Protein AF-A0A8H6W5W9-F1 (afdb_monomer_lite)

Organism: NCBI:txid2126181

pLDDT: mean 78.28, std 16.69, range [29.44, 94.0]

Structure (mmCIF, N/CA/C/O backbone):
data_AF-A0A8H6W5W9-F1
#
_entry.id   AF-A0A8H6W5W9-F1
#
loop_
_atom_site.group_PDB
_atom_site.id
_atom_site.type_symbol
_atom_site.label_atom_id
_atom_site.label_alt_id
_atom_site.label_comp_id
_atom_site.label_asym_id
_atom_site.label_entity_id
_atom_site.label_seq_id
_atom_site.pdbx_PDB_ins_code
_atom_site.Cartn_x
_atom_site.Cartn_y
_atom_site.Cartn_z
_atom_site.occupancy
_atom_site.B_iso_or_equiv
_atom_site.auth_seq_id
_atom_site.auth_comp_id
_atom_site.auth_asym_id
_atom_site.auth_atom_id
_atom_site.pdbx_PDB_model_num
ATOM 1 N N . MET A 1 1 ? 46.561 -21.131 20.833 1.00 37.66 1 MET A N 1
ATOM 2 C CA . MET A 1 1 ? 45.729 -20.237 19.997 1.00 37.66 1 MET A CA 1
ATOM 3 C C . MET A 1 1 ? 45.752 -20.751 18.562 1.00 37.66 1 MET A C 1
ATOM 5 O O . MET A 1 1 ? 46.813 -20.763 17.955 1.00 37.66 1 MET A O 1
ATOM 9 N N . ARG A 1 2 ? 44.633 -21.282 18.050 1.00 34.34 2 ARG A N 1
ATOM 10 C CA . ARG A 1 2 ? 44.537 -21.782 16.666 1.00 34.34 2 ARG A CA 1
ATOM 11 C C . ARG A 1 2 ? 44.247 -20.601 15.738 1.00 34.34 2 ARG A C 1
ATOM 13 O O . ARG A 1 2 ? 43.204 -19.970 15.872 1.00 34.34 2 ARG A O 1
ATOM 20 N N . GLY A 1 3 ? 45.179 -20.297 14.837 1.00 34.34 3 GLY A N 1
ATOM 21 C CA . GLY A 1 3 ? 45.034 -19.237 13.842 1.00 34.34 3 GLY A CA 1
ATOM 22 C C . GLY A 1 3 ? 43.915 -19.550 12.848 1.00 34.34 3 GLY A C 1
ATOM 23 O O . GLY A 1 3 ? 43.918 -20.596 12.198 1.00 34.34 3 GLY A O 1
ATOM 24 N N . ILE A 1 4 ? 42.955 -18.636 12.738 1.00 39.88 4 ILE A N 1
ATOM 25 C CA . ILE A 1 4 ? 41.913 -18.656 11.713 1.00 39.88 4 ILE A CA 1
ATOM 26 C C . ILE A 1 4 ? 42.588 -18.297 10.385 1.00 39.88 4 ILE A C 1
ATOM 28 O O . ILE A 1 4 ? 42.991 -17.153 10.186 1.00 39.88 4 ILE A O 1
ATOM 32 N N . ARG A 1 5 ? 42.737 -19.264 9.469 1.00 36.94 5 ARG A N 1
ATOM 33 C CA . ARG A 1 5 ? 43.115 -18.955 8.082 1.00 36.94 5 ARG A CA 1
ATOM 34 C C . ARG A 1 5 ? 41.902 -18.342 7.375 1.00 36.94 5 ARG A C 1
ATOM 36 O O . ARG A 1 5 ? 40.832 -18.957 7.410 1.00 36.94 5 ARG A O 1
ATOM 43 N N . PRO A 1 6 ? 42.031 -17.187 6.706 1.00 37.84 6 PRO A N 1
ATOM 44 C CA . PRO A 1 6 ? 40.958 -16.681 5.868 1.00 37.84 6 PRO A CA 1
ATOM 45 C C . PRO A 1 6 ? 40.753 -17.659 4.705 1.00 37.84 6 PRO A C 1
ATOM 47 O O . PRO A 1 6 ? 41.702 -18.024 4.009 1.00 37.84 6 PRO A O 1
ATOM 50 N N . ARG A 1 7 ? 39.512 -18.118 4.503 1.00 36.66 7 ARG A N 1
ATOM 51 C CA . ARG A 1 7 ? 39.132 -18.836 3.280 1.00 36.66 7 ARG A CA 1
ATOM 52 C C . ARG A 1 7 ? 39.448 -17.917 2.101 1.00 36.66 7 ARG A C 1
ATOM 54 O O . ARG A 1 7 ? 38.786 -16.894 1.945 1.00 36.66 7 ARG A O 1
ATOM 61 N N . GLN A 1 8 ? 40.414 -18.292 1.265 1.00 38.44 8 GLN A N 1
ATOM 62 C CA . GLN A 1 8 ? 40.524 -17.744 -0.083 1.00 38.44 8 GLN A CA 1
ATOM 63 C C . GLN A 1 8 ? 39.213 -18.066 -0.808 1.00 38.44 8 GLN A C 1
ATOM 65 O O . GLN A 1 8 ? 38.981 -19.196 -1.235 1.00 38.44 8 GLN A O 1
ATOM 70 N N . GLN A 1 9 ? 38.319 -17.082 -0.903 1.00 40.00 9 GLN A N 1
ATOM 71 C CA . GLN A 1 9 ? 37.282 -17.103 -1.921 1.00 40.00 9 GLN A CA 1
ATOM 72 C C . GLN A 1 9 ? 38.010 -16.968 -3.253 1.00 40.00 9 GLN A C 1
ATOM 74 O O . GLN A 1 9 ? 38.465 -15.889 -3.622 1.00 40.00 9 GLN A O 1
ATOM 79 N N . THR A 1 10 ? 38.170 -18.087 -3.950 1.00 34.28 10 THR A N 1
ATOM 80 C CA . THR A 1 10 ? 38.572 -18.092 -5.349 1.00 34.28 10 THR A CA 1
ATOM 81 C C . THR A 1 10 ? 37.506 -17.332 -6.137 1.00 34.28 10 THR A C 1
ATOM 83 O O . THR A 1 10 ? 36.430 -17.853 -6.439 1.00 34.28 10 THR A O 1
ATOM 86 N N . LEU A 1 11 ? 37.777 -16.057 -6.427 1.00 36.56 11 LEU A N 1
ATOM 87 C CA . LEU A 1 11 ? 37.032 -15.288 -7.416 1.00 36.56 11 LEU A CA 1
ATOM 88 C C . LEU A 1 11 ? 37.189 -16.023 -8.748 1.00 36.56 11 LEU A C 1
ATOM 90 O O . LEU A 1 11 ? 38.261 -16.037 -9.349 1.00 36.56 11 LEU A O 1
ATOM 94 N N . ARG A 1 12 ? 36.127 -16.718 -9.166 1.00 32.53 12 ARG A N 1
ATOM 95 C CA . ARG A 1 12 ? 36.092 -17.405 -10.459 1.00 32.53 12 ARG A CA 1
ATOM 96 C C . ARG A 1 12 ? 36.259 -16.372 -11.583 1.00 32.53 12 ARG A C 1
ATOM 98 O O . ARG A 1 12 ? 35.708 -15.275 -11.461 1.00 32.53 12 ARG A O 1
ATOM 105 N N . PRO A 1 13 ? 36.942 -16.717 -12.687 1.00 37.00 13 PRO A N 1
ATOM 106 C CA . PRO A 1 13 ? 37.068 -15.832 -13.838 1.00 37.00 13 PRO A CA 1
ATOM 107 C C . PRO A 1 13 ? 35.679 -15.430 -14.358 1.00 37.00 13 PRO A C 1
ATOM 109 O O . PRO A 1 13 ? 34.782 -16.264 -14.518 1.00 37.00 13 PRO A O 1
ATOM 112 N N . VAL A 1 14 ? 35.493 -14.127 -14.573 1.00 41.97 14 VAL A N 1
ATOM 113 C CA . VAL A 1 14 ? 34.232 -13.502 -14.993 1.00 41.97 14 VAL A CA 1
ATOM 114 C C . VAL A 1 14 ? 33.976 -13.864 -16.460 1.00 41.97 14 VAL A C 1
ATOM 116 O O . VAL A 1 14 ? 34.467 -13.216 -17.375 1.00 41.97 14 VAL A O 1
ATOM 119 N N . GLN A 1 15 ? 33.220 -14.937 -16.689 1.00 46.34 15 GLN A N 1
ATOM 120 C CA . GLN A 1 15 ? 32.663 -15.278 -18.003 1.00 46.34 15 GLN A CA 1
ATOM 121 C C . GLN A 1 15 ? 31.832 -14.091 -18.547 1.00 46.34 15 GLN A C 1
ATOM 123 O O . GLN A 1 15 ? 31.112 -13.472 -17.770 1.00 46.34 15 GLN A O 1
ATOM 128 N N . PRO A 1 16 ? 31.786 -13.793 -19.859 1.00 51.75 16 PRO A N 1
ATOM 129 C CA . PRO A 1 16 ? 30.947 -12.710 -20.407 1.00 51.75 16 PRO A CA 1
ATOM 130 C C . PRO A 1 16 ? 29.467 -12.770 -19.967 1.00 51.75 16 PRO A C 1
ATOM 132 O O . PRO A 1 16 ? 28.789 -11.750 -19.853 1.00 51.75 16 PRO A O 1
ATOM 135 N N . SER A 1 17 ? 28.966 -13.967 -19.635 1.00 55.81 17 SER A N 1
ATOM 136 C CA . SER A 1 17 ? 27.625 -14.184 -19.080 1.00 55.81 17 SER A CA 1
ATOM 137 C C . SER A 1 17 ? 27.405 -13.655 -17.652 1.00 55.81 17 SER A C 1
ATOM 139 O O . SER A 1 17 ? 26.259 -13.410 -17.275 1.00 55.81 17 SER A O 1
ATOM 141 N N . THR A 1 18 ? 28.448 -13.499 -16.826 1.00 66.12 18 THR A N 1
ATOM 142 C CA . THR A 1 18 ? 28.307 -12.981 -15.449 1.00 66.12 18 THR A CA 1
ATOM 143 C C . THR A 1 18 ? 28.166 -11.465 -15.427 1.00 66.12 18 THR A C 1
ATOM 145 O O . THR A 1 18 ? 27.459 -10.935 -14.574 1.00 66.12 18 THR A O 1
ATOM 148 N N . PHE A 1 19 ? 28.743 -10.775 -16.408 1.00 72.19 19 PHE A N 1
ATOM 149 C CA . PHE A 1 19 ? 28.683 -9.323 -16.532 1.00 72.19 19 PHE A CA 1
ATOM 150 C C . PHE A 1 19 ? 27.255 -8.797 -16.768 1.00 72.19 19 PHE A C 1
ATOM 152 O O . PHE A 1 19 ? 26.782 -7.918 -16.044 1.00 72.19 19 PHE A O 1
ATOM 159 N N . TRP A 1 20 ? 26.523 -9.396 -17.714 1.00 75.06 20 TRP A N 1
ATOM 160 C CA . TRP A 1 20 ? 25.121 -9.044 -17.992 1.00 75.06 20 TRP A CA 1
ATOM 161 C C . TRP A 1 20 ? 24.189 -9.406 -16.842 1.00 75.06 20 TRP A C 1
ATOM 163 O O . TRP A 1 20 ? 23.313 -8.627 -16.471 1.00 75.06 20 TRP A O 1
ATOM 173 N N . ARG A 1 21 ? 24.417 -10.575 -16.232 1.00 79.00 21 ARG A N 1
ATOM 174 C CA . ARG A 1 21 ? 23.688 -11.016 -15.036 1.00 79.00 21 ARG A CA 1
ATOM 175 C C . ARG A 1 21 ? 23.860 -10.054 -13.869 1.00 79.00 21 ARG A C 1
ATOM 177 O O . ARG A 1 21 ? 22.897 -9.831 -13.136 1.00 79.00 21 ARG A O 1
ATOM 184 N N . HIS A 1 22 ? 25.060 -9.502 -13.706 1.00 86.31 22 HIS A N 1
ATOM 185 C CA . HIS A 1 22 ? 25.359 -8.552 -12.646 1.00 86.31 22 HIS A CA 1
ATOM 186 C C . HIS A 1 22 ? 24.558 -7.260 -12.838 1.00 86.31 22 HIS A C 1
ATOM 188 O O . HIS A 1 22 ? 23.754 -6.914 -11.975 1.00 86.31 22 HIS A O 1
ATOM 194 N N . PHE A 1 23 ? 24.656 -6.619 -14.010 1.00 88.69 23 PHE A N 1
ATOM 195 C CA . PHE A 1 23 ? 23.875 -5.411 -14.288 1.00 88.69 23 PHE A CA 1
ATOM 196 C C . PHE A 1 23 ? 22.364 -5.646 -14.192 1.00 88.69 23 PHE A C 1
ATOM 198 O O . PHE A 1 23 ? 21.676 -4.895 -13.512 1.00 88.69 23 PHE A O 1
ATOM 205 N N . ALA A 1 24 ? 21.840 -6.715 -14.797 1.00 84.75 24 ALA A N 1
ATOM 206 C CA . ALA A 1 24 ? 20.406 -7.024 -14.787 1.00 84.75 24 ALA A CA 1
ATOM 207 C C . ALA A 1 24 ? 19.850 -7.431 -13.406 1.00 84.75 24 ALA A C 1
ATOM 209 O O . ALA A 1 24 ? 18.640 -7.621 -13.249 1.00 84.75 24 ALA A O 1
ATOM 210 N N . SER A 1 25 ? 20.725 -7.618 -12.416 1.00 84.44 25 SER A N 1
ATOM 211 C CA . SER A 1 25 ? 20.345 -7.763 -11.010 1.00 84.44 25 SER A CA 1
ATOM 212 C C . SER A 1 25 ? 20.450 -6.417 -10.290 1.00 84.44 25 SER A C 1
ATOM 214 O O . SER A 1 25 ? 19.508 -5.992 -9.632 1.00 84.44 25 SER A O 1
ATOM 216 N N . CYS A 1 26 ? 21.562 -5.699 -10.463 1.00 86.75 26 CYS A N 1
ATOM 217 C CA . CYS A 1 26 ? 21.797 -4.414 -9.807 1.00 86.75 26 CYS A CA 1
ATOM 218 C C . CYS A 1 26 ? 20.866 -3.296 -10.295 1.00 86.75 26 CYS A C 1
ATOM 220 O O . CYS A 1 26 ? 20.437 -2.482 -9.486 1.00 86.75 26 CYS A O 1
ATOM 222 N N . ALA A 1 27 ? 20.537 -3.237 -11.585 1.00 88.56 27 ALA A N 1
ATOM 223 C CA . ALA A 1 27 ? 19.747 -2.156 -12.168 1.00 88.56 27 ALA A CA 1
ATOM 224 C C . ALA A 1 27 ? 18.356 -2.018 -11.515 1.00 88.56 27 ALA A C 1
ATOM 226 O O . ALA A 1 27 ? 18.086 -0.953 -10.954 1.00 88.56 27 ALA A O 1
ATOM 227 N N . PRO A 1 28 ? 17.498 -3.059 -11.472 1.00 87.69 28 PRO A N 1
ATOM 228 C CA . PRO A 1 28 ? 16.209 -2.954 -10.793 1.00 87.69 28 PRO A CA 1
ATOM 229 C C . PRO A 1 28 ? 16.346 -2.943 -9.259 1.00 87.69 28 PRO A C 1
ATOM 231 O O . PRO A 1 28 ? 15.601 -2.223 -8.596 1.00 87.69 28 PRO A O 1
ATOM 234 N N . SER A 1 29 ? 17.298 -3.669 -8.658 1.00 87.38 29 SER A N 1
ATOM 235 C CA . SER A 1 29 ? 17.419 -3.718 -7.188 1.00 87.38 29 SER A CA 1
ATOM 236 C C . SER A 1 29 ? 17.980 -2.426 -6.581 1.00 87.38 29 SER A C 1
ATOM 238 O O . SER A 1 29 ? 17.502 -1.984 -5.542 1.00 87.38 29 SER A O 1
ATOM 240 N N . GLN A 1 30 ? 18.976 -1.812 -7.223 1.00 89.19 30 GLN A N 1
ATOM 241 C CA . GLN A 1 30 ? 19.728 -0.653 -6.715 1.00 89.19 30 GLN A CA 1
ATOM 242 C C . GLN A 1 30 ? 19.425 0.645 -7.474 1.00 89.19 30 GLN A C 1
ATOM 244 O O . GLN A 1 30 ? 19.971 1.693 -7.145 1.00 89.19 30 GLN A O 1
ATOM 249 N N . ASN A 1 31 ? 18.536 0.603 -8.472 1.00 90.62 31 ASN A N 1
ATOM 250 C CA . ASN A 1 31 ? 18.188 1.746 -9.321 1.00 90.62 31 ASN A CA 1
ATOM 251 C C . ASN A 1 31 ? 19.414 2.325 -10.049 1.00 90.62 31 ASN A C 1
ATOM 253 O O . ASN A 1 31 ? 19.552 3.537 -10.176 1.00 90.62 31 ASN A O 1
ATOM 257 N N . ILE A 1 32 ? 20.313 1.467 -10.533 1.00 90.62 32 ILE A N 1
ATOM 258 C CA . ILE A 1 32 ? 21.502 1.891 -11.283 1.00 90.62 32 ILE A CA 1
ATOM 259 C C . ILE A 1 32 ? 21.144 2.008 -12.768 1.00 90.62 32 ILE A C 1
ATOM 261 O O . ILE A 1 32 ? 20.562 1.089 -13.344 1.00 90.62 32 ILE A O 1
ATOM 265 N N . ASN A 1 33 ? 21.500 3.129 -13.401 1.00 89.88 33 ASN A N 1
ATOM 266 C CA . ASN A 1 33 ? 21.340 3.301 -14.846 1.00 89.88 33 ASN A CA 1
ATOM 267 C C . ASN A 1 33 ? 22.593 2.830 -15.616 1.00 89.88 33 ASN A C 1
ATOM 269 O O . ASN A 1 33 ? 23.670 2.631 -15.055 1.00 89.88 33 ASN A O 1
ATOM 273 N N . VAL A 1 34 ? 22.446 2.661 -16.933 1.00 90.38 34 VAL A N 1
ATOM 274 C CA . VAL A 1 34 ? 23.529 2.218 -17.829 1.00 90.38 34 VAL A CA 1
ATOM 275 C C . VAL A 1 34 ? 24.743 3.146 -17.778 1.00 90.38 34 VAL A C 1
ATOM 277 O O . VAL A 1 34 ? 25.876 2.675 -17.804 1.00 90.38 34 VAL A O 1
ATOM 280 N N . GLN A 1 35 ? 24.520 4.459 -17.719 1.00 89.31 35 GLN A N 1
ATOM 281 C CA . GLN A 1 35 ? 25.597 5.442 -17.734 1.00 89.31 35 GLN A CA 1
ATOM 282 C C . GLN A 1 35 ? 26.469 5.332 -16.484 1.00 89.31 35 GLN A C 1
ATOM 284 O O . GLN A 1 35 ? 27.689 5.283 -16.612 1.00 89.31 35 GLN A O 1
ATOM 289 N N . ASP A 1 36 ? 25.858 5.273 -15.306 1.00 90.25 36 ASP A N 1
ATOM 290 C CA . ASP A 1 36 ? 26.572 5.180 -14.036 1.00 90.25 36 ASP A CA 1
ATOM 291 C C . ASP A 1 36 ? 27.314 3.852 -13.937 1.00 90.25 36 ASP A C 1
ATOM 293 O O . ASP A 1 36 ? 28.488 3.837 -13.584 1.00 90.25 36 ASP A O 1
ATOM 297 N N . TYR A 1 37 ? 26.681 2.749 -14.349 1.00 90.56 37 TYR A N 1
ATOM 298 C CA . TYR A 1 37 ? 27.331 1.441 -14.351 1.00 90.56 37 TYR A CA 1
ATOM 299 C C . TYR A 1 37 ? 28.557 1.396 -15.271 1.00 90.56 37 TYR A C 1
ATOM 301 O O . TYR A 1 37 ? 29.625 0.968 -14.845 1.00 90.56 37 TYR A O 1
ATOM 309 N N . VAL A 1 38 ? 28.434 1.875 -16.515 1.00 89.06 38 VAL A N 1
ATOM 310 C CA . VAL A 1 38 ? 29.562 1.907 -17.462 1.00 89.06 38 VAL A CA 1
ATOM 311 C C . VAL A 1 38 ? 30.671 2.836 -16.963 1.00 89.06 38 VAL A C 1
ATOM 313 O O . VAL A 1 38 ? 31.830 2.439 -16.984 1.00 89.06 38 VAL A O 1
ATOM 316 N N . ARG A 1 39 ? 30.331 4.009 -16.414 1.00 88.12 39 ARG A N 1
ATOM 317 C CA . ARG A 1 39 ? 31.316 4.922 -15.806 1.00 88.12 39 ARG A CA 1
ATOM 318 C C . ARG A 1 39 ? 32.039 4.301 -14.615 1.00 88.12 39 ARG A C 1
ATOM 320 O O . ARG A 1 39 ? 33.220 4.565 -14.415 1.00 88.12 39 ARG A O 1
ATOM 327 N N . THR A 1 40 ? 31.357 3.495 -13.803 1.00 89.44 40 THR A N 1
ATOM 328 C CA . THR A 1 40 ? 32.007 2.758 -12.714 1.00 89.44 40 THR A CA 1
ATOM 329 C C . THR A 1 40 ? 33.022 1.758 -13.260 1.00 89.44 40 THR A C 1
ATOM 331 O O . THR A 1 40 ? 34.117 1.666 -12.718 1.00 89.44 40 THR A O 1
ATOM 334 N N . LEU A 1 41 ? 32.701 1.047 -14.343 1.00 87.12 41 LEU A N 1
ATOM 335 C CA . LEU A 1 41 ? 33.639 0.116 -14.979 1.00 87.12 41 LEU A CA 1
ATOM 336 C C . LEU A 1 41 ? 34.842 0.832 -15.597 1.00 87.12 41 LEU A C 1
ATOM 338 O O . LEU A 1 41 ? 35.965 0.360 -15.444 1.00 87.12 41 LEU A O 1
ATOM 342 N N . GLU A 1 42 ? 34.613 1.975 -16.250 1.00 85.88 42 GLU A N 1
ATOM 343 C CA . GLU A 1 42 ? 35.679 2.839 -16.767 1.00 85.88 42 GLU A CA 1
ATOM 344 C C . GLU A 1 42 ? 36.629 3.228 -15.630 1.00 85.88 42 GLU A C 1
ATOM 346 O O . GLU A 1 42 ? 37.813 2.943 -15.719 1.00 85.88 42 GLU A O 1
ATOM 351 N N . LYS A 1 43 ? 36.104 3.735 -14.504 1.00 86.50 43 LYS A N 1
ATOM 352 C CA . LYS A 1 43 ? 36.912 4.126 -13.333 1.00 86.50 43 LYS A CA 1
ATOM 353 C C . LYS A 1 43 ? 37.637 2.975 -12.640 1.00 86.50 43 LYS A C 1
ATOM 355 O O . LYS A 1 43 ? 38.672 3.203 -12.025 1.00 86.50 43 LYS A O 1
ATOM 360 N N . LEU A 1 44 ? 37.075 1.766 -12.667 1.00 86.88 44 LEU A N 1
ATOM 361 C CA . LEU A 1 44 ? 37.747 0.572 -12.144 1.00 86.88 44 LEU A CA 1
ATOM 362 C C . LEU A 1 44 ? 38.909 0.132 -13.039 1.00 86.88 44 LEU A C 1
ATOM 364 O O . LEU A 1 44 ? 39.819 -0.530 -12.550 1.00 86.88 44 LEU A O 1
ATOM 368 N N . THR A 1 45 ? 38.855 0.475 -14.327 1.00 84.56 45 THR A N 1
ATOM 369 C CA . THR A 1 45 ? 39.893 0.145 -15.309 1.00 84.56 45 THR A CA 1
ATOM 370 C C . THR A 1 45 ? 40.970 1.226 -15.333 1.00 84.56 45 THR A C 1
ATOM 372 O O . THR A 1 45 ? 42.144 0.921 -15.165 1.00 84.56 45 THR A O 1
ATOM 375 N N . ASP A 1 46 ? 40.558 2.486 -15.469 1.00 82.88 46 ASP A N 1
ATOM 376 C CA . ASP A 1 46 ? 41.402 3.670 -15.381 1.00 82.88 46 ASP A CA 1
ATOM 377 C C . ASP A 1 46 ? 40.663 4.774 -14.609 1.00 82.88 46 ASP A C 1
ATOM 379 O O . ASP A 1 46 ? 39.709 5.393 -15.088 1.00 82.88 46 ASP A O 1
ATOM 383 N N . SER A 1 47 ? 41.109 5.029 -13.381 1.00 85.00 47 SER A N 1
ATOM 384 C CA . SER A 1 47 ? 40.576 6.106 -12.545 1.00 85.00 47 SER A CA 1
ATOM 385 C C . SER A 1 47 ? 41.199 7.471 -12.850 1.00 85.00 47 SER A C 1
ATOM 387 O O . SER A 1 47 ? 40.679 8.483 -12.376 1.00 85.00 47 SER A O 1
ATOM 389 N N . THR A 1 48 ? 42.279 7.512 -13.638 1.00 85.44 48 THR A N 1
ATOM 390 C CA . THR A 1 48 ? 42.998 8.740 -14.000 1.00 85.44 48 THR A CA 1
ATOM 391 C C . THR A 1 48 ? 42.337 9.472 -15.167 1.00 85.44 48 THR A C 1
ATOM 393 O O . THR A 1 48 ? 42.431 10.695 -15.252 1.00 85.44 48 THR A O 1
ATOM 396 N N . GLY A 1 49 ? 41.613 8.745 -16.028 1.00 82.25 49 GLY A N 1
ATOM 397 C CA . GLY A 1 49 ? 40.939 9.296 -17.206 1.00 82.25 49 GLY A CA 1
ATOM 398 C C . GLY A 1 49 ? 41.908 9.742 -18.302 1.00 82.25 49 GLY A C 1
ATOM 399 O O . GLY A 1 49 ? 41.525 10.533 -19.166 1.00 82.25 49 GLY A O 1
ATOM 400 N N . LEU A 1 50 ? 43.156 9.270 -18.242 1.00 84.75 50 LEU A N 1
ATOM 401 C CA . LEU A 1 50 ? 44.198 9.578 -19.217 1.00 84.75 50 LEU A CA 1
ATOM 402 C C . LEU A 1 50 ? 44.014 8.747 -20.490 1.00 84.75 50 LEU A C 1
ATOM 404 O O . LEU A 1 50 ? 44.353 9.209 -21.581 1.00 84.75 50 LEU A O 1
ATOM 408 N N . GLU A 1 51 ? 43.428 7.554 -20.375 1.00 82.81 51 GLU A N 1
ATOM 409 C CA . GLU A 1 51 ? 43.114 6.717 -21.526 1.00 82.81 51 GLU A CA 1
ATOM 410 C C . GLU A 1 51 ? 41.730 7.032 -22.106 1.00 82.81 51 GLU A C 1
ATOM 412 O O . GLU A 1 51 ? 40.694 7.007 -21.435 1.00 82.81 51 GLU A O 1
ATOM 417 N N . LYS A 1 52 ? 41.685 7.290 -23.417 1.00 79.75 52 LYS A N 1
ATOM 418 C CA . LYS A 1 52 ? 40.423 7.500 -24.129 1.00 79.75 52 LYS A CA 1
ATOM 419 C C . LYS A 1 52 ? 39.744 6.160 -24.418 1.00 79.75 52 LYS A C 1
ATOM 421 O O . LYS A 1 52 ? 40.031 5.509 -25.422 1.00 79.75 52 LYS A O 1
ATOM 426 N N . VAL A 1 53 ? 38.771 5.794 -23.590 1.00 79.19 53 VAL A N 1
ATOM 427 C CA . VAL A 1 53 ? 37.926 4.612 -23.813 1.00 79.19 53 VAL A CA 1
ATOM 428 C C . VAL A 1 53 ? 36.794 4.932 -24.809 1.00 79.19 53 VAL A C 1
ATOM 430 O O . VAL A 1 53 ? 36.102 5.943 -24.653 1.00 79.19 53 VAL A O 1
ATOM 433 N N . PRO A 1 54 ? 36.555 4.101 -25.846 1.00 84.12 54 PRO A N 1
ATOM 434 C CA . PRO A 1 54 ? 35.405 4.267 -26.737 1.00 84.12 54 PRO A CA 1
ATOM 435 C C . PRO A 1 54 ? 34.066 4.145 -25.995 1.00 84.12 54 PRO A C 1
ATOM 437 O O . PRO A 1 54 ? 33.885 3.225 -25.200 1.00 84.12 54 PRO A O 1
ATOM 440 N N . ASP A 1 55 ? 33.087 5.001 -26.310 1.00 84.06 55 ASP A N 1
ATOM 441 C CA . ASP A 1 55 ? 31.763 4.958 -25.671 1.00 84.06 55 ASP A CA 1
ATOM 442 C C . ASP A 1 55 ? 31.038 3.632 -25.970 1.00 84.06 55 ASP A C 1
ATOM 444 O O . ASP A 1 55 ? 30.651 3.343 -27.107 1.00 84.06 55 ASP A O 1
ATOM 448 N N . ARG A 1 56 ? 30.824 2.818 -24.929 1.00 86.19 56 ARG A N 1
ATOM 449 C CA . ARG A 1 56 ? 30.086 1.546 -25.013 1.00 86.19 56 ARG A CA 1
ATOM 450 C C . ARG A 1 56 ? 28.661 1.624 -24.469 1.00 86.19 56 ARG A C 1
ATOM 452 O O . ARG A 1 56 ? 27.951 0.620 -24.527 1.00 86.19 56 ARG A O 1
ATOM 459 N N . ARG A 1 57 ? 28.192 2.782 -23.991 1.00 87.38 57 ARG A N 1
ATOM 460 C CA . ARG A 1 57 ? 26.890 2.920 -23.308 1.00 87.38 57 ARG A CA 1
ATOM 461 C C . ARG A 1 57 ? 25.712 2.524 -24.186 1.00 87.38 57 ARG A C 1
ATOM 463 O O . ARG A 1 57 ? 24.804 1.852 -23.709 1.00 87.38 57 ARG A O 1
ATOM 470 N N . VAL A 1 58 ? 25.721 2.895 -25.467 1.00 87.12 58 VAL A N 1
ATOM 471 C CA . VAL A 1 58 ? 24.620 2.567 -26.394 1.00 87.12 58 VAL A CA 1
ATOM 472 C C . VAL A 1 58 ? 24.533 1.060 -26.635 1.00 87.12 58 VAL A C 1
ATOM 474 O O . VAL A 1 58 ? 23.453 0.480 -26.525 1.00 87.12 58 VAL A O 1
ATOM 477 N N . ALA A 1 59 ? 25.666 0.417 -26.929 1.00 88.50 59 ALA A N 1
ATOM 478 C CA . ALA A 1 59 ? 25.725 -1.028 -27.134 1.00 88.50 59 ALA A CA 1
ATOM 479 C C . ALA A 1 59 ? 25.339 -1.778 -25.851 1.00 88.50 59 ALA A C 1
ATOM 481 O O . ALA A 1 59 ? 24.498 -2.675 -25.886 1.00 88.50 59 ALA A O 1
ATOM 482 N N . PHE A 1 60 ? 25.886 -1.348 -24.711 1.00 89.19 60 PHE A N 1
ATOM 483 C CA . PHE A 1 60 ? 25.563 -1.896 -23.400 1.00 89.19 60 PHE A CA 1
ATOM 484 C C . PHE A 1 60 ? 24.074 -1.765 -23.073 1.00 89.19 60 PHE A C 1
ATOM 486 O O . PHE A 1 60 ? 23.447 -2.742 -22.679 1.00 89.19 60 PHE A O 1
ATOM 493 N N . GLY A 1 61 ? 23.481 -0.589 -23.286 1.00 89.06 61 GLY A N 1
ATOM 494 C CA . GLY A 1 61 ? 22.064 -0.354 -23.021 1.00 89.06 61 GLY A CA 1
ATOM 495 C C . GLY A 1 61 ? 21.145 -1.231 -23.871 1.00 89.06 61 GLY A C 1
ATOM 496 O O . GLY A 1 61 ? 20.167 -1.762 -23.352 1.00 89.06 61 GLY A O 1
ATOM 497 N N . ARG A 1 62 ? 21.476 -1.451 -25.152 1.00 89.62 62 ARG A N 1
ATOM 498 C CA . ARG A 1 62 ? 20.724 -2.371 -26.025 1.00 89.62 62 ARG A CA 1
ATOM 499 C C . ARG A 1 62 ? 20.789 -3.810 -25.519 1.00 89.62 62 ARG A C 1
ATOM 501 O O . ARG A 1 62 ? 19.746 -4.440 -25.367 1.00 89.62 62 ARG A O 1
ATOM 508 N N . MET A 1 63 ? 21.990 -4.298 -25.210 1.00 89.88 63 MET A N 1
ATOM 509 C CA . MET A 1 63 ? 22.184 -5.655 -24.689 1.00 89.88 63 MET A CA 1
ATOM 510 C C . MET A 1 63 ? 21.487 -5.847 -23.339 1.00 89.88 63 MET A C 1
ATOM 512 O O . MET A 1 63 ? 20.828 -6.860 -23.127 1.00 89.88 63 MET A O 1
ATOM 516 N N . ALA A 1 64 ? 21.561 -4.855 -22.450 1.00 89.12 64 ALA A N 1
ATOM 517 C CA . ALA A 1 64 ? 20.876 -4.889 -21.166 1.00 89.12 64 ALA A CA 1
ATOM 518 C C . ALA A 1 64 ? 19.348 -4.964 -21.323 1.00 89.12 64 ALA A C 1
ATOM 520 O O . ALA A 1 64 ? 18.715 -5.796 -20.676 1.00 89.12 64 ALA A O 1
ATOM 521 N N . ARG A 1 65 ? 18.760 -4.159 -22.222 1.00 90.62 65 ARG A N 1
ATOM 522 C CA . ARG A 1 65 ? 17.317 -4.209 -22.524 1.00 90.62 65 ARG A CA 1
ATOM 523 C C . ARG A 1 65 ? 16.894 -5.568 -23.077 1.00 90.62 65 ARG A C 1
ATOM 525 O O . ARG A 1 65 ? 15.938 -6.156 -22.580 1.00 90.62 65 ARG A O 1
ATOM 532 N N . GLN A 1 66 ? 17.633 -6.096 -24.053 1.00 91.62 66 GLN A N 1
ATOM 533 C CA . GLN A 1 66 ? 17.381 -7.428 -24.616 1.00 91.62 66 GLN A CA 1
ATOM 534 C C . GLN A 1 66 ? 17.488 -8.523 -23.548 1.00 91.62 66 GLN A C 1
ATOM 536 O O . GLN A 1 66 ? 16.661 -9.431 -23.503 1.00 91.62 66 GLN A O 1
ATOM 541 N N . TYR A 1 67 ? 18.472 -8.423 -22.654 1.00 90.62 67 TYR A N 1
ATOM 542 C CA . TYR A 1 67 ? 18.648 -9.376 -21.566 1.00 90.62 67 TYR A CA 1
ATOM 543 C C . TYR A 1 67 ? 17.479 -9.340 -20.569 1.00 90.62 67 TYR A C 1
ATOM 545 O O . TYR A 1 67 ? 16.943 -10.398 -20.234 1.00 90.62 67 TYR A O 1
ATOM 553 N N . SER A 1 68 ? 17.049 -8.154 -20.113 1.00 89.88 68 SER A N 1
ATOM 554 C CA . SER A 1 68 ? 15.884 -8.023 -19.221 1.00 89.88 68 SER A CA 1
ATOM 555 C C . SER A 1 68 ? 14.605 -8.542 -19.886 1.00 89.88 68 SER A C 1
ATOM 557 O O . SER A 1 68 ? 13.862 -9.300 -19.264 1.00 89.88 68 SER A O 1
ATOM 559 N N . TYR A 1 69 ? 14.401 -8.255 -21.174 1.00 92.25 69 TYR A N 1
ATOM 560 C CA . TYR A 1 69 ? 13.289 -8.803 -21.954 1.00 92.25 69 TYR A CA 1
ATOM 561 C C . TYR A 1 69 ? 13.286 -10.342 -21.980 1.00 92.25 69 TYR A C 1
ATOM 563 O O . TYR A 1 69 ? 12.296 -10.976 -21.612 1.00 92.25 69 TYR A O 1
ATOM 571 N N . LEU A 1 70 ? 14.415 -10.967 -22.335 1.00 92.00 70 LEU A N 1
ATOM 572 C CA . LEU A 1 70 ? 14.540 -12.430 -22.358 1.00 92.00 70 LEU A CA 1
ATOM 573 C C . LEU A 1 70 ? 14.367 -13.052 -20.965 1.00 92.00 70 LEU A C 1
ATOM 575 O O . LEU A 1 70 ? 13.802 -14.139 -20.833 1.00 92.00 70 LEU A O 1
ATOM 579 N N . LYS A 1 71 ? 14.822 -12.368 -19.910 1.00 90.25 71 LYS A N 1
ATOM 580 C CA . LYS A 1 71 ? 14.633 -12.789 -18.515 1.00 90.25 71 LYS A CA 1
ATOM 581 C C . LYS A 1 71 ? 13.150 -12.801 -18.131 1.00 90.25 71 LYS A C 1
ATOM 583 O O . LYS A 1 71 ? 12.715 -13.779 -17.520 1.00 90.25 71 LYS A O 1
ATOM 588 N N . MET A 1 72 ? 12.379 -11.780 -18.515 1.00 91.50 72 MET A N 1
ATOM 589 C CA . MET A 1 72 ? 10.924 -11.751 -18.307 1.00 91.50 72 MET A CA 1
ATOM 590 C C . MET A 1 72 ? 10.227 -12.860 -19.104 1.00 91.50 72 MET A C 1
ATOM 592 O O . MET A 1 72 ? 9.432 -13.605 -18.537 1.00 91.50 72 MET A O 1
ATOM 596 N N . MET A 1 73 ? 10.597 -13.064 -20.373 1.00 93.12 73 MET A N 1
ATOM 597 C CA . MET A 1 73 ? 10.051 -14.148 -21.207 1.00 93.12 73 MET A CA 1
ATOM 598 C C . MET A 1 73 ? 10.312 -15.536 -20.620 1.00 93.12 73 MET A C 1
ATOM 600 O O . MET A 1 73 ? 9.412 -16.376 -20.559 1.00 93.12 73 MET A O 1
ATOM 604 N N . LYS A 1 74 ? 11.538 -15.768 -20.138 1.00 91.62 74 LYS A N 1
ATOM 605 C CA . LYS A 1 74 ? 11.910 -17.009 -19.456 1.00 91.62 74 LYS A CA 1
ATOM 606 C C . LYS A 1 74 ? 11.089 -17.212 -18.184 1.00 91.62 74 LYS A C 1
ATOM 608 O O . LYS A 1 74 ? 10.625 -18.319 -17.935 1.00 91.62 74 LYS A O 1
ATOM 613 N N . ARG A 1 75 ? 10.906 -16.160 -17.380 1.00 89.75 75 ARG A N 1
ATOM 614 C CA . ARG A 1 75 ? 10.110 -16.212 -16.144 1.00 89.75 75 ARG A CA 1
ATOM 615 C C . ARG A 1 75 ? 8.634 -16.490 -16.423 1.00 89.75 75 ARG A C 1
ATOM 617 O O . ARG A 1 75 ? 8.037 -17.282 -15.706 1.00 89.75 75 ARG A O 1
ATOM 624 N N . GLY A 1 76 ? 8.084 -15.899 -17.481 1.00 90.12 76 GLY A N 1
ATOM 625 C CA . GLY A 1 76 ? 6.728 -16.165 -17.959 1.00 90.12 76 GLY A CA 1
ATOM 626 C C . GLY A 1 76 ? 6.558 -17.522 -18.651 1.00 90.12 76 GLY A C 1
ATOM 627 O O . GLY A 1 76 ? 5.486 -17.789 -19.183 1.00 90.12 76 GLY A O 1
ATOM 628 N N . GLY A 1 77 ? 7.599 -18.364 -18.704 1.00 92.12 77 GLY A N 1
ATOM 629 C CA . GLY A 1 77 ? 7.531 -19.700 -19.300 1.00 92.12 77 GLY A CA 1
ATOM 630 C C . GLY A 1 77 ? 7.318 -19.706 -20.815 1.00 92.12 77 GLY A C 1
ATOM 631 O O . GLY A 1 77 ? 7.025 -20.754 -21.380 1.00 92.12 77 GLY A O 1
ATOM 632 N N . ARG A 1 78 ? 7.498 -18.568 -21.502 1.00 92.62 78 ARG A N 1
ATOM 633 C CA . ARG A 1 78 ? 7.143 -18.420 -22.925 1.00 92.62 78 ARG A CA 1
ATOM 634 C C . ARG A 1 78 ? 7.966 -19.303 -23.860 1.00 92.62 78 ARG A C 1
ATOM 636 O O . ARG A 1 78 ? 7.537 -19.562 -24.973 1.00 92.62 78 ARG A O 1
ATOM 643 N N . GLY A 1 79 ? 9.119 -19.800 -23.413 1.00 89.69 79 GLY A N 1
ATOM 644 C CA . GLY A 1 79 ? 9.914 -20.775 -24.165 1.00 89.69 79 GLY A CA 1
ATOM 645 C C . GLY A 1 79 ? 9.279 -22.168 -24.280 1.00 89.69 79 GLY A C 1
ATOM 646 O O . GLY A 1 79 ? 9.752 -22.962 -25.083 1.00 89.69 79 GLY A O 1
ATOM 647 N N . HIS A 1 80 ? 8.237 -22.470 -23.497 1.00 90.88 80 HIS A N 1
ATOM 648 C CA . HIS A 1 80 ? 7.530 -23.759 -23.521 1.00 90.88 80 HIS A CA 1
ATOM 649 C C . HIS A 1 80 ? 6.240 -23.734 -24.354 1.00 90.88 80 HIS A C 1
ATOM 651 O O . HIS A 1 80 ? 5.600 -24.766 -24.523 1.00 90.88 80 HIS A O 1
ATOM 657 N N . GLU A 1 81 ? 5.858 -22.567 -24.868 1.00 89.19 81 GLU A N 1
ATOM 658 C CA . GLU A 1 81 ? 4.615 -22.352 -25.606 1.00 89.19 81 GLU A CA 1
ATOM 659 C C . GLU A 1 81 ? 4.873 -22.360 -27.116 1.00 89.19 81 GLU A C 1
ATOM 661 O O . GLU A 1 81 ? 5.904 -21.869 -27.587 1.00 89.19 81 GLU A O 1
ATOM 666 N N . ALA A 1 82 ? 3.922 -22.871 -27.903 1.00 85.44 82 ALA A N 1
ATOM 667 C CA . ALA A 1 82 ? 4.020 -22.838 -29.361 1.00 85.44 82 ALA A CA 1
ATOM 668 C C . ALA A 1 82 ? 4.053 -21.383 -29.863 1.00 85.44 82 ALA A C 1
ATOM 670 O O . ALA A 1 82 ? 3.224 -20.553 -29.478 1.00 85.44 82 ALA A O 1
ATOM 671 N N . ASN A 1 83 ? 5.042 -21.057 -30.703 1.00 82.88 83 ASN A N 1
ATOM 672 C CA . ASN A 1 83 ? 5.351 -19.685 -31.143 1.00 82.88 83 ASN A CA 1
ATOM 673 C C . ASN A 1 83 ? 5.654 -18.695 -29.989 1.00 82.88 83 ASN A C 1
ATOM 675 O O . ASN A 1 83 ? 5.703 -17.482 -30.198 1.00 82.88 83 ASN A O 1
ATOM 679 N N . GLY A 1 84 ? 5.911 -19.232 -28.789 1.00 86.62 84 GLY A N 1
ATOM 680 C CA . GLY A 1 84 ? 6.405 -18.617 -27.560 1.00 86.62 84 GLY A CA 1
ATOM 681 C C . GLY A 1 84 ? 6.249 -17.110 -27.404 1.00 86.62 84 GLY A C 1
ATOM 682 O O . GLY A 1 84 ? 5.234 -16.621 -26.902 1.00 86.62 84 GLY A O 1
ATOM 683 N N . ILE A 1 85 ? 7.317 -16.391 -27.771 1.00 87.38 85 ILE A N 1
ATOM 684 C CA . ILE A 1 85 ? 7.436 -14.933 -27.644 1.00 87.38 85 ILE A CA 1
ATOM 685 C C . ILE A 1 85 ? 6.366 -14.214 -28.475 1.00 87.38 85 ILE A C 1
ATOM 687 O O . ILE A 1 85 ? 5.721 -13.302 -27.961 1.00 87.38 85 ILE A O 1
ATOM 691 N N . VAL A 1 86 ? 6.149 -14.641 -29.722 1.00 87.81 86 VAL A N 1
ATOM 692 C CA . VAL A 1 86 ? 5.243 -13.989 -30.684 1.00 87.81 86 VAL A CA 1
ATOM 693 C C . VAL A 1 86 ? 3.789 -14.087 -30.227 1.00 87.81 86 VAL A C 1
ATOM 695 O O . VAL A 1 86 ? 3.027 -13.138 -30.374 1.00 87.81 86 VAL A O 1
ATOM 698 N N . THR A 1 87 ? 3.412 -15.212 -29.622 1.00 89.75 87 THR A N 1
ATOM 699 C CA . THR A 1 87 ? 2.048 -15.476 -29.139 1.00 89.75 87 THR A CA 1
ATOM 700 C C . THR A 1 87 ? 1.812 -15.021 -27.700 1.00 89.75 87 THR A C 1
ATOM 702 O O . THR A 1 87 ? 0.818 -15.419 -27.097 1.00 89.75 87 THR A O 1
ATOM 705 N N . THR A 1 88 ? 2.710 -14.218 -27.115 1.00 92.12 88 THR A N 1
ATOM 706 C CA . THR A 1 88 ? 2.577 -13.753 -25.725 1.00 92.12 88 THR A CA 1
ATOM 707 C C . THR A 1 88 ? 1.362 -12.830 -25.579 1.00 92.12 88 THR A C 1
ATOM 709 O O . THR A 1 88 ? 1.356 -11.748 -26.169 1.00 92.12 88 THR A O 1
ATOM 712 N N . PRO A 1 89 ? 0.339 -13.210 -24.788 1.00 91.38 89 PRO A N 1
ATOM 713 C CA . PRO A 1 89 ? -0.838 -12.369 -24.592 1.00 91.38 89 PRO A CA 1
ATOM 714 C C . PRO A 1 89 ? -0.526 -11.101 -23.779 1.00 91.38 89 PRO A C 1
ATOM 716 O O . PRO A 1 89 ? 0.437 -11.088 -23.003 1.00 91.38 89 PRO A O 1
ATOM 719 N N . PRO A 1 90 ? -1.367 -10.054 -23.875 1.00 91.81 90 PRO A N 1
ATOM 720 C CA . PRO A 1 90 ? -1.254 -8.878 -23.019 1.00 91.81 90 PRO A CA 1
ATOM 721 C C . PRO A 1 90 ? -1.253 -9.241 -21.527 1.00 91.81 90 PRO A C 1
ATOM 723 O O . PRO A 1 90 ? -2.053 -10.062 -21.077 1.00 91.81 90 PRO A O 1
ATOM 726 N N . GLY A 1 91 ? -0.337 -8.643 -20.765 1.00 92.00 91 GLY A N 1
ATOM 727 C CA . GLY A 1 91 ? -0.171 -8.882 -19.326 1.00 92.00 91 GLY A CA 1
ATOM 728 C C . GLY A 1 91 ? 0.325 -10.277 -18.922 1.00 92.00 91 GLY A C 1
ATOM 729 O O . GLY A 1 91 ? 0.424 -10.567 -17.729 1.00 92.00 91 GLY A O 1
ATOM 730 N N . ALA A 1 92 ? 0.652 -11.162 -19.871 1.00 91.81 92 ALA A N 1
ATOM 731 C CA . ALA A 1 92 ? 1.050 -12.536 -19.565 1.00 91.81 92 ALA A CA 1
ATOM 732 C C . ALA A 1 92 ? 2.405 -12.654 -18.844 1.00 91.81 92 ALA A C 1
ATOM 734 O O . ALA A 1 92 ? 2.683 -13.692 -18.245 1.00 91.81 92 ALA A O 1
ATOM 735 N N . LEU A 1 93 ? 3.245 -11.615 -18.888 1.00 94.00 93 LEU A N 1
ATOM 736 C CA . LEU A 1 93 ? 4.535 -11.584 -18.193 1.00 94.00 93 LEU A CA 1
ATOM 737 C C . LEU A 1 93 ? 4.436 -11.057 -16.757 1.00 94.00 93 LEU A C 1
ATOM 739 O O . LEU A 1 93 ? 5.416 -11.150 -16.022 1.00 94.00 93 LEU A O 1
ATOM 743 N N . ALA A 1 94 ? 3.283 -10.525 -16.340 1.00 93.69 94 ALA A N 1
ATOM 744 C CA . ALA A 1 94 ? 3.104 -10.020 -14.986 1.00 93.69 94 ALA A CA 1
ATOM 745 C C . ALA A 1 94 ? 3.082 -11.169 -13.962 1.00 93.69 94 ALA A C 1
ATOM 747 O O . ALA A 1 94 ? 2.270 -12.099 -14.035 1.00 93.69 94 ALA A O 1
ATOM 748 N N . VAL A 1 95 ? 3.948 -11.086 -12.953 1.00 91.25 95 VAL A N 1
ATOM 749 C CA . VAL A 1 95 ? 3.952 -12.007 -11.815 1.00 91.25 95 VAL A CA 1
ATOM 750 C C . VAL A 1 95 ? 2.684 -11.792 -10.995 1.00 91.25 95 VAL A C 1
ATOM 752 O O . VAL A 1 95 ? 2.487 -10.763 -10.348 1.00 91.25 95 VAL A O 1
ATOM 755 N N . ARG A 1 96 ? 1.818 -12.807 -10.988 1.00 88.69 96 ARG A N 1
ATOM 756 C CA . ARG A 1 96 ? 0.598 -12.806 -10.177 1.00 88.69 96 ARG A CA 1
ATOM 757 C C . ARG A 1 96 ? 0.924 -12.927 -8.691 1.00 88.69 96 ARG A C 1
ATOM 759 O O . ARG A 1 96 ? 1.798 -13.694 -8.290 1.00 88.69 96 ARG A O 1
ATOM 766 N N . CYS A 1 97 ? 0.178 -12.206 -7.864 1.00 88.38 97 CYS A N 1
ATOM 767 C CA . CYS A 1 97 ? 0.275 -12.282 -6.410 1.00 88.38 97 CYS A CA 1
ATOM 768 C C . CYS A 1 97 ? -0.352 -13.589 -5.899 1.00 88.38 97 CYS A C 1
ATOM 770 O O . CYS A 1 97 ? -1.535 -13.825 -6.130 1.00 88.38 97 CYS A O 1
ATOM 772 N N . TRP A 1 98 ? 0.405 -14.415 -5.169 1.00 87.19 98 TRP A N 1
ATOM 773 C CA . TRP A 1 98 ? -0.089 -15.712 -4.669 1.00 87.19 98 TRP A CA 1
ATOM 774 C C . TRP A 1 98 ? -1.176 -15.593 -3.596 1.00 87.19 98 TRP A C 1
ATOM 776 O O . TRP A 1 98 ? -1.981 -16.505 -3.430 1.00 87.19 98 TRP A O 1
ATOM 786 N N . ALA A 1 99 ? -1.202 -14.467 -2.881 1.00 85.38 99 ALA A N 1
ATOM 787 C CA . ALA A 1 99 ? -2.177 -14.186 -1.831 1.00 85.38 99 ALA A CA 1
ATOM 788 C C . ALA A 1 99 ? -3.433 -13.456 -2.332 1.00 85.38 99 ALA A C 1
ATOM 790 O O . ALA A 1 99 ? -4.403 -13.350 -1.589 1.00 85.38 99 ALA A O 1
ATOM 791 N N . CYS A 1 100 ? -3.424 -12.910 -3.555 1.00 88.19 100 CYS A N 1
ATOM 792 C CA . CYS A 1 100 ? -4.623 -12.268 -4.092 1.00 88.19 100 CYS A CA 1
ATOM 793 C C . CYS A 1 100 ? -5.675 -13.344 -4.403 1.00 88.19 100 CYS A C 1
ATOM 795 O O . CYS A 1 100 ? -5.315 -14.349 -5.016 1.00 88.19 100 CYS A O 1
ATOM 797 N N . PRO A 1 101 ? -6.941 -13.157 -3.996 1.00 88.00 101 PRO A N 1
ATOM 798 C CA . PRO A 1 101 ? -7.988 -14.146 -4.224 1.00 88.00 101 PRO A CA 1
ATOM 799 C C . PRO A 1 101 ? -8.258 -14.320 -5.726 1.00 88.00 101 PRO A C 1
ATOM 801 O O . PRO A 1 101 ? -8.566 -13.358 -6.427 1.00 88.00 101 PRO A O 1
ATOM 804 N N . ASP A 1 102 ? -8.134 -15.556 -6.206 1.00 87.62 102 ASP A N 1
ATOM 805 C CA . ASP A 1 102 ? -8.379 -15.990 -7.580 1.00 87.62 102 ASP A CA 1
ATOM 806 C C . ASP A 1 102 ? -9.185 -17.297 -7.542 1.00 87.62 102 ASP A C 1
ATOM 808 O O . ASP A 1 102 ? -8.680 -18.364 -7.167 1.00 87.62 102 ASP A O 1
ATOM 812 N N . ALA A 1 103 ? -10.453 -17.206 -7.951 1.00 86.31 103 ALA A N 1
ATOM 813 C CA . ALA A 1 103 ? -11.401 -18.319 -7.948 1.00 86.31 103 ALA A CA 1
ATOM 814 C C . ALA A 1 103 ? -10.934 -19.527 -8.772 1.00 86.31 103 ALA A C 1
ATOM 816 O O . ALA A 1 103 ? -11.365 -20.644 -8.510 1.00 86.31 103 ALA A O 1
ATOM 817 N N . SER A 1 104 ? -10.040 -19.320 -9.743 1.00 86.06 104 SER A N 1
ATOM 818 C CA . SER A 1 104 ? -9.509 -20.389 -10.589 1.00 86.06 104 SER A CA 1
ATOM 819 C C . SER A 1 104 ? -8.291 -21.109 -9.999 1.00 86.06 104 SER A C 1
ATOM 821 O O . SER A 1 104 ? -7.829 -22.084 -10.589 1.00 86.06 104 SER A O 1
ATOM 823 N N . ARG A 1 105 ? -7.721 -20.628 -8.880 1.00 85.62 105 ARG A N 1
ATOM 824 C CA . ARG A 1 105 ? -6.403 -21.089 -8.400 1.00 85.62 105 ARG A CA 1
ATOM 825 C C . ARG A 1 105 ? -6.299 -21.336 -6.903 1.00 85.62 105 ARG A C 1
ATOM 827 O O . ARG A 1 105 ? -5.772 -22.372 -6.515 1.00 85.62 105 ARG A O 1
ATOM 834 N N . ASN A 1 106 ? -6.688 -20.371 -6.070 1.00 89.00 106 ASN A N 1
ATOM 835 C CA . ASN A 1 106 ? -6.334 -20.373 -4.642 1.00 89.00 106 ASN A CA 1
ATOM 836 C C . ASN A 1 106 ? -7.524 -20.157 -3.698 1.00 89.00 106 ASN A C 1
ATOM 838 O O . ASN A 1 106 ? -7.319 -20.051 -2.488 1.00 89.00 106 ASN A O 1
ATOM 842 N N . LEU A 1 107 ? -8.751 -20.112 -4.221 1.00 90.31 107 LEU A N 1
ATOM 843 C CA . LEU A 1 107 ? -9.957 -20.096 -3.399 1.00 90.31 107 LEU A CA 1
ATOM 844 C C . LEU A 1 107 ? -10.509 -21.519 -3.206 1.00 90.31 107 LEU A C 1
ATOM 846 O O . LEU A 1 107 ? -10.581 -22.279 -4.172 1.00 90.31 107 LEU A O 1
ATOM 850 N N . PRO A 1 108 ? -10.907 -21.899 -1.977 1.00 90.94 108 PRO A N 1
ATOM 851 C CA . PRO A 1 108 ? -11.499 -23.208 -1.709 1.00 90.94 108 PRO A CA 1
ATOM 852 C C . PRO A 1 108 ? -12.919 -23.312 -2.280 1.00 90.94 108 PRO A C 1
ATOM 854 O O . PRO A 1 108 ? -13.607 -22.310 -2.448 1.00 90.94 108 PRO A O 1
ATOM 857 N N . SER A 1 109 ? -13.410 -24.529 -2.520 1.00 91.06 109 SER A N 1
ATOM 858 C CA . SER A 1 109 ? -14.806 -24.750 -2.923 1.00 91.06 109 SER A CA 1
ATOM 859 C C . SER A 1 109 ? -15.791 -24.150 -1.909 1.00 91.06 109 SER A C 1
ATOM 861 O O . SER A 1 109 ? -15.631 -24.351 -0.705 1.00 91.06 109 SER A O 1
ATOM 863 N N . GLY A 1 110 ? -16.826 -23.451 -2.387 1.00 87.50 110 GLY A N 1
ATOM 864 C CA . GLY A 1 110 ? -17.827 -22.801 -1.532 1.00 87.50 110 GLY A CA 1
ATOM 865 C C . GLY A 1 110 ? -17.390 -21.456 -0.939 1.00 87.50 110 GLY A C 1
ATOM 866 O O . GLY A 1 110 ? -18.080 -20.935 -0.062 1.00 87.50 110 GLY A O 1
ATOM 867 N N . TRP A 1 111 ? -16.271 -20.883 -1.405 1.00 87.38 111 TRP A N 1
ATOM 868 C CA . TRP A 1 111 ? -15.813 -19.537 -1.027 1.00 87.38 111 TRP A CA 1
ATOM 869 C C . TRP A 1 111 ? -16.871 -18.450 -1.276 1.00 87.38 111 TRP A C 1
ATOM 871 O O . TRP A 1 111 ? -16.901 -17.447 -0.570 1.00 87.38 111 TRP A O 1
ATOM 881 N N . ASP A 1 112 ? -17.741 -18.661 -2.260 1.00 85.38 112 ASP A N 1
ATOM 882 C CA . ASP A 1 112 ? -18.827 -17.784 -2.698 1.00 85.38 112 ASP A CA 1
ATOM 883 C C . ASP A 1 112 ? -20.062 -17.850 -1.788 1.00 85.38 112 ASP A C 1
ATOM 885 O O . ASP A 1 112 ? -20.881 -16.933 -1.782 1.00 85.38 112 ASP A O 1
ATOM 889 N N . LYS A 1 113 ? -20.187 -18.915 -0.988 1.00 87.50 113 LYS A N 1
ATOM 890 C CA . LYS A 1 113 ? -21.335 -19.173 -0.103 1.00 87.50 113 LYS A CA 1
ATOM 891 C C . LYS A 1 113 ? -21.060 -18.831 1.358 1.00 87.50 113 LYS A C 1
ATOM 893 O O . LYS A 1 113 ? -21.891 -19.118 2.222 1.00 87.50 113 LYS A O 1
ATOM 898 N N . VAL A 1 114 ? -19.892 -18.267 1.675 1.00 86.19 114 VAL A N 1
ATOM 899 C CA . VAL A 1 114 ? -19.584 -17.910 3.062 1.00 86.19 114 VAL A CA 1
ATOM 900 C C . VAL A 1 114 ? -20.463 -16.753 3.543 1.00 86.19 114 VAL A C 1
ATOM 902 O O . VAL A 1 114 ? -20.768 -15.852 2.761 1.00 86.19 114 VAL A O 1
ATOM 905 N N . PRO A 1 115 ? -20.845 -16.730 4.835 1.00 84.88 115 PRO A N 1
ATOM 906 C CA . PRO A 1 115 ? -21.555 -15.593 5.406 1.00 84.88 115 PRO A CA 1
ATOM 907 C C . PRO A 1 115 ? -20.792 -14.287 5.172 1.00 84.88 115 PRO A C 1
ATOM 909 O O . PRO A 1 115 ? -19.560 -14.270 5.221 1.00 84.88 115 PRO A O 1
ATOM 912 N N . GLU A 1 116 ? -21.508 -13.176 5.003 1.00 77.81 116 GLU A N 1
ATOM 913 C CA . GLU A 1 116 ? -20.907 -11.865 4.708 1.00 77.81 116 GLU A CA 1
ATOM 914 C C . GLU A 1 116 ? -19.903 -11.416 5.790 1.00 77.81 116 GLU A C 1
ATOM 916 O O . GLU A 1 116 ? -18.880 -10.796 5.496 1.00 77.81 116 GLU A O 1
ATOM 921 N N . SER A 1 117 ? -20.112 -11.852 7.038 1.00 75.56 117 SER A N 1
ATOM 922 C CA . SER A 1 117 ? -19.181 -11.654 8.158 1.00 75.56 117 SER A CA 1
ATOM 923 C C . SER A 1 117 ? -17.809 -12.309 7.959 1.00 75.56 117 SER A C 1
ATOM 925 O O . SER A 1 117 ? -16.840 -11.886 8.584 1.00 75.56 117 SER A O 1
ATOM 927 N N . LYS A 1 118 ? -17.702 -13.315 7.083 1.00 81.94 118 LYS A N 1
ATOM 928 C CA . LYS A 1 118 ? -16.463 -14.014 6.708 1.00 81.94 118 LYS A CA 1
ATOM 929 C C . LYS A 1 118 ? -15.970 -13.659 5.305 1.00 81.94 118 LYS A C 1
ATOM 931 O O . LYS A 1 118 ? -14.905 -14.132 4.910 1.00 81.94 118 LYS A O 1
ATOM 936 N N . ALA A 1 119 ? -16.675 -12.793 4.574 1.00 81.38 119 ALA A N 1
ATOM 937 C CA . ALA A 1 119 ? -16.295 -12.395 3.218 1.00 81.38 119 ALA A CA 1
ATOM 938 C C . ALA A 1 119 ? -14.891 -11.764 3.149 1.00 81.38 119 ALA A C 1
ATOM 940 O O . ALA A 1 119 ? -14.226 -11.853 2.120 1.00 81.38 119 ALA A O 1
ATOM 941 N N . TYR A 1 120 ? -14.396 -11.195 4.258 1.00 84.44 120 TYR A N 1
ATOM 942 C CA . TYR A 1 120 ? -13.040 -10.638 4.351 1.00 84.44 120 TYR A CA 1
ATOM 943 C C . TYR A 1 120 ? -11.920 -11.640 4.063 1.00 84.44 120 TYR A C 1
ATOM 945 O O . TYR A 1 120 ? -10.815 -11.224 3.729 1.00 84.44 120 TYR A O 1
ATOM 953 N N . LEU A 1 121 ? -12.188 -12.944 4.167 1.00 84.62 121 LEU A N 1
ATOM 954 C CA . LEU A 1 121 ? -11.213 -13.989 3.857 1.00 84.62 121 LEU A CA 1
ATOM 955 C C . LEU A 1 121 ? -10.908 -14.087 2.357 1.00 84.62 121 LEU A C 1
ATOM 957 O O . LEU A 1 121 ? -9.809 -14.495 1.991 1.00 84.62 121 LEU A O 1
ATOM 961 N N . TYR A 1 122 ? -11.862 -13.713 1.500 1.00 86.56 122 TYR A N 1
ATOM 962 C CA . TYR A 1 122 ? -11.779 -13.904 0.046 1.00 86.56 122 TYR A CA 1
ATOM 963 C C . TYR A 1 122 ? -11.971 -12.606 -0.744 1.00 86.56 122 TYR A C 1
ATOM 965 O O . TYR A 1 122 ? -12.056 -12.624 -1.970 1.00 86.56 122 TYR A O 1
ATOM 973 N N . LYS A 1 123 ? -12.041 -11.461 -0.058 1.00 84.81 123 LYS A N 1
ATOM 974 C CA . LYS A 1 123 ? -12.267 -10.167 -0.696 1.00 84.81 123 LYS A CA 1
ATOM 975 C C . LYS A 1 123 ? -10.999 -9.663 -1.379 1.00 84.81 123 LYS A C 1
ATOM 977 O O . LYS A 1 123 ? -9.959 -9.497 -0.741 1.00 84.81 123 LYS A O 1
ATOM 982 N N . LEU A 1 124 ? -11.098 -9.365 -2.674 1.00 86.31 124 LEU A N 1
ATOM 983 C CA . LEU A 1 124 ? -10.030 -8.689 -3.401 1.00 86.31 124 LEU A CA 1
ATOM 984 C C . LEU A 1 124 ? -9.978 -7.220 -2.977 1.00 86.31 124 LEU A C 1
ATOM 986 O O . LEU A 1 124 ? -10.940 -6.477 -3.162 1.00 86.31 124 LEU A O 1
ATOM 990 N N . MET A 1 125 ? -8.842 -6.801 -2.428 1.00 84.81 125 MET A N 1
ATOM 991 C CA . MET A 1 125 ? -8.568 -5.397 -2.140 1.00 84.81 125 MET A CA 1
ATOM 992 C C . MET A 1 125 ? -7.685 -4.824 -3.237 1.00 84.81 125 MET A C 1
ATOM 994 O O . MET A 1 125 ? -6.576 -5.310 -3.467 1.00 84.81 125 MET A O 1
ATOM 998 N N . LEU A 1 126 ? -8.180 -3.780 -3.892 1.00 84.75 126 LEU A N 1
ATOM 999 C CA . LEU A 1 126 ? -7.429 -3.004 -4.865 1.00 84.75 126 LEU A CA 1
ATOM 1000 C C . LEU A 1 126 ? -7.186 -1.623 -4.270 1.00 84.75 126 LEU A C 1
ATOM 1002 O O . LEU A 1 126 ? -8.130 -0.913 -3.934 1.00 84.75 126 LEU A O 1
ATOM 1006 N N . ALA A 1 127 ? -5.916 -1.276 -4.105 1.00 81.56 127 ALA A N 1
ATOM 1007 C CA . ALA A 1 127 ? -5.511 0.019 -3.592 1.00 81.56 127 ALA A CA 1
ATOM 1008 C C . ALA A 1 127 ? -5.021 0.870 -4.764 1.00 81.56 127 ALA A C 1
ATOM 1010 O O . ALA A 1 127 ? -4.088 0.485 -5.471 1.00 81.56 127 ALA A O 1
ATOM 1011 N N . PHE A 1 128 ? -5.660 2.018 -4.963 1.00 74.75 128 PHE A N 1
ATOM 1012 C CA . PHE A 1 128 ? -5.336 2.958 -6.026 1.00 74.75 128 PHE A CA 1
ATOM 1013 C C . PHE A 1 128 ? -4.926 4.283 -5.409 1.00 74.75 128 PHE A C 1
ATOM 1015 O O . PHE A 1 128 ? -5.578 4.767 -4.489 1.00 74.75 128 PHE A O 1
ATOM 1022 N N . ASP A 1 129 ? -3.864 4.860 -5.949 1.00 67.94 129 ASP A N 1
ATOM 1023 C CA . ASP A 1 129 ? -3.446 6.213 -5.632 1.00 67.94 129 ASP A CA 1
ATOM 1024 C C . ASP A 1 129 ? -3.149 6.926 -6.950 1.00 67.94 129 ASP A C 1
ATOM 1026 O O . ASP A 1 129 ? -2.362 6.445 -7.772 1.00 67.94 129 ASP A O 1
ATOM 1030 N N . ALA A 1 130 ? -3.839 8.039 -7.175 1.00 63.69 130 ALA A N 1
ATOM 1031 C CA . ALA A 1 130 ? -3.749 8.811 -8.408 1.00 63.69 130 ALA A CA 1
ATOM 1032 C C . ALA A 1 130 ? -2.646 9.883 -8.370 1.00 63.69 130 ALA A C 1
ATOM 1034 O O . ALA A 1 130 ? -2.478 10.622 -9.342 1.00 63.69 130 ALA A O 1
ATOM 1035 N N . ASN A 1 131 ? -1.892 9.993 -7.274 1.00 68.38 131 ASN A N 1
ATOM 1036 C CA . ASN A 1 131 ? -0.963 11.093 -7.054 1.00 68.38 131 ASN A CA 1
ATOM 1037 C C . ASN A 1 131 ? 0.520 10.727 -7.232 1.00 68.38 131 ASN A C 1
ATOM 1039 O O . ASN A 1 131 ? 1.394 11.598 -7.244 1.00 68.38 131 ASN A O 1
ATOM 1043 N N . PHE A 1 132 ? 0.840 9.453 -7.451 1.00 73.81 132 PHE A N 1
ATOM 1044 C CA . PHE A 1 132 ? 2.219 9.041 -7.695 1.00 73.81 132 PHE A CA 1
ATOM 1045 C C . PHE A 1 132 ? 2.728 9.458 -9.075 1.00 73.81 132 PHE A C 1
ATOM 1047 O O . PHE A 1 132 ? 2.171 9.108 -10.117 1.00 73.81 132 PHE A O 1
ATOM 1054 N N . ARG A 1 133 ? 3.844 10.198 -9.093 1.00 78.12 133 ARG A N 1
ATOM 1055 C CA . ARG A 1 133 ? 4.443 10.746 -10.318 1.00 78.12 133 ARG A CA 1
ATOM 1056 C C . ARG A 1 133 ? 5.939 10.476 -10.372 1.00 78.12 133 ARG A C 1
ATOM 1058 O O . ARG A 1 133 ? 6.700 10.929 -9.519 1.00 78.12 133 ARG A O 1
ATOM 1065 N N . LEU A 1 134 ? 6.383 9.797 -11.428 1.00 83.38 134 LEU A N 1
ATOM 1066 C CA . LEU A 1 134 ? 7.804 9.666 -11.754 1.00 83.38 134 LEU A CA 1
ATOM 1067 C C . LEU A 1 134 ? 8.197 10.738 -12.773 1.00 83.38 134 LEU A C 1
ATOM 1069 O O . LEU A 1 134 ? 7.537 10.908 -13.797 1.00 83.38 134 LEU A O 1
ATOM 1073 N N . LYS A 1 135 ? 9.311 11.433 -12.539 1.00 82.44 135 LYS A N 1
ATOM 1074 C CA . LYS A 1 135 ? 9.781 12.501 -13.435 1.00 82.44 135 LYS A CA 1
ATOM 1075 C C . LYS A 1 135 ? 10.470 11.897 -14.658 1.00 82.44 135 LYS A C 1
ATOM 1077 O O . LYS A 1 135 ? 11.258 10.964 -14.515 1.00 82.44 135 LYS A O 1
ATOM 1082 N N . ASN A 1 136 ? 10.211 12.437 -15.846 1.00 85.12 136 ASN A N 1
ATOM 1083 C CA . ASN A 1 136 ? 10.908 12.099 -17.091 1.00 85.12 136 ASN A CA 1
ATOM 1084 C C . ASN A 1 136 ? 11.224 13.388 -17.846 1.00 85.12 136 ASN A C 1
ATOM 1086 O O . ASN A 1 136 ? 10.363 14.263 -17.923 1.00 85.12 136 ASN A O 1
ATOM 1090 N N . LYS A 1 137 ? 12.443 13.531 -18.371 1.00 82.31 137 LYS A N 1
ATOM 1091 C CA . LYS A 1 137 ? 12.798 14.704 -19.169 1.00 82.31 137 LYS A CA 1
ATOM 1092 C C . LYS A 1 137 ? 12.356 14.518 -20.614 1.00 82.31 137 LYS A C 1
ATOM 1094 O O . LYS A 1 137 ? 12.788 13.586 -21.286 1.00 82.31 137 LYS A O 1
ATOM 1099 N N . LEU A 1 138 ? 11.536 15.452 -21.082 1.00 74.25 138 LEU A N 1
ATOM 1100 C CA . LEU A 1 138 ? 11.242 15.625 -22.499 1.00 74.25 138 LEU A CA 1
ATOM 1101 C C . LEU A 1 138 ? 12.510 16.056 -23.241 1.00 74.25 138 LEU A C 1
ATOM 1103 O O . LEU A 1 138 ? 13.294 16.851 -22.718 1.00 74.25 138 LEU A O 1
ATOM 1107 N N . ARG A 1 139 ? 12.708 15.544 -24.457 1.00 67.81 139 ARG A N 1
ATOM 1108 C CA . ARG A 1 139 ? 13.823 15.937 -25.324 1.00 67.81 139 ARG A CA 1
ATOM 1109 C C . ARG A 1 139 ? 13.280 16.433 -26.654 1.00 67.81 139 ARG A C 1
ATOM 1111 O O . ARG A 1 139 ? 12.466 15.757 -27.278 1.00 67.81 139 ARG A O 1
ATOM 1118 N N . ALA A 1 140 ? 13.749 17.596 -27.092 1.00 62.03 140 ALA A N 1
ATOM 1119 C CA . ALA A 1 140 ? 13.490 18.065 -28.446 1.00 62.03 140 ALA A CA 1
ATOM 1120 C C . ALA A 1 140 ? 14.124 17.076 -29.443 1.00 62.03 140 ALA A C 1
ATOM 1122 O O . ALA A 1 140 ? 15.305 16.751 -29.316 1.00 62.03 140 ALA A O 1
ATOM 1123 N N . GLY A 1 141 ? 13.333 16.555 -30.386 1.00 64.94 141 GLY A N 1
ATOM 1124 C CA . GLY A 1 141 ? 13.802 15.576 -31.376 1.00 64.94 141 GLY A CA 1
ATOM 1125 C C . GLY A 1 141 ? 13.995 14.151 -30.839 1.00 64.94 141 GLY A C 1
ATOM 1126 O O . GLY A 1 141 ? 14.913 13.450 -31.270 1.00 64.94 141 GLY A O 1
ATOM 1127 N N . GLU A 1 142 ? 13.174 13.717 -29.874 1.00 67.75 142 GLU A N 1
ATOM 1128 C CA . GLU A 1 142 ? 13.191 12.336 -29.378 1.00 67.75 142 GLU A CA 1
ATOM 1129 C C . GLU A 1 142 ? 13.021 11.329 -30.529 1.00 67.75 142 GLU A C 1
ATOM 1131 O O . GLU A 1 142 ? 12.082 11.402 -31.320 1.00 67.75 142 GLU A O 1
ATOM 1136 N N . ARG A 1 143 ? 13.975 10.397 -30.644 1.00 71.50 143 ARG A N 1
ATOM 1137 C CA . ARG A 1 143 ? 13.948 9.340 -31.661 1.00 71.50 143 ARG A CA 1
ATOM 1138 C C . ARG A 1 143 ? 12.911 8.284 -31.287 1.00 71.50 143 ARG A C 1
ATOM 1140 O O . ARG A 1 143 ? 12.691 8.034 -30.106 1.00 71.50 143 ARG A O 1
ATOM 1147 N N . MET A 1 144 ? 12.364 7.612 -32.300 1.00 79.12 144 MET A N 1
ATOM 1148 C CA . MET A 1 144 ? 11.538 6.415 -32.125 1.00 79.12 144 MET A CA 1
ATOM 1149 C C . MET A 1 144 ? 12.291 5.377 -31.278 1.00 79.12 144 MET A C 1
ATOM 1151 O O . MET A 1 144 ? 13.292 4.811 -31.718 1.00 79.12 144 MET A O 1
ATOM 1155 N N . ASP A 1 145 ? 11.813 5.154 -30.057 1.00 84.12 145 ASP A N 1
ATOM 1156 C CA . ASP A 1 145 ? 12.344 4.185 -29.098 1.00 84.12 145 ASP A CA 1
ATOM 1157 C C . ASP A 1 145 ? 11.192 3.279 -28.643 1.00 84.12 145 ASP A C 1
ATOM 1159 O O . ASP A 1 145 ? 10.515 3.607 -27.667 1.00 84.12 145 ASP A O 1
ATOM 1163 N N . PRO A 1 146 ? 10.894 2.189 -29.375 1.00 88.19 146 PRO A N 1
ATOM 1164 C CA . PRO A 1 146 ? 9.819 1.278 -29.005 1.00 88.19 146 PRO A CA 1
ATOM 1165 C C . PRO A 1 146 ? 10.190 0.482 -27.749 1.00 88.19 146 PRO A C 1
ATOM 1167 O O . PRO A 1 146 ? 11.343 0.078 -27.568 1.00 88.19 146 PRO A O 1
ATOM 1170 N N . ALA A 1 147 ? 9.209 0.243 -26.880 1.00 91.94 147 ALA A N 1
ATOM 1171 C CA . ALA A 1 147 ? 9.351 -0.683 -25.761 1.00 91.94 147 ALA A CA 1
ATOM 1172 C C . ALA A 1 147 ? 9.356 -2.132 -26.273 1.00 91.94 147 ALA A C 1
ATOM 1174 O O . ALA A 1 147 ? 8.614 -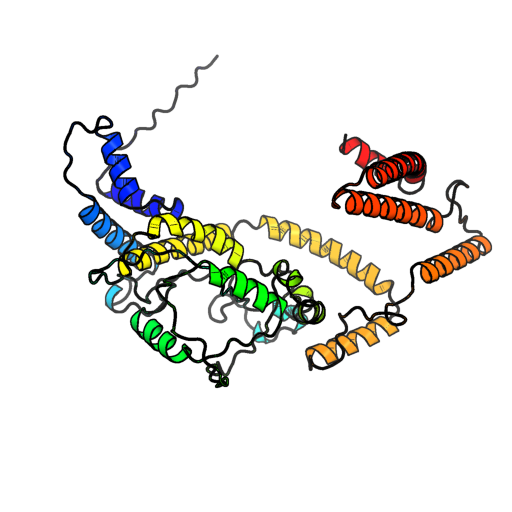2.471 -27.195 1.00 91.94 147 ALA A O 1
ATOM 1175 N N . LEU A 1 148 ? 10.173 -2.993 -25.667 1.00 93.38 148 LEU A N 1
ATOM 1176 C CA . LEU A 1 148 ? 10.183 -4.427 -25.972 1.00 93.38 148 LEU A CA 1
ATOM 1177 C C . LEU A 1 148 ? 9.023 -5.152 -25.280 1.00 93.38 148 LEU A C 1
ATOM 1179 O O . LEU A 1 148 ? 8.549 -6.174 -25.771 1.00 93.38 148 LEU A O 1
ATOM 1183 N N . THR A 1 149 ? 8.567 -4.627 -24.142 1.00 92.19 149 THR A N 1
ATOM 1184 C CA . THR A 1 149 ? 7.515 -5.224 -23.308 1.00 92.19 149 THR A CA 1
ATOM 1185 C C . THR A 1 149 ? 6.167 -4.499 -23.395 1.00 92.19 149 THR A C 1
ATOM 1187 O O . THR A 1 149 ? 5.346 -4.667 -22.497 1.00 92.19 149 THR A O 1
ATOM 1190 N N . ASP A 1 150 ? 5.914 -3.710 -24.449 1.00 92.38 150 ASP A N 1
ATOM 1191 C CA . ASP A 1 150 ? 4.707 -2.869 -24.587 1.00 92.38 150 ASP A CA 1
ATOM 1192 C C . ASP A 1 150 ? 3.398 -3.659 -24.380 1.00 92.38 150 ASP A C 1
ATOM 1194 O O . ASP A 1 150 ? 2.972 -4.434 -25.238 1.00 92.38 150 ASP A O 1
ATOM 1198 N N . GLY A 1 151 ? 2.752 -3.472 -23.224 1.00 91.44 151 GLY A N 1
ATOM 1199 C CA . GLY A 1 151 ? 1.525 -4.178 -22.844 1.00 91.44 151 GLY A CA 1
ATOM 1200 C C . GLY A 1 151 ? 1.658 -5.659 -22.490 1.00 91.44 151 GLY A C 1
ATOM 1201 O O . GLY A 1 151 ? 0.637 -6.328 -22.331 1.00 91.44 151 GLY A O 1
ATOM 1202 N N . LEU A 1 152 ? 2.873 -6.201 -22.390 1.00 93.81 152 LEU A N 1
ATOM 1203 C CA . LEU A 1 152 ? 3.093 -7.616 -22.069 1.00 93.81 152 LEU A CA 1
ATOM 1204 C C . LEU A 1 152 ? 3.170 -7.881 -20.558 1.00 93.81 152 LEU A C 1
ATOM 1206 O O . LEU A 1 152 ? 2.981 -9.023 -20.139 1.00 93.81 152 LEU A O 1
ATOM 1210 N N . GLY A 1 153 ? 3.452 -6.852 -19.755 1.00 93.62 153 GLY A N 1
ATOM 1211 C CA . GLY A 1 153 ? 3.643 -6.936 -18.307 1.00 93.62 153 GLY A CA 1
ATOM 1212 C C . GLY A 1 153 ? 2.613 -6.131 -17.514 1.00 93.62 153 GLY A C 1
ATOM 1213 O O . GLY A 1 153 ? 1.411 -6.371 -17.615 1.00 93.62 153 GLY A O 1
ATOM 1214 N N . TYR A 1 154 ? 3.091 -5.219 -16.671 1.00 92.06 154 TYR A N 1
ATOM 1215 C CA . TYR A 1 154 ? 2.269 -4.440 -15.741 1.00 92.06 154 TYR A CA 1
ATOM 1216 C C . TYR A 1 154 ? 1.719 -3.149 -16.355 1.00 92.06 154 TYR A C 1
ATOM 1218 O O . TYR A 1 154 ? 0.689 -2.649 -15.901 1.00 92.06 154 TYR A O 1
ATOM 1226 N N . LEU A 1 155 ? 2.406 -2.582 -17.346 1.00 91.06 155 LEU A N 1
ATOM 1227 C CA . LEU A 1 155 ? 2.004 -1.354 -18.018 1.00 91.06 155 LEU A CA 1
ATOM 1228 C C . LEU A 1 155 ? 1.103 -1.680 -19.221 1.00 91.06 155 LEU A C 1
ATOM 1230 O O . LEU A 1 155 ? 1.330 -2.674 -19.913 1.00 91.06 155 LEU A O 1
ATOM 1234 N N . PRO A 1 156 ? 0.064 -0.867 -19.491 1.00 89.38 156 PRO A N 1
ATOM 1235 C CA . PRO A 1 156 ? -0.809 -1.075 -20.641 1.00 89.38 156 PRO A CA 1
ATOM 1236 C C . PRO A 1 156 ? -0.079 -0.770 -21.954 1.00 89.38 156 PRO A C 1
ATOM 1238 O O . PRO A 1 156 ? 0.899 -0.025 -21.975 1.00 89.38 156 PRO A O 1
ATOM 1241 N N . ARG A 1 157 ? -0.609 -1.277 -23.075 1.00 89.44 157 ARG A N 1
ATOM 1242 C CA . ARG A 1 157 ? -0.094 -0.936 -24.412 1.00 89.44 157 ARG A CA 1
ATOM 1243 C C . ARG A 1 157 ? -0.139 0.572 -24.638 1.00 89.44 157 ARG A C 1
ATOM 1245 O O . ARG A 1 157 ? -1.202 1.188 -24.535 1.00 89.44 157 ARG A O 1
ATOM 1252 N N . SER A 1 158 ? 0.993 1.137 -25.034 1.00 85.69 158 SER A N 1
ATOM 1253 C CA . SER A 1 158 ? 1.202 2.580 -25.155 1.00 85.69 158 SER A CA 1
ATOM 1254 C C . SER A 1 158 ? 0.233 3.241 -26.141 1.00 85.69 158 SER A C 1
ATOM 1256 O O . SER A 1 158 ? -0.307 4.302 -25.841 1.00 85.69 158 SER A O 1
ATOM 1258 N N . GLY A 1 159 ? -0.026 2.623 -27.301 1.00 86.31 159 GLY A N 1
ATOM 1259 C CA . GLY A 1 159 ? -0.928 3.170 -28.329 1.00 86.31 159 GLY A CA 1
ATOM 1260 C C . GLY A 1 159 ? -2.380 3.325 -27.850 1.00 86.31 159 GLY A C 1
ATOM 1261 O O . GLY A 1 159 ? -2.842 4.456 -27.709 1.00 86.31 159 GLY A O 1
ATOM 1262 N N . PRO A 1 160 ? -3.089 2.221 -27.535 1.00 87.69 160 PRO A N 1
ATOM 1263 C CA . PRO A 1 160 ? -4.464 2.271 -27.032 1.00 87.69 160 PRO A CA 1
ATOM 1264 C C . PRO A 1 160 ? -4.615 3.132 -25.777 1.00 87.69 160 PRO A C 1
ATOM 1266 O O . PRO A 1 160 ? -5.602 3.847 -25.631 1.00 87.69 160 PRO A O 1
ATOM 1269 N N . TYR A 1 161 ? -3.617 3.107 -24.889 1.00 83.06 161 TYR A N 1
ATOM 1270 C CA . TYR A 1 161 ? -3.618 3.942 -23.695 1.00 83.06 161 TYR A CA 1
ATOM 1271 C C . TYR A 1 161 ? -3.581 5.436 -24.030 1.00 83.06 161 TYR A C 1
ATOM 1273 O O . TYR A 1 161 ? -4.349 6.206 -23.461 1.00 83.06 161 TYR A O 1
ATOM 1281 N N . LYS A 1 162 ? -2.733 5.858 -24.978 1.00 81.25 162 LYS A N 1
ATOM 1282 C CA . LYS A 1 162 ? -2.674 7.254 -25.441 1.00 81.25 162 LYS A CA 1
ATOM 1283 C C . LYS A 1 162 ? -3.991 7.699 -26.074 1.00 81.25 162 LYS A C 1
ATOM 1285 O O . LYS A 1 162 ? -4.419 8.814 -25.800 1.00 81.25 162 LYS A O 1
ATOM 1290 N N . GLU A 1 163 ? -4.645 6.848 -26.863 1.00 83.94 163 GLU A N 1
ATOM 1291 C CA . GLU A 1 163 ? -5.959 7.174 -27.438 1.00 83.94 163 GLU A CA 1
ATOM 1292 C C . GLU A 1 163 ? -7.042 7.291 -26.364 1.00 83.94 163 GLU A C 1
ATOM 1294 O O . GLU A 1 163 ? -7.779 8.272 -26.350 1.00 83.94 163 GLU A O 1
ATOM 1299 N N . HIS A 1 164 ? -7.075 6.368 -25.401 1.00 81.00 164 HIS A N 1
ATOM 1300 C CA . HIS A 1 164 ? -7.996 6.450 -24.267 1.00 81.00 164 HIS A CA 1
ATOM 1301 C C . HIS A 1 164 ? -7.789 7.726 -23.439 1.00 81.00 164 HIS A C 1
ATOM 1303 O O . HIS A 1 164 ? -8.738 8.334 -22.970 1.00 81.00 164 HIS A O 1
ATOM 1309 N N . ILE A 1 165 ? -6.553 8.199 -23.282 1.00 72.81 165 ILE A N 1
ATOM 1310 C CA . ILE A 1 165 ? -6.301 9.455 -22.564 1.00 72.81 165 ILE A CA 1
ATOM 1311 C C . ILE A 1 165 ? -6.901 10.658 -23.292 1.00 72.81 165 ILE A C 1
ATOM 1313 O O . ILE A 1 165 ? -7.394 11.573 -22.635 1.00 72.81 165 ILE A O 1
ATOM 1317 N N . LYS A 1 166 ? -6.868 10.675 -24.629 1.00 75.88 166 LYS A N 1
ATOM 1318 C CA . LYS A 1 166 ? -7.446 11.777 -25.410 1.00 75.88 166 LYS A CA 1
ATOM 1319 C C . LYS A 1 166 ? -8.959 11.877 -25.230 1.00 75.88 166 LYS A C 1
ATOM 1321 O O . LYS A 1 166 ? -9.492 12.969 -25.358 1.00 75.88 166 LYS A O 1
ATOM 1326 N N . THR A 1 167 ? -9.644 10.779 -24.908 1.00 77.56 167 THR A N 1
ATOM 1327 C CA . THR A 1 167 ? -11.092 10.816 -24.650 1.00 77.56 167 THR A CA 1
ATOM 1328 C C . THR A 1 167 ? -11.437 11.405 -23.284 1.00 77.56 167 THR A C 1
ATOM 1330 O O . THR A 1 167 ? -12.579 11.784 -23.070 1.00 77.56 167 THR A O 1
ATOM 1333 N N . LEU A 1 168 ? -10.469 11.495 -22.366 1.00 67.44 168 LEU A N 1
ATOM 1334 C CA . LEU A 1 168 ? -10.664 11.952 -20.984 1.00 67.44 168 LEU A CA 1
ATOM 1335 C C . LEU A 1 168 ? -10.301 13.435 -20.776 1.00 67.44 168 LEU A C 1
ATOM 1337 O O . LEU A 1 168 ? -10.273 13.899 -19.641 1.00 67.44 168 LEU A O 1
ATOM 1341 N N . VAL A 1 169 ? -9.976 14.174 -21.846 1.00 56.75 169 VAL A N 1
ATOM 1342 C CA . VAL A 1 169 ? -9.541 15.586 -21.780 1.00 56.75 169 VAL A CA 1
ATOM 1343 C C . VAL A 1 169 ? -10.594 16.480 -21.116 1.00 56.75 169 VAL A C 1
ATOM 1345 O O . VAL A 1 169 ? -10.228 17.362 -20.347 1.00 56.75 169 VAL A O 1
ATOM 1348 N N . ASP A 1 170 ? -11.876 16.206 -21.366 1.00 52.50 170 ASP A N 1
ATOM 1349 C CA . ASP A 1 170 ? -12.998 17.068 -20.973 1.00 52.50 170 ASP A CA 1
ATOM 1350 C C . ASP A 1 170 ? -13.710 16.614 -19.679 1.00 52.50 170 ASP A C 1
ATOM 1352 O O . ASP A 1 170 ? -14.712 17.206 -19.266 1.00 52.50 170 ASP A O 1
ATOM 1356 N N . GLU A 1 171 ? -13.230 15.556 -19.014 1.00 49.91 171 GLU A N 1
ATOM 1357 C CA . GLU A 1 171 ? -13.860 15.052 -17.791 1.00 49.91 171 GLU A CA 1
ATOM 1358 C C . GLU A 1 171 ? -13.492 15.905 -16.571 1.00 49.91 171 GLU A C 1
ATOM 1360 O O . GLU A 1 171 ? -12.331 16.042 -16.186 1.00 49.91 171 GLU A O 1
ATOM 1365 N N . LYS A 1 172 ? -14.509 16.461 -15.904 1.00 48.97 172 LYS A N 1
ATOM 1366 C CA . LYS A 1 172 ? -14.331 17.115 -14.605 1.00 48.97 172 LYS A CA 1
ATOM 1367 C C . LYS A 1 172 ? -14.168 16.080 -13.497 1.00 48.97 172 LYS A C 1
ATOM 1369 O O . LYS A 1 172 ? -15.090 15.301 -13.250 1.00 48.97 172 LYS A O 1
ATOM 1374 N N . ASP A 1 173 ? -13.062 16.171 -12.763 1.00 52.59 173 ASP A N 1
ATOM 1375 C CA . ASP A 1 173 ? -12.851 15.412 -11.531 1.00 52.59 173 ASP A CA 1
ATOM 1376 C C . ASP A 1 173 ? -14.006 15.640 -10.542 1.00 52.59 173 ASP A C 1
ATOM 1378 O O . ASP A 1 173 ? -14.317 16.772 -10.150 1.00 52.59 173 ASP A O 1
ATOM 1382 N N . VAL A 1 174 ? -14.639 14.551 -10.100 1.00 49.25 174 VAL A N 1
ATOM 1383 C CA . VAL A 1 174 ? -15.671 14.596 -9.060 1.00 49.25 174 VAL A CA 1
ATOM 1384 C C . VAL A 1 174 ? -14.984 14.801 -7.712 1.00 49.25 174 VAL A C 1
ATOM 1386 O O . VAL A 1 174 ? -14.522 13.863 -7.064 1.00 49.25 174 VAL A O 1
ATOM 1389 N N . GLN A 1 175 ? -14.899 16.055 -7.278 1.00 50.53 175 GLN A N 1
ATOM 1390 C CA . GLN A 1 175 ? -14.342 16.410 -5.976 1.00 50.53 175 GLN A CA 1
ATOM 1391 C C . GLN A 1 175 ? -15.409 16.244 -4.892 1.00 50.53 175 GLN A C 1
ATOM 1393 O O . GLN A 1 175 ? -16.203 17.142 -4.633 1.00 50.53 175 GLN A O 1
ATOM 1398 N N . ALA A 1 176 ? -15.432 15.078 -4.250 1.00 49.06 176 ALA A N 1
ATOM 1399 C CA . ALA A 1 176 ? -16.366 14.803 -3.157 1.00 49.06 176 ALA A CA 1
ATOM 1400 C C . ALA A 1 176 ? -15.968 15.464 -1.817 1.00 49.06 176 ALA A C 1
ATOM 1402 O O . ALA A 1 176 ? -16.792 15.533 -0.910 1.00 49.06 176 ALA A O 1
ATOM 1403 N N . CYS A 1 177 ? -14.725 15.944 -1.662 1.00 55.41 177 CYS A N 1
ATOM 1404 C CA . CYS A 1 177 ? -14.231 16.541 -0.415 1.00 55.41 177 CYS A CA 1
ATOM 1405 C C . CYS A 1 177 ? -13.312 17.744 -0.692 1.00 55.41 177 CYS A C 1
ATOM 1407 O O . CYS A 1 177 ? -12.331 17.638 -1.433 1.00 55.41 177 CYS A O 1
ATOM 1409 N N . ALA A 1 178 ? -13.625 18.891 -0.078 1.00 50.12 178 ALA A N 1
ATOM 1410 C CA . ALA A 1 178 ? -12.959 20.175 -0.321 1.00 50.12 178 ALA A CA 1
ATOM 1411 C C . ALA A 1 178 ? -11.476 20.189 0.100 1.00 50.12 178 ALA A C 1
ATOM 1413 O O . ALA A 1 178 ? -10.659 20.891 -0.497 1.00 50.12 178 ALA A O 1
ATOM 1414 N N . ALA A 1 179 ? -11.100 19.381 1.095 1.00 47.97 179 ALA A N 1
ATOM 1415 C CA . ALA A 1 179 ? -9.721 19.279 1.566 1.00 47.97 179 ALA A CA 1
ATOM 1416 C C . ALA A 1 179 ? -8.787 18.606 0.539 1.00 47.97 179 ALA A C 1
ATOM 1418 O O . ALA A 1 179 ? -7.648 19.043 0.354 1.00 47.97 179 ALA A O 1
ATOM 1419 N N . PHE A 1 180 ? -9.282 17.604 -0.198 1.00 49.44 180 PHE A N 1
ATOM 1420 C CA . PHE A 1 180 ? -8.512 16.940 -1.255 1.00 49.44 180 PHE A CA 1
ATOM 1421 C C . PHE A 1 180 ? -8.286 17.871 -2.456 1.00 49.44 180 PHE A C 1
ATOM 1423 O O . PHE A 1 180 ? -7.188 17.917 -3.009 1.00 49.44 180 PHE A O 1
ATOM 1430 N N . ALA A 1 181 ? -9.283 18.696 -2.794 1.00 50.38 181 ALA A N 1
ATOM 1431 C CA . ALA A 1 181 ? -9.173 19.718 -3.835 1.00 50.38 181 ALA A CA 1
ATOM 1432 C C . ALA A 1 181 ? -8.028 20.713 -3.566 1.00 50.38 181 ALA A C 1
ATOM 1434 O O . ALA A 1 181 ? -7.255 21.041 -4.469 1.00 50.38 181 ALA A O 1
ATOM 1435 N N . ALA A 1 182 ? -7.878 21.154 -2.313 1.00 43.56 182 ALA A N 1
ATOM 1436 C CA . ALA A 1 182 ? -6.844 22.109 -1.915 1.00 43.56 182 ALA A CA 1
ATOM 1437 C C . ALA A 1 182 ? -5.423 21.513 -1.972 1.00 43.56 182 ALA A C 1
ATOM 1439 O O . ALA A 1 182 ? -4.475 22.203 -2.359 1.00 43.56 182 ALA A O 1
ATOM 1440 N N . LEU A 1 183 ? -5.266 20.230 -1.624 1.00 46.06 183 LEU A N 1
ATOM 1441 C CA . LEU A 1 183 ? -3.995 19.506 -1.749 1.00 46.06 183 LEU A CA 1
ATOM 1442 C C . LEU A 1 183 ? -3.623 19.282 -3.221 1.00 46.06 183 LEU A C 1
ATOM 1444 O O . LEU A 1 183 ? -2.502 19.605 -3.620 1.00 46.06 183 LEU A O 1
ATOM 1448 N N . LEU A 1 184 ? -4.578 18.841 -4.047 1.00 50.84 184 LEU A N 1
ATOM 1449 C CA . LEU A 1 184 ? -4.366 18.611 -5.478 1.00 50.84 184 LEU A CA 1
ATOM 1450 C C . LEU A 1 184 ? -3.957 19.904 -6.207 1.00 50.84 184 LEU A C 1
ATOM 1452 O O . LEU A 1 184 ? -3.015 19.908 -6.998 1.00 50.84 184 LEU A O 1
ATOM 1456 N N . GLN A 1 185 ? -4.607 21.030 -5.890 1.00 47.31 185 GLN A N 1
ATOM 1457 C CA . GLN A 1 185 ? -4.262 22.350 -6.434 1.00 47.31 185 GLN A CA 1
ATOM 1458 C C . GLN A 1 185 ? -2.882 22.854 -5.989 1.00 47.31 185 GLN A C 1
ATOM 1460 O O . GLN A 1 185 ? -2.228 23.605 -6.715 1.00 47.31 185 GLN A O 1
ATOM 1465 N N . LYS A 1 186 ? -2.420 22.481 -4.791 1.00 41.81 186 LYS A N 1
ATOM 1466 C CA . LYS A 1 186 ? -1.092 22.870 -4.297 1.00 41.81 186 LYS A CA 1
ATOM 1467 C C . LYS A 1 186 ? 0.018 22.090 -5.002 1.00 41.81 186 LYS A C 1
ATOM 1469 O O . LYS A 1 186 ? 1.056 22.670 -5.315 1.00 41.81 186 LYS A O 1
ATOM 1474 N N . GLU A 1 187 ? -0.200 20.809 -5.288 1.00 42.66 187 GLU A N 1
ATOM 1475 C CA . GLU A 1 187 ? 0.790 19.959 -5.956 1.00 42.66 187 GLU A CA 1
ATOM 1476 C C . GLU A 1 187 ? 0.881 20.184 -7.473 1.00 42.66 187 GLU A C 1
ATOM 1478 O O . GLU A 1 187 ? 1.960 20.067 -8.061 1.00 42.66 187 GLU A O 1
ATOM 1483 N N . THR A 1 188 ? -0.210 20.590 -8.127 1.00 47.44 188 THR A N 1
ATOM 1484 C CA . THR A 1 188 ? -0.206 20.892 -9.569 1.00 47.44 188 THR A CA 1
ATOM 1485 C C . THR A 1 188 ? 0.544 22.179 -9.924 1.00 47.44 188 THR A C 1
ATOM 1487 O O . THR A 1 188 ? 1.056 22.279 -11.043 1.00 47.44 188 THR A O 1
ATOM 1490 N N . LYS A 1 189 ? 0.714 23.118 -8.980 1.00 42.25 189 LYS A N 1
ATOM 1491 C CA . LYS A 1 189 ? 1.395 24.414 -9.196 1.00 42.25 189 LYS A CA 1
ATOM 1492 C C . LYS A 1 189 ? 2.888 24.316 -9.538 1.00 42.25 189 LYS A C 1
ATOM 1494 O O . LYS A 1 189 ? 3.419 25.245 -10.134 1.00 42.25 189 LYS A O 1
ATOM 1499 N N . LEU A 1 190 ? 3.570 23.216 -9.202 1.00 38.47 190 LEU A N 1
AT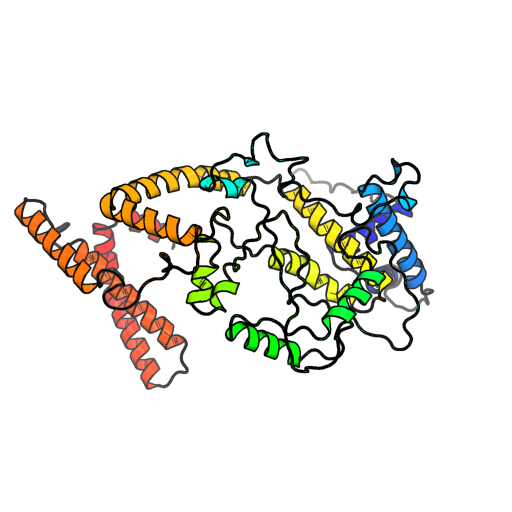OM 1500 C CA . LEU A 1 190 ? 5.025 23.060 -9.404 1.00 38.47 190 LEU A CA 1
ATOM 1501 C C . LEU A 1 190 ? 5.399 22.104 -10.552 1.00 38.47 190 LEU A C 1
ATOM 1503 O O . LEU A 1 190 ? 6.569 21.750 -10.705 1.00 38.47 190 LEU A O 1
ATOM 1507 N N . THR A 1 191 ? 4.427 21.664 -11.359 1.00 42.69 191 THR A N 1
ATOM 1508 C CA . THR A 1 191 ? 4.660 20.713 -12.459 1.00 42.69 191 THR A CA 1
ATOM 1509 C C . THR A 1 191 ? 4.212 21.284 -13.805 1.00 42.69 191 THR A C 1
ATOM 1511 O O . THR A 1 191 ? 3.045 21.207 -14.187 1.00 42.69 191 THR A O 1
ATOM 1514 N N . THR A 1 192 ? 5.160 21.850 -14.549 1.00 37.78 192 THR A N 1
ATOM 1515 C CA . THR A 1 192 ? 5.030 22.174 -15.977 1.00 37.78 192 THR A CA 1
ATOM 1516 C C . THR A 1 192 ? 5.594 21.026 -16.825 1.00 37.78 192 THR A C 1
ATOM 1518 O O . THR A 1 192 ? 6.633 20.459 -16.493 1.00 37.78 192 THR A O 1
ATOM 1521 N N . GLY A 1 193 ? 4.902 20.650 -17.911 1.00 43.31 193 GLY A N 1
ATOM 1522 C CA . GLY A 1 193 ? 5.418 19.686 -18.899 1.00 43.31 193 GLY A CA 1
ATOM 1523 C C . GLY A 1 193 ? 5.352 18.202 -18.509 1.00 43.31 193 GLY A C 1
ATOM 1524 O O . GLY A 1 193 ? 6.299 17.455 -18.752 1.00 43.31 193 GLY A O 1
ATOM 1525 N N . LEU A 1 194 ? 4.244 17.738 -17.920 1.00 43.22 194 LEU A N 1
ATOM 1526 C CA . LEU A 1 194 ? 3.962 16.298 -17.859 1.00 43.22 194 LEU A CA 1
ATOM 1527 C C . LEU A 1 194 ? 3.872 15.756 -19.297 1.00 43.22 194 LEU A C 1
ATOM 1529 O O . LEU A 1 194 ? 3.158 16.332 -20.112 1.00 43.22 194 LEU A O 1
ATOM 1533 N N . ARG A 1 195 ? 4.492 14.600 -19.594 1.00 46.12 195 ARG A N 1
ATOM 1534 C CA . ARG A 1 195 ? 4.234 13.839 -20.846 1.00 46.12 195 ARG A CA 1
ATOM 1535 C C . ARG A 1 195 ? 2.747 13.528 -21.070 1.00 46.12 195 ARG A C 1
ATOM 1537 O O . ARG A 1 195 ? 2.353 13.116 -22.152 1.00 46.12 195 ARG A O 1
ATOM 1544 N N . ARG A 1 196 ? 1.943 13.724 -20.028 1.00 49.09 196 ARG A N 1
ATOM 1545 C CA . ARG A 1 196 ? 0.499 13.613 -20.001 1.00 49.09 196 ARG A CA 1
ATOM 1546 C C . ARG A 1 196 ? -0.081 14.819 -19.254 1.00 49.09 196 ARG A C 1
ATOM 1548 O O . ARG A 1 196 ? -0.255 14.777 -18.040 1.00 49.09 196 ARG A O 1
ATOM 1555 N N . ARG A 1 197 ? -0.341 15.898 -19.988 1.00 34.97 197 ARG A N 1
ATOM 1556 C CA . ARG A 1 197 ? -1.457 16.809 -19.721 1.00 34.97 197 ARG A CA 1
ATOM 1557 C C . ARG A 1 197 ? -2.345 16.755 -20.951 1.00 34.97 197 ARG A C 1
ATOM 1559 O O . ARG A 1 197 ? -1.856 16.910 -22.066 1.00 34.97 197 ARG A O 1
ATOM 1566 N N . THR A 1 198 ? -3.621 16.507 -20.733 1.00 30.00 198 THR A N 1
ATOM 1567 C CA . THR A 1 198 ? -4.661 17.002 -21.618 1.00 30.00 198 THR A CA 1
ATOM 1568 C C . THR A 1 198 ? -4.774 18.508 -21.351 1.00 30.00 198 THR A C 1
ATOM 1570 O O . THR A 1 198 ? -4.596 18.954 -20.213 1.00 30.00 198 THR A O 1
ATOM 1573 N N . ASN A 1 199 ? -4.882 19.303 -22.412 1.00 29.44 199 ASN A N 1
ATOM 1574 C CA . ASN A 1 199 ? -4.974 20.754 -22.305 1.00 29.44 199 ASN A CA 1
ATOM 1575 C C . ASN A 1 199 ? -6.332 21.157 -21.713 1.00 29.44 199 ASN A C 1
ATOM 1577 O O . ASN A 1 199 ? -7.336 20.530 -22.013 1.00 29.44 199 ASN A O 1
ATOM 1581 N N . GLU A 1 200 ? -6.299 22.253 -20.955 1.00 36.09 200 GLU A N 1
ATOM 1582 C CA . GLU A 1 200 ? -7.397 23.196 -20.705 1.00 36.09 200 GLU A CA 1
ATOM 1583 C C . GLU A 1 200 ? -8.545 22.789 -19.765 1.00 36.09 200 GLU A C 1
ATOM 1585 O O . GLU A 1 200 ? -9.457 22.035 -20.081 1.00 36.09 200 GLU A O 1
ATOM 1590 N N . ASP A 1 201 ? -8.524 23.452 -18.604 1.00 39.00 201 ASP A N 1
ATOM 1591 C CA . ASP A 1 201 ? -9.673 23.748 -17.759 1.00 39.00 201 ASP A CA 1
ATOM 1592 C C . ASP A 1 201 ? -10.798 24.382 -18.591 1.00 39.00 201 ASP A C 1
ATOM 1594 O O . ASP A 1 201 ? -10.791 25.592 -18.789 1.00 39.00 201 ASP A O 1
ATOM 1598 N N . ASN A 1 202 ? -11.797 23.617 -19.041 1.00 29.86 202 ASN A N 1
ATOM 1599 C CA . ASN A 1 202 ? -13.055 24.209 -19.496 1.00 29.86 202 ASN A CA 1
ATOM 1600 C C . ASN A 1 202 ? -14.288 23.383 -19.109 1.00 29.86 202 ASN A C 1
ATOM 1602 O O . ASN A 1 202 ? -14.637 22.354 -19.669 1.00 29.86 202 ASN A O 1
ATOM 1606 N N . GLY A 1 203 ? -14.992 23.933 -18.120 1.00 35.47 203 GLY A N 1
ATOM 1607 C CA . GLY A 1 203 ? -16.413 23.780 -17.834 1.00 35.47 203 GLY A CA 1
ATOM 1608 C C . GLY A 1 203 ? -17.313 23.003 -18.806 1.00 35.47 203 GLY A C 1
ATOM 1609 O O . GLY A 1 203 ? -17.863 23.647 -19.696 1.00 35.47 203 GLY A O 1
ATOM 1610 N N . ARG A 1 204 ? -17.666 21.738 -18.491 1.00 30.36 204 ARG A N 1
ATOM 1611 C CA . ARG A 1 204 ? -19.054 21.220 -18.295 1.00 30.36 204 ARG A CA 1
ATOM 1612 C C . ARG A 1 204 ? -19.130 19.676 -18.201 1.00 30.36 204 ARG A C 1
ATOM 1614 O O . ARG A 1 204 ? -18.500 18.995 -18.980 1.00 30.36 204 ARG A O 1
ATOM 1621 N N . GLY A 1 205 ? -19.968 19.183 -17.273 1.00 30.73 205 GLY A N 1
ATOM 1622 C CA . GLY A 1 205 ? -20.748 17.923 -17.318 1.00 30.73 205 GLY A CA 1
ATOM 1623 C C . GLY A 1 205 ? -20.064 16.558 -17.536 1.00 30.73 205 GLY A C 1
ATOM 1624 O O . GLY A 1 205 ? -19.632 16.245 -18.632 1.00 30.73 205 GLY A O 1
ATOM 1625 N N . TYR A 1 206 ? -20.131 15.684 -16.524 1.00 31.22 206 TYR A N 1
ATOM 1626 C CA . TYR A 1 206 ? -19.723 14.268 -16.564 1.00 31.22 206 TYR A CA 1
ATOM 1627 C C . TYR A 1 206 ? -20.645 13.418 -17.469 1.00 31.22 206 TYR A C 1
ATOM 1629 O O . TYR A 1 206 ? -21.861 13.405 -17.249 1.00 31.22 206 TYR A O 1
ATOM 1637 N N . ARG A 1 207 ? -20.093 12.649 -18.423 1.00 30.98 207 ARG A N 1
ATOM 1638 C CA . ARG A 1 207 ? -20.772 11.465 -18.987 1.00 30.98 207 ARG A CA 1
ATOM 1639 C C . ARG A 1 207 ? -20.362 10.239 -18.176 1.00 30.98 207 ARG A C 1
ATOM 1641 O O . ARG A 1 207 ? -19.184 9.947 -18.026 1.00 30.98 207 ARG A O 1
ATOM 1648 N N . ARG A 1 208 ? -21.355 9.538 -17.626 1.00 34.50 208 ARG A N 1
ATOM 1649 C CA . ARG A 1 208 ? -21.178 8.281 -16.890 1.00 34.50 208 ARG A CA 1
ATOM 1650 C C . ARG A 1 208 ? -20.946 7.130 -17.866 1.00 34.50 208 ARG A C 1
ATOM 1652 O O . ARG A 1 208 ? -21.849 6.329 -18.051 1.00 34.50 208 ARG A O 1
ATOM 1659 N N . ASP A 1 209 ? -19.747 7.015 -18.410 1.00 30.17 209 ASP A N 1
ATOM 1660 C CA . ASP A 1 209 ? -19.329 5.783 -19.083 1.00 30.17 209 ASP A CA 1
ATOM 1661 C C . ASP A 1 209 ? -18.185 5.131 -18.291 1.00 30.17 209 ASP A C 1
ATOM 1663 O O . ASP A 1 209 ? -17.113 4.819 -18.803 1.00 30.17 209 ASP A O 1
ATOM 1667 N N . ILE A 1 210 ? -18.430 4.881 -16.994 1.00 36.44 210 ILE A N 1
ATOM 1668 C CA . ILE A 1 210 ? -17.765 3.758 -16.325 1.00 36.44 210 ILE A CA 1
ATOM 1669 C C . ILE A 1 210 ? -18.280 2.539 -17.071 1.00 36.44 210 ILE A C 1
ATOM 1671 O O . ILE A 1 210 ? -19.454 2.198 -16.926 1.00 36.44 210 ILE A O 1
ATOM 1675 N N . HIS A 1 211 ? -17.426 1.910 -17.880 1.00 33.81 211 HIS A N 1
ATOM 1676 C CA . HIS A 1 211 ? -17.712 0.585 -18.405 1.00 33.81 211 HIS A CA 1
ATOM 1677 C C . HIS A 1 211 ? -18.228 -0.266 -17.252 1.00 33.81 211 HIS A C 1
ATOM 1679 O O . HIS A 1 211 ? -17.513 -0.540 -16.285 1.00 33.81 211 HIS A O 1
ATOM 1685 N N . GLN A 1 212 ? -19.506 -0.602 -17.347 1.00 34.62 212 GLN A N 1
ATOM 1686 C CA . GLN A 1 212 ? -20.210 -1.486 -16.454 1.00 34.62 212 GLN A CA 1
ATOM 1687 C C . GLN A 1 212 ? -19.404 -2.789 -16.445 1.00 34.62 212 GLN A C 1
ATOM 1689 O O . GLN A 1 212 ? -19.455 -3.586 -17.378 1.00 34.62 212 GLN A O 1
ATOM 1694 N N . VAL A 1 213 ? -18.566 -3.000 -15.425 1.00 42.75 213 VAL A N 1
ATOM 1695 C CA . VAL A 1 213 ? -18.030 -4.334 -15.165 1.00 42.75 213 VAL A CA 1
ATOM 1696 C C . VAL A 1 213 ? -19.198 -5.068 -14.528 1.00 42.75 213 VAL A C 1
ATOM 1698 O O . VAL A 1 213 ? -19.302 -5.132 -13.307 1.00 42.75 213 VAL A O 1
ATOM 1701 N N . ASP A 1 214 ? -20.125 -5.520 -15.377 1.00 42.81 214 ASP A N 1
ATOM 1702 C CA . ASP A 1 214 ? -21.517 -5.920 -15.105 1.00 42.81 214 ASP A CA 1
ATOM 1703 C C . ASP A 1 214 ? -21.724 -7.001 -14.025 1.00 42.81 214 ASP A C 1
ATOM 1705 O O . ASP A 1 214 ? -22.830 -7.492 -13.813 1.00 42.81 214 ASP A O 1
ATOM 1709 N N . ARG A 1 215 ? -20.665 -7.419 -13.326 1.00 53.25 215 ARG A N 1
ATOM 1710 C CA . ARG A 1 215 ? -20.664 -8.531 -12.373 1.00 53.25 215 ARG A CA 1
ATOM 1711 C C . ARG A 1 215 ? -19.860 -8.292 -11.091 1.00 53.25 215 ARG A C 1
ATOM 1713 O O . ARG A 1 215 ? -19.698 -9.236 -10.323 1.00 53.25 215 ARG A O 1
ATOM 1720 N N . ILE A 1 216 ? -19.334 -7.088 -10.832 1.00 62.69 216 ILE A N 1
ATOM 1721 C CA . ILE A 1 216 ? -18.482 -6.836 -9.651 1.00 62.69 216 ILE A CA 1
ATOM 1722 C C . ILE A 1 216 ? -19.039 -5.692 -8.796 1.00 62.69 216 ILE A C 1
ATOM 1724 O O . ILE A 1 216 ? -19.083 -4.541 -9.220 1.00 62.69 216 ILE A O 1
ATOM 1728 N N . ARG A 1 217 ? -19.410 -5.999 -7.544 1.00 67.62 217 ARG A N 1
ATOM 1729 C CA . ARG A 1 217 ? -19.779 -4.992 -6.538 1.00 67.62 217 ARG A CA 1
ATOM 1730 C C . ARG A 1 217 ? -18.511 -4.331 -5.994 1.00 67.62 217 ARG A C 1
ATOM 1732 O O . ARG A 1 217 ? -17.784 -4.934 -5.206 1.00 67.62 217 ARG A O 1
ATOM 1739 N N . LEU A 1 218 ? -18.252 -3.094 -6.409 1.00 74.75 218 LEU A N 1
ATOM 1740 C CA . LEU A 1 218 ? -17.154 -2.287 -5.877 1.00 74.75 218 LEU A CA 1
ATOM 1741 C C . LEU A 1 218 ? -17.556 -1.638 -4.549 1.00 74.75 218 LEU A C 1
ATOM 1743 O O . LEU A 1 218 ? -18.672 -1.147 -4.391 1.00 74.75 218 LEU A O 1
ATOM 1747 N N . GLN A 1 219 ? -16.628 -1.625 -3.595 1.00 77.69 219 GLN A N 1
ATOM 1748 C CA . GLN A 1 219 ? -16.756 -0.881 -2.347 1.00 77.69 219 GLN A CA 1
ATOM 1749 C C . GLN A 1 219 ? -15.515 -0.014 -2.176 1.00 77.69 219 GLN A C 1
ATOM 1751 O O . GLN A 1 219 ? -14.393 -0.511 -2.251 1.00 77.69 219 GLN A O 1
ATOM 1756 N N . TYR A 1 220 ? -15.733 1.273 -1.936 1.00 82.38 220 TYR A N 1
ATOM 1757 C CA . TYR A 1 220 ? -14.669 2.251 -1.751 1.00 82.38 220 TYR A CA 1
ATOM 1758 C C . TYR A 1 220 ? -14.368 2.424 -0.264 1.00 82.38 220 TYR A C 1
ATOM 1760 O O . TYR A 1 220 ? -15.274 2.360 0.568 1.00 82.38 220 TYR A O 1
ATOM 1768 N N . GLY A 1 221 ? -13.099 2.648 0.066 1.00 83.62 221 GLY A N 1
ATOM 1769 C CA . GLY A 1 221 ? -12.644 2.886 1.430 1.00 83.62 221 GLY A CA 1
ATOM 1770 C C . GLY A 1 221 ? -11.413 3.779 1.456 1.00 83.62 221 GLY A C 1
ATOM 1771 O O . GLY A 1 221 ? -10.637 3.793 0.502 1.00 83.62 221 GLY A O 1
ATOM 1772 N N . LEU A 1 222 ? -11.253 4.522 2.547 1.00 85.25 222 LEU A N 1
ATOM 1773 C CA . LEU A 1 222 ? -10.133 5.430 2.764 1.00 85.25 222 LEU A CA 1
ATOM 1774 C C . LEU A 1 222 ? -9.021 4.732 3.558 1.00 85.25 222 LEU A C 1
ATOM 1776 O O . LEU A 1 222 ? -9.300 4.218 4.648 1.00 85.25 222 LEU A O 1
ATOM 1780 N N . PRO A 1 223 ? -7.769 4.739 3.063 1.00 85.94 223 PRO A N 1
ATOM 1781 C CA . PRO A 1 223 ? -6.613 4.310 3.842 1.00 85.94 223 PRO A CA 1
ATOM 1782 C C . PRO A 1 223 ? -6.519 5.066 5.170 1.00 85.94 223 PRO A C 1
ATOM 1784 O O . PRO A 1 223 ? -6.894 6.238 5.264 1.00 85.94 223 PRO A O 1
ATOM 1787 N N . VAL A 1 224 ? -6.039 4.389 6.213 1.00 85.50 224 VAL A N 1
ATOM 1788 C CA . VAL A 1 224 ? -6.110 4.884 7.597 1.00 85.50 224 VAL A CA 1
ATOM 1789 C C . VAL A 1 224 ? -5.352 6.202 7.794 1.00 85.50 224 VAL A C 1
ATOM 1791 O O . VAL A 1 224 ? -5.813 7.042 8.562 1.00 85.50 224 VAL A O 1
ATOM 1794 N N . TRP A 1 225 ? -4.222 6.414 7.114 1.00 79.44 225 TRP A N 1
ATOM 1795 C CA . TRP A 1 225 ? -3.453 7.658 7.235 1.00 79.44 225 TRP A CA 1
ATOM 1796 C C . TRP A 1 225 ? -4.049 8.803 6.424 1.00 79.44 225 TRP A C 1
ATOM 1798 O O . TRP A 1 225 ? -4.036 9.949 6.870 1.00 79.44 225 TRP A O 1
ATOM 1808 N N . HIS A 1 226 ? -4.605 8.494 5.256 1.00 75.56 226 HIS A N 1
ATOM 1809 C CA . HIS A 1 226 ? -5.215 9.482 4.369 1.00 75.56 226 HIS A CA 1
ATOM 1810 C C . HIS A 1 226 ? -6.584 9.949 4.870 1.00 75.56 226 HIS A C 1
ATOM 1812 O O . HIS A 1 226 ? -6.983 11.083 4.621 1.00 75.56 226 HIS A O 1
ATOM 1818 N N . ALA A 1 227 ? -7.271 9.108 5.642 1.00 78.88 227 ALA A N 1
ATOM 1819 C CA . ALA A 1 227 ? -8.571 9.381 6.244 1.00 78.88 227 ALA A CA 1
ATOM 1820 C C . ALA A 1 227 ? -8.634 10.695 7.053 1.00 78.88 227 ALA A C 1
ATOM 1822 O O . ALA A 1 227 ? -9.681 11.339 7.065 1.00 78.88 227 ALA A O 1
ATOM 1823 N N . GLU A 1 228 ? -7.543 11.129 7.695 1.00 78.31 228 GLU A N 1
ATOM 1824 C CA . GLU A 1 228 ? -7.502 12.393 8.455 1.00 78.31 228 GLU A CA 1
ATOM 1825 C C . GLU A 1 228 ? -7.519 13.648 7.570 1.00 78.31 228 GLU A C 1
ATOM 1827 O O . GLU A 1 228 ? -7.853 14.730 8.047 1.00 78.31 228 GLU A O 1
ATOM 1832 N N . ALA A 1 229 ? -7.181 13.525 6.283 1.00 77.19 229 ALA A N 1
ATOM 1833 C CA . ALA A 1 229 ? -7.271 14.628 5.328 1.00 77.19 229 ALA A CA 1
ATOM 1834 C C . ALA A 1 229 ? -8.704 14.854 4.813 1.00 77.19 229 ALA A C 1
ATOM 1836 O O . ALA A 1 229 ? -8.931 15.796 4.058 1.00 77.19 229 ALA A O 1
ATOM 1837 N N . HIS A 1 230 ? -9.662 14.004 5.197 1.00 77.06 230 HIS A N 1
ATOM 1838 C CA . HIS A 1 230 ? -11.063 14.104 4.802 1.00 77.06 230 HIS A CA 1
ATOM 1839 C C . HIS A 1 230 ? -11.932 14.698 5.912 1.00 77.06 230 HIS A C 1
ATOM 1841 O O . HIS A 1 230 ? -11.648 14.558 7.103 1.00 77.06 230 HIS A O 1
ATOM 1847 N N . ASP A 1 231 ? -13.056 15.300 5.517 1.00 81.62 231 ASP A N 1
ATOM 1848 C CA . ASP A 1 231 ? -14.067 15.770 6.462 1.00 81.62 231 ASP A CA 1
ATOM 1849 C C . ASP A 1 231 ? -14.568 14.620 7.362 1.00 81.62 231 ASP A C 1
ATOM 1851 O O . ASP A 1 231 ? -14.704 13.485 6.887 1.00 81.62 231 ASP A O 1
ATOM 1855 N N . PRO A 1 232 ? -14.918 14.877 8.641 1.00 81.25 232 PRO A N 1
ATOM 1856 C CA . PRO A 1 232 ? -15.247 13.825 9.609 1.00 81.25 232 PRO A CA 1
ATOM 1857 C C . PRO A 1 232 ? -16.318 12.831 9.142 1.00 81.25 232 PRO A C 1
ATOM 1859 O O . PRO A 1 232 ? -16.181 11.631 9.378 1.00 81.25 232 PRO A O 1
ATOM 1862 N N . LYS A 1 233 ? -17.350 13.309 8.435 1.00 81.31 233 LYS A N 1
ATOM 1863 C CA . LYS A 1 233 ? -18.414 12.462 7.870 1.00 81.31 233 LYS A CA 1
ATOM 1864 C C . LYS A 1 233 ? -17.877 11.486 6.825 1.00 81.31 233 LYS A C 1
ATOM 1866 O O . LYS A 1 233 ? -18.140 10.289 6.905 1.00 81.31 233 LYS A O 1
ATOM 1871 N N . CYS A 1 234 ? -17.069 11.990 5.892 1.00 80.00 234 CYS A N 1
ATOM 1872 C CA . CYS A 1 234 ? -16.428 11.192 4.849 1.00 80.00 234 CYS A CA 1
ATOM 1873 C C . CYS A 1 234 ? -15.466 10.168 5.470 1.00 80.00 234 CYS A C 1
ATOM 1875 O O . CYS A 1 234 ? -15.529 8.980 5.147 1.00 80.00 234 CYS A O 1
ATOM 1877 N N . ARG A 1 235 ? -14.656 10.605 6.444 1.00 83.81 235 ARG A N 1
ATOM 1878 C CA . ARG A 1 235 ? -13.739 9.739 7.191 1.00 83.81 235 ARG A CA 1
ATOM 1879 C C . ARG A 1 235 ? -14.457 8.545 7.812 1.00 83.81 235 ARG A C 1
ATOM 1881 O O . ARG A 1 235 ? -13.975 7.429 7.687 1.00 83.81 235 ARG A O 1
ATOM 1888 N N . ILE A 1 236 ? -15.584 8.772 8.489 1.00 85.50 236 ILE A N 1
ATOM 1889 C CA . ILE A 1 236 ? -16.329 7.715 9.191 1.00 85.50 236 ILE A CA 1
ATOM 1890 C C . ILE A 1 236 ? -17.049 6.803 8.194 1.00 85.50 236 ILE A C 1
ATOM 1892 O O . ILE A 1 236 ? -16.979 5.585 8.333 1.00 85.50 236 ILE A O 1
ATOM 1896 N N . GLN A 1 237 ? -17.700 7.367 7.174 1.00 83.88 237 GLN A N 1
ATOM 1897 C CA . GLN A 1 237 ? -18.438 6.600 6.167 1.00 83.88 237 GLN A CA 1
ATOM 1898 C C . GLN A 1 237 ? -17.540 5.634 5.383 1.00 83.88 237 GLN A C 1
ATOM 1900 O O . GLN A 1 237 ? -17.933 4.497 5.132 1.00 83.88 237 GLN A O 1
ATOM 1905 N N . PHE A 1 238 ? -16.333 6.072 5.018 1.00 84.88 238 PHE A N 1
ATOM 1906 C CA . PHE A 1 238 ? -15.393 5.281 4.223 1.00 84.88 238 PHE A CA 1
ATOM 1907 C C . PHE A 1 238 ? -14.264 4.659 5.056 1.00 84.88 238 PHE A C 1
ATOM 1909 O O . PHE A 1 238 ? -13.299 4.142 4.490 1.00 84.88 238 PHE A O 1
ATOM 1916 N N . ALA A 1 239 ? -14.356 4.677 6.390 1.00 87.31 239 ALA A N 1
ATOM 1917 C CA . ALA A 1 239 ? -13.333 4.082 7.242 1.00 87.31 239 ALA A CA 1
ATOM 1918 C C . ALA A 1 239 ? -13.259 2.570 7.002 1.00 87.31 239 ALA A C 1
ATOM 1920 O O . ALA A 1 239 ? -14.220 1.853 7.282 1.00 87.31 239 ALA A O 1
ATOM 1921 N N . LEU A 1 240 ? -12.093 2.057 6.594 1.00 87.00 240 LEU A N 1
ATOM 1922 C CA . LEU A 1 240 ? -11.891 0.623 6.317 1.00 87.00 240 LEU A CA 1
ATOM 1923 C C . LEU A 1 240 ? -12.346 -0.284 7.470 1.00 87.00 240 LEU A C 1
ATOM 1925 O O . LEU A 1 240 ? -12.868 -1.368 7.235 1.00 87.00 240 LEU A O 1
ATOM 1929 N N . ARG A 1 241 ? -12.216 0.187 8.718 1.00 87.00 241 ARG A N 1
ATOM 1930 C CA . ARG A 1 241 ? -12.624 -0.549 9.923 1.00 87.00 241 ARG A CA 1
ATOM 1931 C C . ARG A 1 241 ? -14.132 -0.805 10.043 1.00 87.00 241 ARG A C 1
ATOM 1933 O O . ARG A 1 241 ? -14.514 -1.707 10.780 1.00 87.00 241 ARG A O 1
ATOM 1940 N N . TYR A 1 242 ? -14.961 0.013 9.397 1.00 86.44 242 TYR A N 1
ATOM 1941 C CA . TYR A 1 242 ? -16.421 -0.104 9.414 1.00 86.44 242 TYR A CA 1
ATOM 1942 C C . TYR A 1 242 ? -16.959 -0.693 8.109 1.00 86.44 242 TYR A C 1
ATOM 1944 O O . TYR A 1 242 ? -18.155 -0.922 7.986 1.00 86.44 242 TYR A O 1
ATOM 1952 N N . LEU A 1 243 ? -16.097 -0.951 7.122 1.00 84.81 243 LEU A N 1
ATOM 1953 C CA . LEU A 1 243 ? -16.518 -1.564 5.872 1.00 84.81 243 LEU A CA 1
ATOM 1954 C C . LEU A 1 243 ? -16.617 -3.079 6.030 1.00 84.81 243 LEU A C 1
ATOM 1956 O O . LEU A 1 243 ? -15.661 -3.774 6.393 1.00 84.81 243 LEU A O 1
ATOM 1960 N N . LEU A 1 244 ? -17.793 -3.603 5.699 1.00 82.69 244 LEU A N 1
ATOM 1961 C CA . LEU A 1 244 ? -18.059 -5.028 5.772 1.00 82.69 244 LEU A CA 1
ATOM 1962 C C . LEU A 1 244 ? -17.139 -5.817 4.828 1.00 82.69 244 LEU A C 1
ATOM 1964 O O . LEU A 1 244 ? -16.901 -5.452 3.672 1.00 82.69 244 LEU A O 1
ATOM 1968 N N . GLY A 1 245 ? -16.580 -6.910 5.342 1.00 81.06 245 GLY A N 1
ATOM 1969 C CA . GLY A 1 245 ? -15.669 -7.759 4.583 1.00 81.06 245 GLY A CA 1
ATOM 1970 C C . GLY A 1 245 ? -14.275 -7.163 4.347 1.00 81.06 245 GLY A C 1
ATOM 1971 O O . GLY A 1 245 ? -13.539 -7.714 3.545 1.00 81.06 245 GLY A O 1
ATOM 1972 N N . VAL A 1 246 ? -13.883 -6.059 4.993 1.00 82.00 246 VAL A N 1
ATOM 1973 C CA . VAL A 1 246 ? -12.520 -5.500 4.853 1.00 82.00 246 VAL A CA 1
ATOM 1974 C C . VAL A 1 246 ? -11.580 -5.969 5.971 1.00 82.00 246 VAL A C 1
ATOM 1976 O O . VAL A 1 246 ? -10.383 -6.151 5.754 1.00 82.00 246 VAL A O 1
ATOM 1979 N N . GLY A 1 247 ? -12.109 -6.232 7.167 1.00 82.31 247 GLY A N 1
ATOM 1980 C CA . GLY A 1 247 ? -11.290 -6.592 8.326 1.00 82.31 247 GLY A CA 1
ATOM 1981 C C . GLY A 1 247 ? -10.407 -5.431 8.808 1.00 82.31 247 GLY A C 1
ATOM 1982 O O . GLY A 1 247 ? -10.693 -4.262 8.561 1.00 82.31 247 GLY A O 1
ATOM 1983 N N . LYS A 1 248 ? -9.326 -5.743 9.535 1.00 81.94 248 LYS A N 1
ATOM 1984 C CA . LYS A 1 248 ? -8.419 -4.744 10.130 1.00 81.94 248 LYS A CA 1
ATOM 1985 C C . LYS A 1 248 ? -7.165 -4.560 9.271 1.00 81.94 248 LYS A C 1
ATOM 1987 O O . LYS A 1 248 ? -6.093 -5.053 9.611 1.00 81.94 248 LYS A O 1
ATOM 1992 N N . THR A 1 249 ? -7.321 -3.868 8.147 1.00 84.81 249 THR A N 1
ATOM 1993 C CA . THR A 1 249 ? -6.218 -3.470 7.256 1.00 84.81 249 THR A CA 1
ATOM 1994 C C . THR A 1 249 ? -5.972 -1.964 7.330 1.00 84.81 249 THR A C 1
ATOM 1996 O O . THR A 1 249 ? -6.885 -1.202 7.644 1.00 84.81 249 THR A O 1
ATOM 1999 N N . ASP A 1 250 ? -4.741 -1.534 7.050 1.00 86.56 250 ASP A N 1
ATOM 2000 C CA . ASP A 1 250 ? -4.397 -0.110 6.966 1.00 86.56 250 ASP A CA 1
ATOM 2001 C C . ASP A 1 250 ? -4.710 0.510 5.596 1.00 86.56 250 ASP A C 1
ATOM 2003 O O . ASP A 1 250 ? -4.906 1.718 5.510 1.00 86.56 250 ASP A O 1
ATOM 2007 N N . GLY A 1 251 ? -4.804 -0.303 4.539 1.00 86.69 251 GLY A N 1
ATOM 2008 C CA . GLY A 1 251 ? -5.013 0.181 3.170 1.00 86.69 251 GLY A CA 1
ATOM 2009 C C . GLY A 1 251 ? -3.798 0.880 2.542 1.00 86.69 251 GLY A C 1
ATOM 2010 O O . GLY A 1 251 ? -3.896 1.361 1.421 1.00 86.69 251 GLY A O 1
ATOM 2011 N N . GLU A 1 252 ? -2.636 0.892 3.202 1.00 85.75 252 GLU A N 1
ATOM 2012 C CA . GLU A 1 252 ? -1.446 1.674 2.817 1.00 85.75 252 GLU A CA 1
ATOM 2013 C C . GLU A 1 252 ? -0.453 0.868 1.959 1.00 85.75 252 GLU A C 1
ATOM 2015 O O . GLU A 1 252 ? 0.765 1.072 1.995 1.00 85.75 252 GLU A O 1
ATOM 2020 N N . SER A 1 253 ? -0.907 -0.168 1.250 1.00 82.00 253 SER A N 1
ATOM 2021 C CA . SER A 1 253 ? 0.002 -1.006 0.454 1.00 82.00 253 SER A CA 1
ATOM 2022 C C . SER A 1 253 ? 0.624 -0.244 -0.714 1.00 82.00 253 SER A C 1
ATOM 2024 O O . SER A 1 253 ? 1.783 -0.497 -1.044 1.00 82.00 253 SER A O 1
ATOM 2026 N N . THR A 1 254 ? -0.117 0.685 -1.322 1.00 84.69 254 THR A N 1
ATOM 2027 C CA . THR A 1 254 ? 0.351 1.433 -2.496 1.00 84.69 254 THR A CA 1
ATOM 2028 C C . THR A 1 254 ? 1.508 2.359 -2.138 1.00 84.69 254 THR A C 1
ATOM 2030 O O . THR A 1 254 ? 2.483 2.395 -2.878 1.00 84.69 254 THR A O 1
ATOM 2033 N N . GLU A 1 255 ? 1.493 2.973 -0.952 1.00 86.38 255 GLU A N 1
ATOM 2034 C CA . GLU A 1 255 ? 2.599 3.808 -0.462 1.00 86.38 255 GLU A CA 1
ATOM 2035 C C . GLU A 1 255 ? 3.894 3.024 -0.245 1.00 86.38 255 GLU A C 1
ATOM 2037 O O . GLU A 1 255 ? 4.996 3.459 -0.591 1.00 86.38 255 GLU A O 1
ATOM 2042 N N . ARG A 1 256 ? 3.780 1.800 0.277 1.00 86.25 256 ARG A N 1
ATOM 2043 C CA . ARG A 1 256 ? 4.939 0.911 0.444 1.00 86.25 256 ARG A CA 1
ATOM 2044 C C . ARG A 1 256 ? 5.542 0.544 -0.907 1.00 86.25 256 ARG A C 1
ATOM 2046 O O . ARG A 1 256 ? 6.760 0.593 -1.057 1.00 86.25 256 ARG A O 1
ATOM 2053 N N . LEU A 1 257 ? 4.704 0.211 -1.889 1.00 88.25 257 LEU A N 1
ATOM 2054 C CA . LEU A 1 257 ? 5.152 -0.056 -3.259 1.00 88.25 257 LEU A CA 1
ATOM 2055 C C . LEU A 1 257 ? 5.767 1.194 -3.894 1.00 88.25 257 LEU A C 1
ATOM 2057 O O . LEU A 1 257 ? 6.818 1.103 -4.531 1.00 88.25 257 LEU A O 1
ATOM 2061 N N . TRP A 1 258 ? 5.173 2.363 -3.660 1.00 88.69 258 TRP A N 1
ATOM 2062 C CA . TRP A 1 258 ? 5.705 3.629 -4.137 1.00 88.69 258 TRP A CA 1
ATOM 2063 C C . TRP A 1 258 ? 7.086 3.926 -3.558 1.00 88.69 258 TRP A C 1
ATOM 2065 O O . TRP A 1 258 ? 7.982 4.296 -4.311 1.00 88.69 258 TRP A O 1
ATOM 2075 N N . SER A 1 259 ? 7.322 3.663 -2.270 1.00 89.50 259 SER A N 1
ATOM 2076 C CA . SER A 1 259 ? 8.649 3.828 -1.660 1.00 89.50 259 SER A CA 1
ATOM 2077 C C . SER A 1 259 ? 9.749 3.012 -2.360 1.00 89.50 259 SER A C 1
ATOM 2079 O O . SER A 1 259 ? 10.896 3.453 -2.428 1.00 89.50 259 SER A O 1
ATOM 2081 N N . LEU A 1 260 ? 9.400 1.857 -2.942 1.00 90.81 260 LEU A N 1
ATOM 2082 C CA . LEU A 1 260 ? 10.324 0.987 -3.676 1.00 90.81 260 LEU A CA 1
ATOM 2083 C C . LEU A 1 260 ? 10.518 1.428 -5.133 1.00 90.81 260 LEU A C 1
ATOM 2085 O O . LEU A 1 260 ? 11.593 1.218 -5.702 1.00 90.81 260 LEU A O 1
ATOM 2089 N N . LEU A 1 261 ? 9.481 2.011 -5.739 1.00 90.94 261 LEU A N 1
ATOM 2090 C CA . LEU A 1 261 ? 9.465 2.428 -7.140 1.00 90.94 261 LEU A CA 1
ATOM 2091 C C . LEU A 1 261 ? 10.001 3.854 -7.341 1.00 90.94 261 LEU A C 1
ATOM 2093 O O . LEU A 1 261 ? 10.717 4.108 -8.307 1.00 90.94 261 LEU A O 1
ATOM 2097 N N . ASN A 1 262 ? 9.706 4.779 -6.427 1.00 90.69 262 ASN A N 1
ATOM 2098 C CA . ASN A 1 262 ? 10.080 6.192 -6.510 1.00 90.69 262 ASN A CA 1
ATOM 2099 C C . ASN A 1 262 ? 11.593 6.424 -6.716 1.00 90.69 262 ASN A C 1
ATOM 2101 O O . ASN A 1 262 ? 11.952 7.252 -7.556 1.00 90.69 262 ASN A O 1
ATOM 2105 N N . PRO A 1 263 ? 12.514 5.679 -6.070 1.00 91.12 263 PRO A N 1
ATOM 2106 C CA . PRO A 1 263 ? 13.947 5.806 -6.345 1.00 91.12 263 PRO A CA 1
ATOM 2107 C C . PRO A 1 263 ? 14.339 5.552 -7.812 1.00 91.12 263 PRO A C 1
ATOM 2109 O O . PRO A 1 263 ? 15.304 6.147 -8.295 1.00 91.12 263 PRO A O 1
ATOM 2112 N N . ALA A 1 264 ? 13.568 4.750 -8.560 1.00 91.62 264 ALA A N 1
ATOM 2113 C CA . ALA A 1 264 ? 13.791 4.528 -9.992 1.00 91.62 264 ALA A CA 1
ATOM 2114 C C . ALA A 1 264 ? 13.533 5.788 -10.840 1.00 91.62 264 ALA A C 1
ATOM 2116 O O . ALA A 1 264 ? 13.965 5.862 -11.991 1.00 91.62 264 ALA A O 1
ATOM 2117 N N . SER A 1 265 ? 12.871 6.810 -10.284 1.00 89.00 265 SER A N 1
ATOM 2118 C CA . SER A 1 265 ? 12.660 8.109 -10.934 1.00 89.00 265 SER A CA 1
ATOM 2119 C C . SER A 1 265 ? 13.979 8.711 -11.412 1.00 89.00 265 SER A C 1
ATOM 2121 O O . SER A 1 265 ? 14.061 9.148 -12.553 1.00 89.00 265 SER A O 1
ATOM 2123 N N . TRP A 1 266 ? 15.031 8.683 -10.584 1.00 87.12 266 TRP A N 1
ATOM 2124 C CA . TRP A 1 266 ? 16.330 9.274 -10.920 1.00 87.12 266 TRP A CA 1
ATOM 2125 C C . TRP A 1 266 ? 17.051 8.529 -12.038 1.00 87.12 266 TRP A C 1
ATOM 2127 O O . TRP A 1 266 ? 17.529 9.156 -12.981 1.00 87.12 266 TRP A O 1
ATOM 2137 N N . SER A 1 267 ? 17.084 7.200 -11.970 1.00 90.44 267 SER A N 1
ATOM 2138 C CA . SER A 1 267 ? 17.787 6.371 -12.950 1.00 90.44 267 SER A CA 1
ATOM 2139 C C . SER A 1 267 ? 17.079 6.306 -14.299 1.00 90.44 267 SER A C 1
ATOM 2141 O O . SER A 1 267 ? 17.735 6.172 -15.329 1.00 90.44 267 SER A O 1
ATOM 2143 N N . THR A 1 268 ? 15.755 6.468 -14.311 1.00 91.81 268 THR A N 1
ATOM 2144 C CA . THR A 1 268 ? 14.939 6.470 -15.534 1.00 91.81 268 THR A CA 1
ATOM 2145 C C . THR A 1 268 ? 14.628 7.871 -16.061 1.00 91.81 268 THR A C 1
ATOM 2147 O O . THR A 1 268 ? 14.050 8.011 -17.144 1.00 91.81 268 THR A O 1
ATOM 2150 N N . LYS A 1 269 ? 14.992 8.931 -15.323 1.00 89.38 269 LYS A N 1
ATOM 2151 C CA . LYS A 1 269 ? 14.631 10.325 -15.629 1.00 89.38 269 LYS A CA 1
ATOM 2152 C C . LYS A 1 269 ? 15.030 10.734 -17.036 1.00 89.38 269 LYS A C 1
ATOM 2154 O O . LYS A 1 269 ? 14.229 11.344 -17.741 1.00 89.38 269 LYS A O 1
ATOM 2159 N N . GLU A 1 270 ? 16.253 10.385 -17.410 1.00 87.19 270 GLU A N 1
ATOM 2160 C CA . GLU A 1 270 ? 16.864 10.752 -18.680 1.00 87.19 270 GLU A CA 1
ATOM 2161 C C . GLU A 1 270 ? 16.572 9.737 -19.784 1.00 87.19 270 GLU A C 1
ATOM 2163 O O . GLU A 1 270 ? 17.019 9.962 -20.891 1.00 87.19 270 GLU A O 1
ATOM 2168 N N . MET A 1 271 ? 15.876 8.622 -19.541 1.00 88.31 271 MET A N 1
ATOM 2169 C CA . MET A 1 271 ? 15.627 7.593 -20.564 1.00 88.31 271 MET A CA 1
ATOM 2170 C C . MET A 1 271 ? 14.545 8.024 -21.569 1.00 88.31 271 MET A C 1
ATOM 2172 O O . MET A 1 271 ? 13.667 8.821 -21.231 1.00 88.31 271 MET A O 1
ATOM 2176 N N . GLY A 1 272 ? 14.633 7.501 -22.799 1.00 87.25 272 GLY A N 1
ATOM 2177 C CA . GLY A 1 272 ? 13.570 7.618 -23.807 1.00 87.25 272 GLY A CA 1
ATOM 2178 C C . GLY A 1 272 ? 12.347 6.777 -23.435 1.00 87.25 272 GLY A C 1
ATOM 2179 O O . GLY A 1 272 ? 12.415 5.991 -22.488 1.00 87.25 272 GLY A O 1
ATOM 2180 N N . GLU A 1 273 ? 11.230 6.953 -24.146 1.00 85.25 273 GLU A N 1
ATOM 2181 C CA . GLU A 1 273 ? 9.956 6.294 -23.806 1.00 85.25 273 GLU A CA 1
ATOM 2182 C C . GLU A 1 273 ? 10.069 4.767 -23.674 1.00 85.25 273 GLU A C 1
ATOM 2184 O O . GLU A 1 273 ? 9.753 4.225 -22.613 1.00 85.25 273 GLU A O 1
ATOM 2189 N N . GLY A 1 274 ? 10.563 4.078 -24.705 1.00 89.69 274 GLY A N 1
ATOM 2190 C CA . GLY A 1 274 ? 10.641 2.617 -24.719 1.00 89.69 274 GLY A CA 1
ATOM 2191 C C . GLY A 1 274 ? 11.644 2.052 -23.723 1.00 89.69 274 GLY A C 1
ATOM 2192 O O . GLY A 1 274 ? 11.325 1.134 -22.971 1.00 89.69 274 GLY A O 1
ATOM 2193 N N . ALA A 1 275 ? 12.845 2.628 -23.651 1.00 90.50 275 ALA A N 1
ATOM 2194 C CA . ALA A 1 275 ? 13.847 2.207 -22.675 1.00 90.50 275 ALA A CA 1
ATOM 2195 C C . ALA A 1 275 ? 13.358 2.398 -21.233 1.00 90.50 275 ALA A C 1
ATOM 2197 O O . ALA A 1 275 ? 13.594 1.543 -20.380 1.00 90.50 275 ALA A O 1
ATOM 2198 N N . ARG A 1 276 ? 12.657 3.504 -20.960 1.00 90.94 276 ARG A N 1
ATOM 2199 C CA . ARG A 1 276 ? 12.051 3.761 -19.653 1.00 90.94 276 ARG A CA 1
ATOM 2200 C C . ARG A 1 276 ? 10.957 2.749 -19.338 1.00 90.94 276 ARG A C 1
ATOM 2202 O O . ARG A 1 276 ? 10.923 2.259 -18.213 1.00 90.94 276 ARG A O 1
ATOM 2209 N N . HIS A 1 277 ? 10.088 2.453 -20.302 1.00 92.25 277 HIS A N 1
ATOM 2210 C CA . HIS A 1 277 ? 9.029 1.458 -20.156 1.00 92.25 277 HIS A CA 1
ATOM 2211 C C . HIS A 1 277 ? 9.610 0.099 -19.744 1.00 92.25 277 HIS A C 1
ATOM 2213 O O . HIS A 1 277 ? 9.225 -0.440 -18.710 1.00 92.25 277 HIS A O 1
ATOM 2219 N N . ASP A 1 278 ? 10.609 -0.398 -20.479 1.00 93.19 278 ASP A N 1
ATOM 2220 C CA . ASP A 1 278 ? 11.236 -1.697 -20.203 1.00 93.19 278 ASP A CA 1
ATOM 2221 C C . ASP A 1 278 ? 11.894 -1.752 -18.810 1.00 93.19 278 ASP A C 1
ATOM 2223 O O . ASP A 1 278 ? 11.792 -2.757 -18.106 1.00 93.19 278 ASP A O 1
ATOM 2227 N N . VAL A 1 279 ? 12.563 -0.673 -18.383 1.00 92.88 279 VAL A N 1
ATOM 2228 C CA . VAL A 1 279 ? 13.212 -0.614 -17.059 1.00 92.88 279 VAL A CA 1
ATOM 2229 C C . VAL A 1 279 ? 12.185 -0.556 -15.927 1.00 92.88 279 VAL A C 1
ATOM 2231 O O . VAL A 1 279 ? 12.389 -1.184 -14.887 1.00 92.88 279 VAL A O 1
ATOM 2234 N N . LEU A 1 280 ? 11.087 0.187 -16.104 1.00 93.75 280 LEU A N 1
ATOM 2235 C CA . LEU A 1 280 ? 10.012 0.236 -15.111 1.00 93.75 280 LEU A CA 1
ATOM 2236 C C . LEU A 1 280 ? 9.285 -1.107 -15.010 1.00 93.75 280 LEU A C 1
ATOM 2238 O O . LEU A 1 280 ? 8.998 -1.539 -13.897 1.00 93.75 280 LEU A O 1
ATOM 2242 N N . GLU A 1 281 ? 9.061 -1.791 -16.130 1.00 93.44 281 GLU A N 1
ATOM 2243 C CA . GLU A 1 281 ? 8.525 -3.156 -16.162 1.00 93.44 281 GLU A CA 1
ATOM 2244 C C . GLU A 1 281 ? 9.398 -4.130 -15.359 1.00 93.44 281 GLU A C 1
ATOM 2246 O O . GLU A 1 281 ? 8.900 -4.757 -14.428 1.00 93.44 281 GLU A O 1
ATOM 2251 N N . ASP A 1 282 ? 10.711 -4.196 -15.617 1.00 92.56 282 ASP A N 1
ATOM 2252 C CA . ASP A 1 282 ? 11.632 -5.082 -14.873 1.00 92.56 282 ASP A CA 1
ATOM 2253 C C . ASP A 1 282 ? 11.693 -4.720 -13.373 1.00 92.56 282 ASP A C 1
ATOM 2255 O O . ASP A 1 282 ? 11.768 -5.596 -12.506 1.00 92.56 282 ASP A O 1
ATOM 2259 N N . LYS A 1 283 ? 11.596 -3.426 -13.030 1.00 93.75 283 LYS A N 1
ATOM 2260 C CA . LYS A 1 283 ? 11.532 -2.962 -11.635 1.00 93.75 283 LYS A CA 1
ATOM 2261 C C . LYS A 1 283 ? 10.249 -3.411 -10.936 1.00 93.75 283 LYS A C 1
ATOM 2263 O O . LYS A 1 283 ? 10.323 -3.936 -9.823 1.00 93.75 283 LYS A O 1
ATOM 2268 N N . ILE A 1 284 ? 9.088 -3.196 -11.555 1.00 93.56 284 ILE A N 1
ATOM 2269 C CA . ILE A 1 284 ? 7.789 -3.610 -11.008 1.00 93.56 284 ILE A CA 1
ATOM 2270 C C . ILE A 1 284 ? 7.739 -5.138 -10.906 1.00 93.56 284 ILE A C 1
ATOM 2272 O O . ILE A 1 284 ? 7.267 -5.676 -9.901 1.00 93.56 284 ILE A O 1
ATOM 2276 N N . ASP A 1 285 ? 8.298 -5.841 -11.890 1.00 92.88 285 ASP A N 1
ATOM 2277 C CA . ASP A 1 285 ? 8.375 -7.294 -11.887 1.00 92.88 285 ASP A CA 1
ATOM 2278 C C . ASP A 1 285 ? 9.206 -7.838 -10.728 1.00 92.88 285 ASP A C 1
ATOM 2280 O O . ASP A 1 285 ? 8.777 -8.745 -10.012 1.00 92.88 285 ASP A O 1
ATOM 2284 N N . LEU A 1 286 ? 10.375 -7.239 -10.486 1.00 92.19 286 LEU A N 1
ATOM 2285 C CA . LEU A 1 286 ? 11.211 -7.581 -9.342 1.00 92.19 286 LEU A CA 1
ATOM 2286 C C . LEU A 1 286 ? 10.465 -7.375 -8.018 1.00 92.19 286 LEU A C 1
ATOM 2288 O O . LEU A 1 286 ? 10.475 -8.277 -7.182 1.00 92.19 286 LEU A O 1
ATOM 2292 N N . ILE A 1 287 ? 9.798 -6.228 -7.839 1.00 92.69 287 ILE A N 1
ATOM 2293 C CA . ILE A 1 287 ? 9.047 -5.920 -6.611 1.00 92.69 287 ILE A CA 1
ATOM 2294 C C . ILE A 1 287 ? 7.972 -6.988 -6.356 1.00 92.69 287 ILE A C 1
ATOM 2296 O O . ILE A 1 287 ? 7.860 -7.502 -5.241 1.00 92.69 287 ILE A O 1
ATOM 2300 N N . ASN A 1 288 ? 7.200 -7.364 -7.380 1.00 91.56 288 ASN A N 1
ATOM 2301 C CA . ASN A 1 288 ? 6.158 -8.387 -7.250 1.00 91.56 288 ASN A CA 1
ATOM 2302 C C . ASN A 1 288 ? 6.739 -9.783 -6.981 1.00 91.56 288 ASN A C 1
ATOM 2304 O O . ASN A 1 288 ? 6.229 -10.519 -6.132 1.00 91.56 288 ASN A O 1
ATOM 2308 N N . PHE A 1 289 ? 7.841 -10.137 -7.642 1.00 91.00 289 PHE A N 1
ATOM 2309 C CA . PHE A 1 289 ? 8.530 -11.404 -7.412 1.00 91.00 289 PHE A CA 1
ATOM 2310 C C . PHE A 1 289 ? 9.093 -11.511 -5.985 1.00 91.00 289 PHE A C 1
ATOM 2312 O O . PHE A 1 289 ? 8.899 -12.524 -5.307 1.00 91.00 289 PHE A O 1
ATOM 2319 N N . GLU A 1 290 ? 9.753 -10.463 -5.487 1.00 90.31 290 GLU A N 1
ATOM 2320 C CA . GLU A 1 290 ? 10.285 -10.412 -4.121 1.00 90.31 290 GLU A CA 1
ATOM 2321 C C . GLU A 1 290 ? 9.174 -10.426 -3.068 1.00 90.31 290 GLU A C 1
ATOM 2323 O O . GLU A 1 290 ? 9.305 -11.102 -2.040 1.00 90.31 290 GLU A O 1
ATOM 2328 N N . LYS A 1 291 ? 8.049 -9.756 -3.346 1.00 88.06 291 LYS A N 1
ATOM 2329 C CA . LYS A 1 291 ? 6.849 -9.822 -2.509 1.00 88.06 291 LYS A CA 1
ATOM 2330 C C . LYS A 1 291 ? 6.390 -11.271 -2.361 1.00 88.06 291 LYS A C 1
ATOM 2332 O O . LYS A 1 291 ? 6.306 -11.752 -1.237 1.00 88.06 291 LYS A O 1
ATOM 2337 N N . ASN A 1 292 ? 6.180 -11.992 -3.462 1.00 89.62 292 ASN A N 1
ATOM 2338 C CA . ASN A 1 292 ? 5.779 -13.403 -3.423 1.00 89.62 292 ASN A CA 1
ATOM 2339 C C . ASN A 1 292 ? 6.791 -14.272 -2.661 1.00 89.62 292 ASN A C 1
ATOM 2341 O O . ASN A 1 292 ? 6.409 -15.035 -1.775 1.00 89.62 292 ASN A O 1
ATOM 2345 N N . ARG A 1 293 ? 8.094 -14.098 -2.921 1.00 88.62 293 ARG A N 1
ATOM 2346 C CA . ARG A 1 293 ? 9.158 -14.838 -2.222 1.00 88.62 293 ARG A CA 1
ATOM 2347 C C . ARG A 1 293 ? 9.153 -14.609 -0.706 1.00 88.62 293 ARG A C 1
ATOM 2349 O O . ARG A 1 293 ? 9.493 -15.514 0.050 1.00 88.62 293 ARG A O 1
ATOM 2356 N N . SER A 1 294 ? 8.800 -13.409 -0.252 1.00 84.38 294 SER A N 1
ATOM 2357 C CA . SER A 1 294 ? 8.817 -13.055 1.175 1.00 84.38 294 SER A CA 1
ATOM 2358 C C . SER A 1 294 ? 7.551 -13.458 1.943 1.00 84.38 294 SER A C 1
ATOM 2360 O O . SER A 1 294 ? 7.593 -13.502 3.173 1.00 84.38 294 SER A O 1
ATOM 2362 N N . MET A 1 295 ? 6.458 -13.834 1.263 1.00 78.81 295 MET A N 1
ATOM 2363 C CA . MET A 1 295 ? 5.196 -14.234 1.913 1.00 78.81 295 MET A CA 1
ATOM 2364 C C . MET A 1 295 ? 5.315 -15.464 2.826 1.00 78.81 295 MET A C 1
ATOM 2366 O O . MET A 1 295 ? 4.515 -15.607 3.746 1.00 78.81 295 MET A O 1
ATOM 2370 N N . GLY A 1 296 ? 6.319 -16.325 2.631 1.00 69.44 296 GLY A N 1
ATOM 2371 C CA . GLY A 1 296 ? 6.547 -17.502 3.481 1.00 69.44 296 GLY A CA 1
ATOM 2372 C C . GLY A 1 296 ? 6.977 -17.186 4.923 1.00 69.44 296 GLY A C 1
ATOM 2373 O O . GLY A 1 296 ? 7.024 -18.084 5.761 1.00 69.44 296 GLY A O 1
ATOM 2374 N N . GLN A 1 297 ? 7.287 -15.927 5.252 1.00 69.25 297 GLN A N 1
ATOM 2375 C CA . GLN A 1 297 ? 7.685 -15.521 6.603 1.00 69.25 297 GLN A CA 1
ATOM 2376 C C . GLN A 1 297 ? 6.456 -15.232 7.483 1.00 69.25 297 GLN A C 1
ATOM 2378 O O . GLN A 1 297 ? 6.065 -14.086 7.708 1.00 69.25 297 GLN A O 1
ATOM 2383 N N . LEU A 1 298 ? 5.852 -16.290 8.030 1.00 74.44 298 LEU A N 1
ATOM 2384 C CA . LEU A 1 298 ? 4.576 -16.254 8.763 1.00 74.44 298 LEU A CA 1
ATOM 2385 C C . LEU A 1 298 ? 4.649 -15.698 10.199 1.00 74.44 298 LEU A C 1
ATOM 2387 O O . LEU A 1 298 ? 3.718 -15.883 10.981 1.00 74.44 298 LEU A O 1
ATOM 2391 N N . ARG A 1 299 ? 5.705 -14.966 10.576 1.00 81.62 299 ARG A N 1
ATOM 2392 C CA . ARG A 1 299 ? 5.856 -14.427 11.945 1.00 81.62 299 ARG A CA 1
ATOM 2393 C C . ARG A 1 299 ? 4.653 -13.583 12.375 1.00 81.62 299 ARG A C 1
ATOM 2395 O O . ARG A 1 299 ? 4.184 -13.707 13.501 1.00 81.62 299 ARG A O 1
ATOM 2402 N N . ARG A 1 300 ? 4.132 -12.745 11.471 1.00 80.50 300 ARG A N 1
ATOM 2403 C CA . ARG A 1 300 ? 2.942 -11.919 11.742 1.00 80.50 300 ARG A CA 1
ATOM 2404 C C . ARG A 1 300 ? 1.680 -12.760 11.923 1.00 80.50 300 ARG A C 1
ATOM 2406 O O . ARG A 1 300 ? 0.854 -12.407 12.754 1.00 80.50 300 ARG A O 1
ATOM 2413 N N . LEU A 1 301 ? 1.553 -13.865 11.187 1.00 82.88 301 LEU A N 1
ATOM 2414 C CA . LEU A 1 301 ? 0.424 -14.781 11.327 1.00 82.88 301 LEU A CA 1
ATOM 2415 C C . LEU A 1 301 ? 0.460 -15.490 12.685 1.00 82.88 301 LEU A C 1
ATOM 2417 O O . LEU A 1 301 ? -0.567 -15.548 13.345 1.00 82.88 301 LEU A O 1
ATOM 2421 N N . ILE A 1 302 ? 1.632 -15.953 13.132 1.00 86.88 302 ILE A N 1
ATOM 2422 C CA . ILE A 1 302 ? 1.794 -16.593 14.450 1.00 86.88 302 ILE A CA 1
ATOM 2423 C C . ILE A 1 302 ? 1.328 -15.650 15.567 1.00 86.88 302 ILE A C 1
ATOM 2425 O O . ILE A 1 302 ? 0.516 -16.035 16.405 1.00 86.88 302 ILE A O 1
ATOM 2429 N N . VAL A 1 303 ? 1.786 -14.394 15.537 1.00 88.50 303 VAL A N 1
ATOM 2430 C CA . VAL A 1 303 ? 1.357 -13.373 16.506 1.00 88.50 303 VAL A CA 1
ATOM 2431 C C . VAL A 1 303 ? -0.146 -13.110 16.391 1.00 88.50 303 VAL A C 1
ATOM 2433 O O . VAL A 1 303 ? -0.836 -13.100 17.401 1.00 88.50 303 VAL A O 1
ATOM 2436 N N . ALA A 1 304 ? -0.679 -12.957 15.176 1.00 86.38 304 ALA A N 1
ATOM 2437 C CA . ALA A 1 304 ? -2.103 -12.702 14.969 1.00 86.38 304 ALA A CA 1
ATOM 2438 C C . ALA A 1 304 ? -3.000 -13.848 15.468 1.00 86.38 304 ALA A C 1
ATOM 2440 O O . ALA A 1 304 ? -4.081 -13.586 15.986 1.00 86.38 304 ALA A O 1
ATOM 2441 N N . VAL A 1 305 ? -2.567 -15.107 15.341 1.00 88.88 305 VAL A N 1
ATOM 2442 C CA . VAL A 1 305 ? -3.305 -16.274 15.852 1.00 88.88 305 VAL A CA 1
ATOM 2443 C C . VAL A 1 305 ? -3.333 -16.277 17.380 1.00 88.88 305 VAL A C 1
ATOM 2445 O O . VAL A 1 305 ? -4.404 -16.463 17.954 1.00 88.88 305 VAL A O 1
ATOM 2448 N N . ALA A 1 306 ? -2.196 -16.018 18.033 1.00 89.94 306 ALA A N 1
ATOM 2449 C CA . ALA A 1 306 ? -2.132 -15.923 19.492 1.00 89.94 306 ALA A CA 1
ATOM 2450 C C . ALA A 1 306 ? -2.989 -14.758 20.025 1.00 89.94 306 ALA A C 1
ATOM 2452 O O . ALA A 1 306 ? -3.769 -14.921 20.963 1.00 89.94 306 ALA A O 1
ATOM 2453 N N . GLU A 1 307 ? -2.901 -13.595 19.379 1.00 90.81 307 GLU A N 1
ATOM 2454 C CA . GLU A 1 307 ? -3.662 -12.402 19.757 1.00 90.81 307 GLU A CA 1
ATOM 2455 C C . GLU A 1 307 ? -5.163 -12.542 19.483 1.00 90.81 307 GLU A C 1
ATOM 2457 O O . GLU A 1 307 ? -5.970 -12.021 20.246 1.00 90.81 307 GLU A O 1
ATOM 2462 N N . ARG A 1 308 ? -5.570 -13.295 18.453 1.00 90.06 308 ARG A N 1
ATOM 2463 C CA . ARG A 1 308 ? -6.989 -13.564 18.173 1.00 90.06 308 ARG A CA 1
ATOM 2464 C C . ARG A 1 308 ? -7.689 -14.228 19.357 1.00 90.06 308 ARG A C 1
ATOM 2466 O O . ARG A 1 308 ? -8.843 -13.904 19.620 1.00 90.06 308 ARG A O 1
ATOM 2473 N N . GLN A 1 309 ? -7.026 -15.160 20.043 1.00 89.56 309 GLN A N 1
ATOM 2474 C CA . GLN A 1 309 ? -7.617 -15.836 21.200 1.00 89.56 309 GLN A CA 1
ATOM 2475 C C . GLN A 1 309 ? -7.840 -14.853 22.353 1.00 89.56 309 GLN A C 1
ATOM 2477 O O . GLN A 1 309 ? -8.932 -14.815 22.911 1.00 89.56 309 GLN A O 1
ATOM 2482 N N . ARG A 1 310 ? -6.836 -14.021 22.657 1.00 92.31 310 ARG A N 1
ATOM 2483 C CA . ARG A 1 310 ? -6.922 -12.987 23.701 1.00 92.31 310 ARG A CA 1
ATOM 2484 C C . ARG A 1 310 ? -8.018 -11.972 23.395 1.00 92.31 310 ARG A C 1
ATOM 2486 O O . ARG A 1 310 ? -8.925 -11.793 24.196 1.00 92.31 310 ARG A O 1
ATOM 2493 N N . GLN A 1 311 ? -8.001 -11.413 22.186 1.00 91.50 311 GLN A N 1
ATOM 2494 C CA . GLN A 1 311 ? -8.997 -10.437 21.737 1.00 91.50 311 GLN A CA 1
ATOM 2495 C C . GLN A 1 311 ? -10.411 -11.023 21.694 1.00 91.50 311 GLN A C 1
ATOM 2497 O O . GLN A 1 311 ? -11.376 -10.291 21.875 1.00 91.50 311 GLN A O 1
ATOM 2502 N N . GLY A 1 312 ? -10.555 -12.331 21.456 1.00 91.88 312 GLY A N 1
ATOM 2503 C CA . GLY A 1 312 ? -11.847 -13.011 21.524 1.00 91.88 312 GLY A CA 1
ATOM 2504 C C . GLY A 1 312 ? -12.424 -13.047 22.940 1.00 91.88 312 GLY A C 1
ATOM 2505 O O . GLY A 1 312 ? -13.616 -12.805 23.105 1.00 91.88 312 GLY A O 1
ATOM 2506 N N . ILE A 1 313 ? -11.582 -13.303 23.946 1.00 93.00 313 ILE A N 1
ATOM 2507 C CA . ILE A 1 313 ? -11.981 -13.290 25.363 1.00 93.00 313 ILE A CA 1
ATOM 2508 C C . ILE A 1 313 ? -12.339 -11.862 25.786 1.00 93.00 313 ILE A C 1
ATOM 2510 O O . ILE A 1 313 ? -13.444 -11.632 26.264 1.00 93.00 313 ILE A O 1
ATOM 2514 N N . GLU A 1 314 ? -11.458 -10.897 25.511 1.00 93.56 314 GLU A N 1
ATOM 2515 C CA . GLU A 1 314 ? -11.683 -9.477 25.822 1.00 93.56 314 GLU A CA 1
ATOM 2516 C C . GLU A 1 314 ? -12.962 -8.939 25.162 1.00 93.56 314 GLU A C 1
ATOM 2518 O O . GLU A 1 314 ? -13.722 -8.182 25.766 1.00 93.56 314 GLU A O 1
ATOM 2523 N N . PHE A 1 315 ? -13.226 -9.341 23.914 1.00 91.06 315 PHE A N 1
ATOM 2524 C CA . PHE A 1 315 ? -14.455 -8.976 23.220 1.00 91.06 315 PHE A CA 1
ATOM 2525 C C . PHE A 1 315 ? -15.689 -9.561 23.908 1.00 91.06 315 PHE A C 1
ATOM 2527 O O . PHE A 1 315 ? -16.679 -8.849 24.043 1.00 91.06 315 PHE A O 1
ATOM 2534 N N . GLN A 1 316 ? -15.642 -10.821 24.347 1.00 91.94 316 GLN A N 1
ATOM 2535 C CA . GLN A 1 316 ? -16.774 -11.466 25.010 1.00 91.94 316 GLN A CA 1
ATOM 2536 C C . GLN A 1 316 ? -17.075 -10.820 26.368 1.00 91.94 316 GLN A C 1
ATOM 2538 O O . GLN A 1 316 ? -18.231 -10.517 26.651 1.00 91.94 316 GLN A O 1
ATOM 2543 N N . GLU A 1 317 ? -16.045 -10.532 27.166 1.00 93.06 317 GLU A N 1
ATOM 2544 C CA . GLU A 1 317 ? -16.185 -9.812 28.439 1.00 93.06 317 GLU A CA 1
ATOM 2545 C C . GLU A 1 317 ? -16.816 -8.427 28.233 1.00 93.06 317 GLU A C 1
ATOM 2547 O O . GLU A 1 317 ? -17.746 -8.038 28.947 1.00 93.06 317 GLU A O 1
ATOM 2552 N N . LEU A 1 318 ? -16.363 -7.696 27.208 1.00 90.19 318 LEU A N 1
ATOM 2553 C CA . LEU A 1 318 ? -16.945 -6.406 26.852 1.00 90.19 318 LEU A CA 1
ATOM 2554 C C . LEU A 1 318 ? -18.393 -6.552 26.362 1.00 90.19 318 LEU A C 1
ATOM 2556 O O . LEU A 1 318 ? -19.255 -5.784 26.786 1.00 90.19 318 LEU A O 1
ATOM 2560 N N . ASP A 1 319 ? -18.685 -7.522 25.497 1.00 90.31 319 ASP A N 1
ATOM 2561 C CA . ASP A 1 319 ? -20.028 -7.748 24.956 1.00 90.31 319 ASP A CA 1
ATOM 2562 C C . ASP A 1 319 ? -21.023 -8.108 26.072 1.00 90.31 319 ASP A C 1
ATOM 2564 O O . ASP A 1 319 ? -22.148 -7.600 26.095 1.00 90.31 319 ASP A O 1
ATOM 2568 N N . ASP A 1 320 ? -20.599 -8.904 27.055 1.00 90.94 320 ASP A N 1
ATOM 2569 C CA . ASP A 1 320 ? -21.424 -9.290 28.200 1.00 90.94 320 ASP A CA 1
ATOM 2570 C C . ASP A 1 320 ? -21.675 -8.148 29.185 1.00 90.94 320 ASP A C 1
ATOM 2572 O O . ASP A 1 320 ? -22.765 -8.079 29.760 1.00 90.94 320 ASP A O 1
ATOM 2576 N N . SER A 1 321 ? -20.747 -7.192 29.292 1.00 89.50 321 SER A N 1
ATOM 2577 C CA . SER A 1 321 ? -20.952 -5.969 30.080 1.00 89.50 321 SER A CA 1
ATOM 2578 C C . SER A 1 321 ? -22.047 -5.050 29.509 1.00 89.50 321 SER A C 1
ATOM 2580 O O . SER A 1 321 ? -22.607 -4.219 30.227 1.00 89.50 321 SER A O 1
ATOM 2582 N N . VAL A 1 322 ? -22.399 -5.196 28.223 1.00 89.19 322 VAL A N 1
ATOM 2583 C CA . VAL A 1 322 ? -23.408 -4.356 27.566 1.00 89.19 322 VAL A CA 1
ATOM 2584 C C . VAL A 1 322 ? -24.798 -5.015 27.630 1.00 89.19 322 VAL A C 1
ATOM 2586 O O . VAL A 1 322 ? -24.981 -6.165 27.200 1.00 89.19 322 VAL A O 1
ATOM 2589 N N . PRO A 1 323 ? -25.849 -4.290 28.074 1.00 92.75 323 PRO A N 1
ATOM 2590 C CA . PRO A 1 323 ? -27.209 -4.821 28.117 1.00 92.75 323 PRO A CA 1
ATOM 2591 C C . PRO A 1 323 ? -27.671 -5.397 26.771 1.00 92.75 323 PRO A C 1
ATOM 2593 O O . PRO A 1 323 ? -27.581 -4.739 25.731 1.00 92.75 323 PRO A O 1
ATOM 2596 N N . LYS A 1 324 ? -28.250 -6.608 26.793 1.00 91.62 324 LYS A N 1
ATOM 2597 C CA . LYS A 1 324 ? -28.716 -7.329 25.587 1.00 91.62 324 LYS A CA 1
ATOM 2598 C C . LYS A 1 324 ? -29.645 -6.491 24.700 1.00 91.62 324 LYS A C 1
ATOM 2600 O O . LYS A 1 324 ? -29.600 -6.613 23.478 1.00 91.62 324 LYS A O 1
ATOM 2605 N N . LYS A 1 325 ? -30.477 -5.630 25.301 1.00 92.75 325 LYS A N 1
ATOM 2606 C CA . LYS A 1 325 ? -31.375 -4.719 24.573 1.00 92.75 325 LYS A CA 1
ATOM 2607 C C . LYS A 1 325 ? -30.593 -3.743 23.684 1.00 92.75 325 LYS A C 1
ATOM 2609 O O . LYS A 1 325 ? -30.850 -3.699 22.485 1.00 92.75 325 LYS A O 1
ATOM 2614 N N . LYS A 1 326 ? -29.584 -3.062 24.243 1.00 88.81 326 LYS A N 1
ATOM 2615 C CA . LYS A 1 326 ? -28.726 -2.118 23.507 1.00 88.81 326 LYS A CA 1
ATOM 2616 C C . LYS A 1 326 ? -27.948 -2.814 22.388 1.00 88.81 326 LYS A C 1
ATOM 2618 O O . LYS A 1 326 ? -27.892 -2.298 21.278 1.00 88.81 326 LYS A O 1
ATOM 2623 N N . ARG A 1 327 ? -27.424 -4.022 22.645 1.00 88.88 327 ARG A N 1
ATOM 2624 C CA . ARG A 1 327 ? -26.751 -4.846 21.618 1.00 88.88 327 ARG A CA 1
ATOM 2625 C C . ARG A 1 327 ? -27.660 -5.123 20.416 1.00 88.88 327 ARG A C 1
ATOM 2627 O O . ARG A 1 327 ? -27.250 -4.937 19.275 1.00 88.88 327 ARG A O 1
ATOM 2634 N N . ARG A 1 328 ? -28.912 -5.525 20.664 1.00 91.38 328 ARG A N 1
ATOM 2635 C CA . ARG A 1 328 ? -29.898 -5.805 19.603 1.00 91.38 328 ARG A CA 1
ATOM 2636 C C . ARG A 1 328 ? -30.308 -4.554 18.828 1.00 91.38 328 ARG A C 1
ATOM 2638 O O . ARG A 1 328 ? -30.483 -4.634 17.617 1.00 91.38 328 ARG A O 1
ATOM 2645 N N . GLU A 1 329 ? -30.486 -3.426 19.509 1.00 91.31 329 GLU A N 1
ATOM 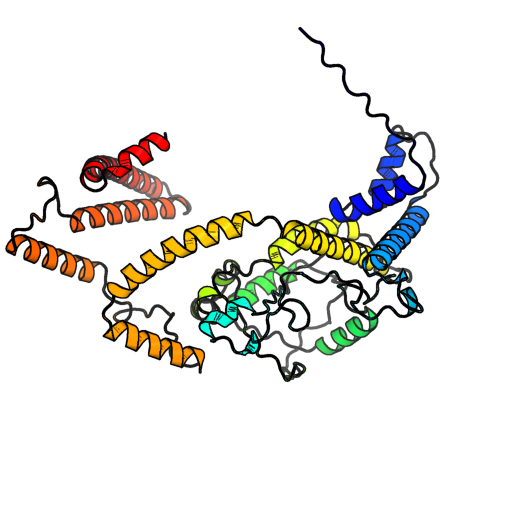2646 C CA . GLU A 1 329 ? -30.789 -2.140 18.866 1.00 91.31 329 GLU A CA 1
ATOM 2647 C C . GLU A 1 329 ? -29.645 -1.709 17.945 1.00 91.31 329 GLU A C 1
ATOM 2649 O O . GLU A 1 329 ? -29.876 -1.416 16.773 1.00 91.31 329 GLU A O 1
ATOM 2654 N N . TRP A 1 330 ? -28.405 -1.786 18.433 1.00 88.75 330 TRP A N 1
ATOM 2655 C CA . TRP A 1 330 ? -27.220 -1.460 17.647 1.00 88.75 330 TRP A CA 1
ATOM 2656 C C . TRP A 1 330 ? -27.039 -2.377 16.432 1.00 88.75 330 TRP A C 1
ATOM 2658 O O . TRP A 1 330 ? -26.770 -1.900 15.332 1.00 88.75 330 TRP A O 1
ATOM 2668 N N . ALA A 1 331 ? -27.246 -3.688 16.599 1.00 89.12 331 ALA A N 1
ATOM 2669 C CA . ALA A 1 331 ? -27.192 -4.647 15.494 1.00 89.12 331 ALA A CA 1
ATOM 2670 C C . ALA A 1 331 ? -28.184 -4.291 14.374 1.00 89.12 331 ALA A C 1
ATOM 2672 O O . ALA A 1 331 ? -27.801 -4.259 13.208 1.00 89.12 331 ALA A O 1
ATOM 2673 N N . LYS A 1 332 ? -29.422 -3.912 14.723 1.00 90.81 332 LYS A N 1
ATOM 2674 C CA . LYS A 1 332 ? -30.424 -3.466 13.740 1.00 90.81 332 LYS A CA 1
ATOM 2675 C C . LYS A 1 332 ? -29.996 -2.202 12.995 1.00 90.81 332 LYS A C 1
ATOM 2677 O O . LYS A 1 332 ? -30.225 -2.109 11.793 1.00 90.81 332 LYS A O 1
ATOM 2682 N N . MET A 1 333 ? -29.381 -1.241 13.690 1.00 89.62 333 MET A N 1
ATOM 2683 C CA . MET A 1 333 ? -28.863 -0.023 13.057 1.00 89.62 333 MET A CA 1
ATOM 2684 C C . MET A 1 333 ? -27.737 -0.341 12.067 1.00 89.62 333 MET A C 1
ATOM 2686 O O . MET A 1 333 ? -27.720 0.206 10.967 1.00 89.62 333 MET A O 1
ATOM 2690 N N . MET A 1 334 ? -26.828 -1.254 12.425 1.00 89.44 334 MET A N 1
ATOM 2691 C CA . MET A 1 334 ? -25.770 -1.707 11.518 1.00 89.44 334 MET A CA 1
ATOM 2692 C C . MET A 1 334 ? -26.337 -2.430 10.291 1.00 89.44 334 MET A C 1
ATOM 2694 O O . MET A 1 334 ? -25.943 -2.114 9.172 1.00 89.44 334 MET A O 1
ATOM 2698 N N . ASP A 1 335 ? -27.288 -3.349 10.478 1.00 88.19 335 ASP A N 1
ATOM 2699 C CA . ASP A 1 335 ? -27.920 -4.079 9.371 1.00 88.19 335 ASP A CA 1
ATOM 2700 C C . ASP A 1 335 ? -28.655 -3.138 8.405 1.00 88.19 335 ASP A C 1
ATOM 2702 O O . ASP A 1 335 ? -28.605 -3.331 7.188 1.00 88.19 335 ASP A O 1
ATOM 2706 N N . ALA A 1 336 ? -29.329 -2.111 8.931 1.00 89.44 336 ALA A N 1
ATOM 2707 C CA . ALA A 1 336 ? -29.992 -1.090 8.125 1.00 89.44 336 ALA A CA 1
ATOM 2708 C C . ALA A 1 336 ? -28.977 -0.259 7.321 1.00 89.44 336 ALA A C 1
ATOM 2710 O O . ALA A 1 336 ? -29.138 -0.104 6.112 1.00 89.44 336 ALA A O 1
ATOM 2711 N N . TRP A 1 337 ? -27.891 0.180 7.964 1.00 88.50 337 TRP A N 1
ATOM 2712 C CA . TRP A 1 337 ? -26.818 0.953 7.332 1.00 88.50 337 TRP A CA 1
ATOM 2713 C C . TRP A 1 337 ? -26.073 0.183 6.232 1.00 88.50 337 TRP A C 1
ATOM 2715 O O . TRP A 1 337 ? -25.742 0.745 5.190 1.00 88.50 337 TRP A O 1
ATOM 2725 N N . TYR A 1 338 ? -25.805 -1.112 6.426 1.00 84.75 338 TYR A N 1
ATOM 2726 C CA . TYR A 1 338 ? -25.122 -1.918 5.407 1.00 84.75 338 TYR A CA 1
ATOM 2727 C C . TYR A 1 338 ? -26.004 -2.249 4.198 1.00 84.75 338 TYR A C 1
ATOM 2729 O O . TYR A 1 338 ? -25.477 -2.467 3.103 1.00 84.75 338 TYR A O 1
ATOM 2737 N N . LYS A 1 339 ? -27.331 -2.268 4.376 1.00 84.75 339 LYS A N 1
ATOM 2738 C CA . LYS A 1 339 ? -28.288 -2.368 3.267 1.00 84.75 339 LYS A CA 1
ATOM 2739 C C . LYS A 1 339 ? -28.397 -1.051 2.508 1.00 84.75 339 LYS A C 1
ATOM 2741 O O . LYS A 1 339 ? -28.420 -1.070 1.280 1.00 84.75 339 LYS A O 1
ATOM 2746 N N . ASP A 1 340 ? -28.445 0.060 3.235 1.00 83.50 340 ASP A N 1
ATOM 2747 C CA . ASP A 1 340 ? -28.611 1.397 2.683 1.00 83.50 340 ASP A CA 1
ATOM 2748 C C . ASP A 1 340 ? -27.789 2.425 3.476 1.00 83.50 340 ASP A C 1
ATOM 2750 O O . ASP A 1 340 ? -28.110 2.798 4.607 1.00 83.50 340 ASP A O 1
ATOM 2754 N N . ASN A 1 341 ? -26.722 2.904 2.836 1.00 75.69 341 ASN A N 1
ATOM 2755 C CA . ASN A 1 341 ? -25.759 3.837 3.415 1.00 75.69 341 ASN A CA 1
ATOM 2756 C C . ASN A 1 341 ? -26.215 5.308 3.362 1.00 75.69 341 ASN A C 1
ATOM 2758 O O . ASN A 1 341 ? -25.402 6.205 3.594 1.00 75.69 341 ASN A O 1
ATOM 2762 N N . THR A 1 342 ? -27.487 5.566 3.041 1.00 78.88 342 THR A N 1
ATOM 2763 C CA . THR A 1 342 ? -28.106 6.898 3.136 1.00 78.88 342 THR A CA 1
ATOM 2764 C C . THR A 1 342 ? -28.773 7.154 4.491 1.00 78.88 342 THR A C 1
ATOM 2766 O O . THR A 1 342 ? -29.083 8.299 4.819 1.00 78.88 342 THR A O 1
ATOM 2769 N N . GLN A 1 343 ? -28.971 6.106 5.298 1.00 78.00 343 GLN A N 1
ATOM 2770 C CA . GLN A 1 343 ? -29.592 6.196 6.621 1.00 78.00 343 GLN A CA 1
ATOM 2771 C C . GLN A 1 343 ? -28.652 6.820 7.668 1.00 78.00 343 GLN A C 1
ATOM 2773 O O . GLN A 1 343 ? -27.531 7.224 7.377 1.00 78.00 343 GLN A O 1
ATOM 2778 N N . THR A 1 344 ? -29.090 6.924 8.923 1.00 81.75 344 THR A N 1
ATOM 2779 C CA . THR A 1 344 ? -28.226 7.420 10.003 1.00 81.75 344 THR A CA 1
ATOM 2780 C C . THR A 1 344 ? -27.026 6.493 10.194 1.00 81.75 344 THR A C 1
ATOM 2782 O O . THR A 1 344 ? -27.196 5.313 10.498 1.00 81.75 344 THR A O 1
ATOM 2785 N N . ASN A 1 345 ? -25.812 7.034 10.067 1.00 84.81 345 ASN A N 1
ATOM 2786 C CA . ASN A 1 345 ? -24.586 6.268 10.258 1.00 84.81 345 ASN A CA 1
ATOM 2787 C C . ASN A 1 345 ? -24.417 5.898 11.744 1.00 84.81 345 ASN A C 1
ATOM 2789 O O . ASN A 1 345 ? -24.216 6.796 12.566 1.00 84.81 345 ASN A O 1
ATOM 2793 N N . PRO A 1 346 ? -24.451 4.603 12.115 1.00 86.12 346 PRO A N 1
ATOM 2794 C CA . PRO A 1 346 ? -24.302 4.195 13.509 1.00 86.12 346 PRO A CA 1
ATOM 2795 C C . PRO A 1 346 ? -22.913 4.541 14.059 1.00 86.12 346 PRO A C 1
ATOM 2797 O O . PRO A 1 346 ? -22.766 4.780 15.247 1.00 86.12 346 PRO A O 1
ATOM 2800 N N . PHE A 1 347 ? -21.883 4.613 13.217 1.00 86.06 347 PHE A N 1
ATOM 2801 C CA . PHE A 1 347 ? -20.504 4.850 13.648 1.00 86.06 347 PHE A CA 1
ATOM 2802 C C . PHE A 1 347 ? -20.159 6.331 13.834 1.00 86.06 347 PHE A C 1
ATOM 2804 O O . PHE A 1 347 ? -19.053 6.653 14.281 1.00 86.06 347 PHE A O 1
ATOM 2811 N N . GLU A 1 348 ? -21.068 7.236 13.469 1.00 81.81 348 GLU A N 1
ATOM 2812 C CA . GLU A 1 348 ? -20.894 8.661 13.710 1.00 81.81 348 GLU A CA 1
ATOM 2813 C C . GLU A 1 348 ? -21.200 8.972 15.177 1.00 81.81 348 GLU A C 1
ATOM 2815 O O . GLU A 1 348 ? -22.311 8.758 15.662 1.00 81.81 348 GLU A O 1
ATOM 2820 N N . VAL A 1 349 ? -20.196 9.475 15.901 1.00 72.19 349 VAL A N 1
ATOM 2821 C CA . VAL A 1 349 ? -20.395 9.934 17.278 1.00 72.19 349 VAL A CA 1
ATOM 2822 C C . VAL A 1 349 ? -21.287 11.168 17.226 1.00 72.19 349 VAL A C 1
ATOM 2824 O O . VAL A 1 349 ? -20.860 12.236 16.786 1.00 72.19 349 VAL A O 1
ATOM 2827 N N . GLN A 1 350 ? -22.536 11.010 17.652 1.00 67.50 350 GLN A N 1
ATOM 2828 C CA . GLN A 1 350 ? -23.496 12.105 17.688 1.00 67.50 350 GLN A CA 1
ATOM 2829 C C . GLN A 1 350 ? -23.055 13.145 18.726 1.00 67.50 350 GLN A C 1
ATOM 2831 O O . GLN A 1 350 ? -22.544 12.799 19.784 1.00 67.50 350 GLN A O 1
ATOM 2836 N N . GLY A 1 351 ? -23.202 14.434 18.417 1.00 62.53 351 GLY A N 1
ATOM 2837 C CA . GLY A 1 351 ? -22.849 15.520 19.336 1.00 62.53 351 GLY A CA 1
ATOM 2838 C C . GLY A 1 351 ? -23.941 15.821 20.372 1.00 62.53 351 GLY A C 1
ATOM 2839 O O . GLY A 1 351 ? -25.097 15.421 20.233 1.00 62.53 351 GLY A O 1
ATOM 2840 N N . GLY A 1 352 ? -23.589 16.595 21.402 1.00 63.94 352 GLY A N 1
ATOM 2841 C CA . GLY A 1 352 ? -24.548 17.111 22.387 1.00 63.94 352 GLY A CA 1
ATOM 2842 C C . GLY A 1 352 ? -25.112 16.031 23.319 1.00 63.94 352 GLY A C 1
ATOM 2843 O O . GLY A 1 352 ? -24.384 15.149 23.758 1.00 63.94 352 GLY A O 1
ATOM 2844 N N . LYS A 1 353 ? -26.417 16.092 23.626 1.00 55.56 353 LYS A N 1
ATOM 2845 C CA . LYS A 1 353 ? -27.100 15.136 24.529 1.00 55.56 353 LYS A CA 1
ATOM 2846 C C . LYS A 1 353 ? -27.182 13.703 23.978 1.00 55.56 353 LYS A C 1
ATOM 2848 O O . LYS A 1 353 ? -27.513 12.785 24.718 1.00 55.56 353 LYS A O 1
ATOM 2853 N N . LEU A 1 354 ? -26.904 13.520 22.687 1.00 58.19 354 LEU A N 1
ATOM 2854 C CA . LEU A 1 354 ? -26.903 12.224 22.004 1.00 58.19 354 LEU A CA 1
ATOM 2855 C C . LEU A 1 354 ? -25.519 11.545 22.020 1.00 58.19 354 LEU A C 1
ATOM 2857 O O . LEU A 1 354 ? -25.410 10.388 21.626 1.00 58.19 354 LEU A O 1
ATOM 2861 N N . ALA A 1 355 ? -24.475 12.225 22.515 1.00 61.47 355 ALA A N 1
ATOM 2862 C CA . ALA A 1 355 ? -23.094 11.723 22.575 1.00 61.47 355 ALA A CA 1
ATOM 2863 C C . ALA A 1 355 ? -22.857 10.618 23.620 1.00 61.47 355 ALA A C 1
ATOM 2865 O O . ALA A 1 355 ? -21.737 10.125 23.761 1.00 61.47 355 ALA A O 1
ATOM 2866 N N . GLY A 1 356 ? -23.899 10.230 24.356 1.00 66.75 356 GLY A N 1
ATOM 2867 C CA . GLY A 1 356 ? -23.786 9.396 25.546 1.00 66.75 356 GLY A CA 1
ATOM 2868 C C . GLY A 1 356 ? -23.568 10.227 26.817 1.00 66.75 356 GLY A C 1
ATOM 2869 O O . GLY A 1 356 ? -23.643 11.457 26.775 1.00 66.75 356 GLY A O 1
ATOM 2870 N N . PRO A 1 357 ? -23.350 9.558 27.960 1.00 72.31 357 PRO A N 1
ATOM 2871 C CA . PRO A 1 357 ? -23.219 10.228 29.244 1.00 72.31 357 PRO A CA 1
ATOM 2872 C C . PRO A 1 357 ? -21.929 11.057 29.303 1.00 72.31 357 PRO A C 1
ATOM 2874 O O . PRO A 1 357 ? -20.853 10.621 28.889 1.00 72.31 357 PRO A O 1
ATOM 2877 N N . SER A 1 358 ? -22.038 12.270 29.832 1.00 78.50 358 SER A N 1
ATOM 2878 C CA . SER A 1 358 ? -20.909 13.153 30.108 1.00 78.50 358 SER A CA 1
ATOM 2879 C C . SER A 1 358 ? -19.995 12.570 31.191 1.00 78.50 358 SER A C 1
ATOM 2881 O O . SER A 1 358 ? -20.432 11.811 32.055 1.00 78.50 358 SER A O 1
ATOM 2883 N N . GLU A 1 359 ? -18.721 12.984 31.213 1.00 77.12 359 GLU A N 1
ATOM 2884 C CA . GLU A 1 359 ? -17.771 12.592 32.274 1.00 77.12 359 GLU A CA 1
ATOM 2885 C C . GLU A 1 359 ? -18.344 12.862 33.674 1.00 77.12 359 GLU A C 1
ATOM 2887 O O . GLU A 1 359 ? -18.142 12.089 34.611 1.00 77.12 359 GLU A O 1
ATOM 2892 N N . ARG A 1 360 ? -19.094 13.959 33.810 1.00 79.06 360 ARG A N 1
ATOM 2893 C CA . ARG A 1 360 ? -19.758 14.320 35.056 1.00 79.06 360 ARG A CA 1
ATOM 2894 C C . ARG A 1 360 ? -20.843 13.310 35.432 1.00 79.06 360 ARG A C 1
ATOM 2896 O O . ARG A 1 360 ? -20.856 12.882 36.579 1.00 79.06 360 ARG A O 1
ATOM 2903 N N . GLU A 1 361 ? -21.712 12.933 34.499 1.00 82.94 361 GLU A N 1
ATOM 2904 C CA . GLU A 1 361 ? -22.786 11.958 34.741 1.00 82.94 361 GLU A CA 1
ATOM 2905 C C . GLU A 1 361 ? -22.218 10.586 35.113 1.00 82.94 361 GLU A C 1
ATOM 2907 O O . GLU A 1 361 ? -22.632 10.020 36.120 1.00 82.94 361 GLU A O 1
ATOM 2912 N N . ILE A 1 362 ? -21.196 10.108 34.392 1.00 83.56 362 ILE A N 1
ATOM 2913 C CA . ILE A 1 362 ? -20.505 8.850 34.726 1.00 83.56 362 ILE A CA 1
ATOM 2914 C C . ILE A 1 362 ? -19.857 8.950 36.113 1.00 83.56 362 ILE A C 1
ATOM 2916 O O . ILE A 1 362 ? -19.953 8.031 36.921 1.00 83.56 362 ILE A O 1
ATOM 2920 N N . SER A 1 363 ? -19.210 10.076 36.431 1.00 81.50 363 SER A N 1
ATOM 2921 C CA . SER A 1 363 ? -18.608 10.272 37.752 1.00 81.50 363 SER A CA 1
ATOM 2922 C C . SER A 1 363 ? -19.648 10.307 38.871 1.00 81.50 363 SER A C 1
ATOM 2924 O O . SER A 1 363 ? -19.326 9.904 39.987 1.00 81.50 363 SER A O 1
ATOM 2926 N N . GLU A 1 364 ? -20.847 10.830 38.623 1.00 84.75 364 GLU A N 1
ATOM 2927 C CA . GLU A 1 364 ? -21.945 10.822 39.591 1.00 84.75 364 GLU A CA 1
ATOM 2928 C C . GLU A 1 364 ? -22.519 9.411 39.765 1.00 84.75 364 GLU A C 1
ATOM 2930 O O . GLU A 1 364 ? -22.758 9.000 40.898 1.00 84.75 364 GLU A O 1
ATOM 2935 N N . GLU A 1 365 ? -22.676 8.652 38.679 1.00 85.50 365 GLU A N 1
ATOM 2936 C CA . GLU A 1 365 ? -23.119 7.254 38.701 1.00 85.50 365 GLU A CA 1
ATOM 2937 C C . GLU A 1 365 ? -22.145 6.363 39.481 1.00 85.50 365 GLU A C 1
ATOM 2939 O O . GLU A 1 365 ? -22.555 5.677 40.415 1.00 85.50 365 GLU A O 1
ATOM 2944 N N . LEU A 1 366 ? -20.844 6.459 39.192 1.00 85.25 366 LEU A N 1
ATOM 2945 C CA . LEU A 1 366 ? -19.807 5.714 39.910 1.00 85.25 366 LEU A CA 1
ATOM 2946 C C . LEU A 1 366 ? -19.782 6.049 41.407 1.00 85.25 366 LEU A C 1
ATOM 2948 O O . LEU A 1 366 ? -19.662 5.159 42.240 1.00 85.25 366 LEU A O 1
ATOM 2952 N N . LYS A 1 367 ? -19.963 7.324 41.776 1.00 84.19 367 LYS A N 1
ATOM 2953 C CA . LYS A 1 367 ? -20.068 7.719 43.190 1.00 84.19 367 LYS A CA 1
ATOM 2954 C C . LYS A 1 367 ? -21.308 7.147 43.872 1.00 84.19 367 LYS A C 1
ATOM 2956 O O . LYS A 1 367 ? -21.246 6.840 45.057 1.00 84.19 367 LYS A O 1
ATOM 2961 N N . ARG A 1 368 ? -22.440 7.038 43.165 1.00 84.56 368 ARG A N 1
ATOM 2962 C CA . ARG A 1 368 ? -23.651 6.403 43.713 1.00 84.56 368 ARG A CA 1
ATOM 2963 C C . ARG A 1 368 ? -23.417 4.913 43.945 1.00 84.56 368 ARG A C 1
ATOM 2965 O O . ARG A 1 368 ? -23.723 4.448 45.036 1.00 84.56 368 ARG A O 1
ATOM 2972 N N . ALA A 1 369 ? -22.799 4.221 42.987 1.00 83.69 369 ALA A N 1
ATOM 2973 C CA . ALA A 1 369 ? -22.411 2.820 43.140 1.00 83.69 369 ALA A CA 1
ATOM 2974 C C . ALA A 1 369 ? -21.457 2.617 44.335 1.00 83.69 369 ALA A C 1
ATOM 2976 O O . ALA A 1 369 ? -21.697 1.750 45.164 1.00 83.69 369 ALA A O 1
ATOM 2977 N N . GLU A 1 370 ? -20.458 3.490 44.520 1.00 83.25 370 GLU A N 1
ATOM 2978 C CA . GLU A 1 370 ? -19.556 3.440 45.687 1.00 83.25 370 GLU A CA 1
ATOM 2979 C C . GLU A 1 370 ? -20.295 3.604 47.030 1.00 83.25 370 GLU A C 1
ATOM 2981 O O . GLU A 1 370 ? -19.901 3.015 48.037 1.00 83.25 370 GLU A O 1
ATOM 2986 N N . VAL A 1 371 ? -21.370 4.400 47.067 1.00 82.19 371 VAL A N 1
ATOM 2987 C CA . VAL A 1 371 ? -22.223 4.554 48.259 1.00 82.19 371 VAL A CA 1
ATOM 2988 C C . VAL A 1 371 ? -23.084 3.310 48.492 1.00 82.19 371 VAL A C 1
ATOM 2990 O O . VAL A 1 371 ? -23.315 2.940 49.643 1.00 82.19 371 VAL A O 1
ATOM 2993 N N . GLU A 1 372 ? -23.564 2.663 47.434 1.00 83.12 372 GLU A N 1
ATOM 2994 C CA . GLU A 1 372 ? -24.311 1.404 47.526 1.00 83.12 372 GLU A CA 1
ATOM 2995 C C . GLU A 1 372 ? -23.420 0.254 48.007 1.00 83.12 372 GLU A C 1
ATOM 2997 O O . GLU A 1 372 ? -23.799 -0.451 48.941 1.00 83.12 372 GLU A O 1
ATOM 3002 N N . ASP A 1 373 ? -22.199 0.149 47.483 1.00 80.81 373 ASP A N 1
ATOM 3003 C CA . ASP A 1 373 ? -21.183 -0.797 47.950 1.00 80.81 373 ASP A CA 1
ATOM 3004 C C . ASP A 1 373 ? -20.858 -0.581 49.436 1.00 80.81 373 ASP A C 1
ATOM 3006 O O . ASP A 1 373 ? -20.817 -1.536 50.217 1.00 80.81 373 ASP A O 1
ATOM 3010 N N . ALA A 1 374 ? -20.721 0.684 49.861 1.00 78.56 374 ALA A N 1
ATOM 3011 C CA . ALA A 1 374 ? -20.519 1.035 51.267 1.00 78.56 374 ALA A CA 1
ATOM 3012 C C . ALA A 1 374 ? -21.682 0.562 52.154 1.00 78.56 374 ALA A C 1
ATOM 3014 O O . ALA A 1 374 ? -21.461 0.054 53.254 1.00 78.56 374 ALA A O 1
ATOM 3015 N N . ARG A 1 375 ? -22.926 0.717 51.676 1.00 80.75 375 ARG A N 1
ATOM 3016 C CA . ARG A 1 375 ? -24.139 0.249 52.370 1.00 80.75 375 ARG A CA 1
ATOM 3017 C C . ARG A 1 375 ? -24.219 -1.277 52.423 1.00 80.75 375 ARG A C 1
ATOM 3019 O O . ARG A 1 375 ? -24.737 -1.807 53.400 1.00 80.75 375 ARG A O 1
ATOM 3026 N N . ALA A 1 376 ? -23.686 -1.969 51.418 1.00 82.69 376 ALA A N 1
ATOM 3027 C CA . ALA A 1 376 ? -23.591 -3.427 51.362 1.00 82.69 376 ALA A CA 1
ATOM 3028 C C . ALA A 1 376 ? -22.421 -4.007 52.189 1.00 82.69 376 ALA A C 1
ATOM 3030 O O . ALA A 1 376 ? -22.230 -5.221 52.217 1.00 82.69 376 ALA A O 1
ATOM 3031 N N . GLY A 1 377 ? -21.632 -3.165 52.871 1.00 74.31 377 GLY A N 1
ATOM 3032 C CA . GLY A 1 377 ? -20.502 -3.590 53.705 1.00 74.31 377 GLY A CA 1
ATOM 3033 C C . GLY A 1 377 ? -19.203 -3.851 52.935 1.00 74.31 377 GLY A C 1
ATOM 3034 O O . GLY A 1 377 ? -18.213 -4.286 53.530 1.00 74.31 377 GLY A O 1
ATOM 3035 N N . ILE A 1 378 ? -19.166 -3.558 51.632 1.00 73.88 378 ILE A N 1
ATOM 3036 C CA . ILE A 1 378 ? -17.947 -3.597 50.822 1.00 73.88 378 ILE A CA 1
ATOM 3037 C C . ILE A 1 378 ? -17.163 -2.316 51.113 1.00 73.88 378 ILE A C 1
ATOM 3039 O O . ILE A 1 378 ? -17.695 -1.214 51.005 1.00 73.88 378 ILE A O 1
ATOM 3043 N N . LYS A 1 379 ? -15.887 -2.435 51.508 1.00 68.31 379 LYS A N 1
ATOM 3044 C CA . LYS A 1 379 ? -15.038 -1.268 51.798 1.00 68.31 379 LYS A CA 1
ATOM 3045 C C . LYS A 1 379 ? -14.767 -0.492 50.497 1.00 68.31 379 LYS A C 1
ATOM 3047 O O . LYS A 1 379 ? -13.986 -0.980 49.684 1.00 68.31 379 LYS A O 1
ATOM 3052 N N . PRO A 1 380 ? -15.309 0.729 50.315 1.00 60.28 380 PRO A N 1
ATOM 3053 C CA . PRO A 1 380 ? -15.119 1.497 49.077 1.00 60.28 380 PRO A CA 1
ATOM 3054 C C . PRO A 1 380 ? -13.717 2.114 48.989 1.00 60.28 380 PRO A C 1
ATOM 3056 O O . PRO A 1 380 ? -13.253 2.514 47.922 1.00 60.28 380 PRO A O 1
ATOM 3059 N N . LEU A 1 381 ? -13.054 2.237 50.144 1.00 65.94 381 LEU A N 1
ATOM 3060 C CA . LEU A 1 381 ? -11.728 2.812 50.300 1.00 65.94 381 LEU A CA 1
ATOM 3061 C C . LEU A 1 381 ? -10.686 1.695 50.320 1.00 65.94 381 LEU A C 1
ATOM 3063 O O . LEU A 1 381 ? -10.654 0.891 51.257 1.00 65.94 381 LEU A O 1
ATOM 3067 N N . LEU A 1 382 ? -9.779 1.694 49.346 1.00 66.44 382 LEU A N 1
ATOM 3068 C CA . LEU A 1 382 ? -8.617 0.811 49.381 1.00 66.44 382 LEU A CA 1
ATOM 3069 C C . LEU A 1 382 ? -7.587 1.410 50.357 1.00 66.44 382 LEU A C 1
ATOM 3071 O O . LEU A 1 382 ? -7.135 2.546 50.182 1.00 66.44 382 LEU A O 1
ATOM 3075 N N . GLU A 1 383 ? -7.277 0.678 51.432 1.00 65.69 383 GLU A N 1
ATOM 3076 C CA . GLU A 1 383 ? -6.402 1.118 52.540 1.00 65.69 383 GLU A CA 1
ATOM 3077 C C . GLU A 1 383 ? -6.795 2.465 53.194 1.00 65.69 383 GLU A C 1
ATOM 3079 O O . GLU A 1 383 ? -5.942 3.173 53.725 1.00 65.69 383 GLU A O 1
ATOM 3084 N N . GLY A 1 384 ? -8.069 2.872 53.137 1.00 63.56 384 GLY A N 1
ATOM 3085 C CA . GLY A 1 384 ? -8.536 4.112 53.780 1.00 63.56 384 GLY A CA 1
ATOM 3086 C C . GLY A 1 384 ? -8.071 5.419 53.117 1.00 63.56 384 GLY A C 1
ATOM 3087 O O . GLY A 1 384 ? -8.302 6.487 53.676 1.00 63.56 384 GLY A O 1
ATOM 3088 N N . LYS A 1 385 ? -7.423 5.364 51.943 1.00 67.75 385 LYS A N 1
ATOM 3089 C CA . LYS A 1 385 ? -6.815 6.546 51.299 1.00 67.75 385 LYS A CA 1
ATOM 3090 C C . LYS A 1 385 ? -7.739 7.256 50.309 1.00 67.75 385 LYS A C 1
ATOM 3092 O O . LYS A 1 385 ? -7.824 8.479 50.336 1.00 67.75 385 LYS A O 1
ATOM 3097 N N . MET A 1 386 ? -8.391 6.522 49.407 1.00 77.88 386 MET A N 1
ATOM 3098 C CA . MET A 1 386 ? -9.369 7.071 48.457 1.00 77.88 386 MET A CA 1
ATOM 3099 C C . MET A 1 386 ? -10.250 5.975 47.854 1.00 77.88 386 MET A C 1
ATOM 3101 O O . MET A 1 386 ? -10.035 4.792 48.103 1.00 77.88 386 MET A O 1
ATOM 3105 N N . THR A 1 387 ? -11.264 6.366 47.086 1.00 81.19 387 THR A N 1
ATOM 3106 C CA . THR A 1 387 ? -12.065 5.424 46.298 1.00 81.19 387 THR A CA 1
ATOM 3107 C C . THR A 1 387 ? -11.431 5.184 44.926 1.00 81.19 387 THR A C 1
ATOM 3109 O O . THR A 1 387 ? -10.641 6.004 44.442 1.00 81.19 387 THR A O 1
ATOM 3112 N N . ILE A 1 388 ? -11.766 4.066 44.277 1.00 81.12 388 ILE A N 1
ATOM 3113 C CA . ILE A 1 388 ? -11.237 3.724 42.944 1.00 81.12 388 ILE A CA 1
ATOM 3114 C C . ILE A 1 388 ? -11.644 4.789 41.913 1.00 81.12 388 ILE A C 1
ATOM 3116 O O . ILE A 1 388 ? -10.822 5.201 41.090 1.00 81.12 388 ILE A O 1
ATOM 3120 N N . THR A 1 389 ? -12.867 5.322 41.995 1.00 82.81 389 THR A N 1
ATOM 3121 C CA . THR A 1 389 ? -13.324 6.400 41.103 1.00 82.81 389 THR A CA 1
ATOM 3122 C C . THR A 1 389 ? -12.517 7.678 41.310 1.00 82.81 389 THR A C 1
ATOM 3124 O O . THR A 1 389 ? -12.127 8.337 40.341 1.00 82.81 389 THR A O 1
ATOM 3127 N N . ALA A 1 390 ? -12.221 8.032 42.566 1.00 83.25 390 ALA A N 1
ATOM 3128 C CA . ALA A 1 390 ? -11.382 9.185 42.881 1.00 83.25 390 ALA A CA 1
ATOM 3129 C C . ALA A 1 390 ? -9.951 9.013 42.343 1.00 83.25 390 ALA A C 1
ATOM 3131 O O . ALA A 1 390 ? -9.389 9.965 41.794 1.00 83.25 390 ALA A O 1
ATOM 3132 N N . PHE A 1 391 ? -9.398 7.797 42.423 1.00 86.69 391 PHE A N 1
ATOM 3133 C CA . PHE A 1 391 ? -8.092 7.460 41.858 1.00 86.69 391 PHE A CA 1
ATOM 3134 C C . PHE A 1 391 ? -8.063 7.639 40.335 1.00 86.69 391 PHE A C 1
ATOM 3136 O O . PHE A 1 391 ? -7.216 8.366 39.812 1.00 86.69 391 PHE A O 1
ATOM 3143 N N . ILE A 1 392 ? -9.026 7.056 39.614 1.00 86.62 392 ILE A N 1
ATOM 3144 C CA . ILE A 1 392 ? -9.118 7.181 38.150 1.00 86.62 392 ILE A CA 1
ATOM 3145 C C . ILE A 1 392 ? -9.258 8.653 37.743 1.00 86.62 392 ILE A C 1
ATOM 3147 O O . ILE A 1 392 ? -8.568 9.120 36.832 1.00 86.62 392 ILE A O 1
ATOM 3151 N N . ARG A 1 393 ? -10.091 9.423 38.453 1.00 85.81 393 ARG A N 1
ATOM 3152 C CA . ARG A 1 393 ? -10.288 10.852 38.180 1.00 85.81 393 ARG A CA 1
ATOM 3153 C C . ARG A 1 393 ? -9.015 11.671 38.387 1.00 85.81 393 ARG A C 1
ATOM 3155 O O . ARG A 1 393 ? -8.708 12.522 37.553 1.00 85.81 393 ARG A O 1
ATOM 3162 N N . ALA A 1 394 ? -8.262 11.405 39.455 1.00 87.25 394 ALA A N 1
ATOM 3163 C CA . ALA A 1 394 ? -6.968 12.046 39.685 1.00 87.25 394 ALA A CA 1
ATOM 3164 C C . ALA A 1 394 ? -5.989 11.754 38.531 1.00 87.25 394 ALA A C 1
ATOM 3166 O O . ALA A 1 394 ? -5.316 12.662 38.040 1.00 87.25 394 ALA A O 1
ATOM 3167 N N . GLY A 1 395 ? -5.978 10.516 38.023 1.00 89.31 395 GLY A N 1
ATOM 3168 C CA . GLY A 1 395 ? -5.199 10.136 36.841 1.00 89.31 395 GLY A CA 1
ATOM 3169 C C . GLY A 1 395 ? -5.615 10.893 35.572 1.00 89.31 395 GLY A C 1
ATOM 3170 O O . GLY A 1 395 ? -4.762 11.412 34.847 1.00 89.31 395 GLY A O 1
ATOM 3171 N N . MET A 1 396 ? -6.921 11.033 35.320 1.00 87.94 396 MET A N 1
ATOM 3172 C CA . MET A 1 396 ? -7.429 11.804 34.174 1.00 87.94 396 MET A CA 1
ATOM 3173 C C . MET A 1 396 ? -7.071 13.295 34.264 1.00 87.94 396 MET A C 1
ATOM 3175 O O . MET A 1 396 ? -6.693 13.903 33.260 1.00 87.94 396 MET A O 1
ATOM 3179 N N . GLN A 1 397 ? -7.114 13.885 35.462 1.00 88.75 397 GLN A N 1
ATOM 3180 C CA . GLN A 1 397 ? -6.699 15.274 35.686 1.00 88.75 397 GLN A CA 1
ATOM 3181 C C . GLN A 1 397 ? -5.212 15.490 35.375 1.00 88.75 397 GLN A C 1
ATOM 3183 O O . GLN A 1 397 ? -4.864 16.451 34.684 1.00 88.75 397 GLN A O 1
ATOM 3188 N N . LEU A 1 398 ? -4.340 14.570 35.801 1.00 90.31 398 LEU A N 1
ATOM 3189 C CA . LEU A 1 398 ? -2.917 14.601 35.449 1.00 90.31 398 LEU A CA 1
ATOM 3190 C C . LEU A 1 398 ? -2.711 14.55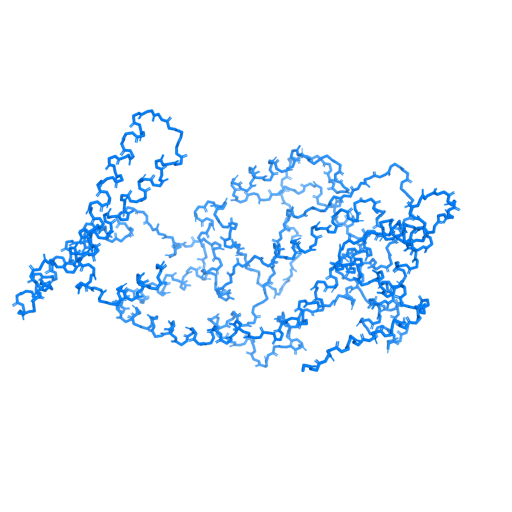7 33.932 1.00 90.31 398 LEU A C 1
ATOM 3192 O O . LEU A 1 398 ? -1.945 15.351 33.378 1.00 90.31 398 LEU A O 1
ATOM 3196 N N . GLN A 1 399 ? -3.438 13.678 33.237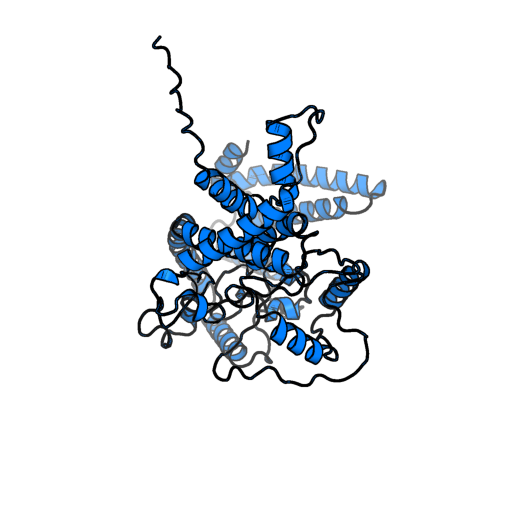 1.00 90.31 399 GLN A N 1
ATOM 3197 C CA . GLN A 1 399 ? -3.382 13.590 31.779 1.00 90.31 399 GLN A CA 1
ATOM 3198 C C . GLN A 1 399 ? -3.853 14.894 31.109 1.00 90.31 399 GLN A C 1
ATOM 3200 O O . GLN A 1 399 ? -3.260 15.334 30.119 1.00 90.31 399 GLN A O 1
ATOM 3205 N N . ALA A 1 400 ? -4.886 15.549 31.647 1.00 88.31 400 ALA A N 1
ATOM 3206 C CA . ALA A 1 400 ? -5.367 16.835 31.149 1.00 88.31 400 ALA A CA 1
ATOM 3207 C C . ALA A 1 400 ? -4.311 17.945 31.302 1.00 88.31 400 ALA A C 1
ATOM 3209 O O . ALA A 1 400 ? -4.086 18.706 30.356 1.00 88.31 400 ALA A O 1
ATOM 3210 N N . ILE A 1 401 ? -3.607 18.004 32.439 1.00 88.44 401 ILE A N 1
ATOM 3211 C CA . ILE A 1 401 ? -2.495 18.947 32.658 1.00 88.44 401 ILE A CA 1
ATOM 3212 C C . ILE A 1 401 ? -1.362 18.682 31.656 1.00 88.44 401 ILE A C 1
ATOM 3214 O O . ILE A 1 401 ? -0.883 19.612 31.005 1.00 88.44 401 ILE A O 1
ATOM 3218 N N . GLN A 1 402 ? -0.982 17.417 31.446 1.00 90.25 402 GLN A N 1
ATOM 3219 C CA . GLN A 1 402 ? 0.029 17.044 30.448 1.00 90.25 402 GLN A CA 1
ATOM 3220 C C . GLN A 1 402 ? -0.358 17.484 29.029 1.00 90.25 402 GLN A C 1
ATOM 3222 O O . GLN A 1 402 ? 0.480 18.016 28.296 1.00 90.25 402 GLN A O 1
ATOM 3227 N N . ARG A 1 403 ? -1.623 17.288 28.630 1.00 88.88 403 ARG A N 1
ATOM 3228 C CA . ARG A 1 403 ? -2.133 17.737 27.324 1.00 88.88 403 ARG A CA 1
ATOM 3229 C C . ARG A 1 403 ? -2.049 19.255 27.189 1.00 88.88 403 ARG A C 1
ATOM 3231 O O . ARG A 1 403 ? -1.540 19.726 26.177 1.00 88.88 403 ARG A O 1
ATOM 3238 N N . ARG A 1 404 ? -2.464 20.010 28.215 1.00 86.94 404 ARG A N 1
ATOM 3239 C CA . ARG A 1 404 ? -2.362 21.482 28.233 1.00 86.94 404 ARG A CA 1
ATOM 3240 C C . ARG A 1 404 ? -0.921 21.953 28.043 1.00 86.94 404 ARG A C 1
ATOM 3242 O O . ARG A 1 404 ? -0.677 22.784 27.174 1.00 86.94 404 ARG A O 1
ATOM 3249 N N . ILE A 1 405 ? 0.035 21.365 28.768 1.00 87.19 405 ILE A N 1
ATOM 3250 C CA . ILE A 1 405 ? 1.467 21.685 28.626 1.00 87.19 405 ILE A CA 1
ATOM 3251 C C . ILE A 1 405 ? 1.955 21.384 27.203 1.00 87.19 405 ILE A C 1
ATOM 3253 O O . ILE A 1 405 ? 2.610 22.221 26.585 1.00 87.19 405 ILE A O 1
ATOM 3257 N N . ARG A 1 406 ? 1.628 20.209 26.649 1.00 88.12 406 ARG A N 1
ATOM 3258 C CA . ARG A 1 406 ? 2.037 19.829 25.283 1.00 88.12 406 ARG A CA 1
ATOM 3259 C C . ARG A 1 406 ? 1.472 20.770 24.221 1.00 88.12 406 ARG A C 1
ATOM 3261 O O . ARG A 1 406 ? 2.186 21.095 23.278 1.00 88.12 406 ARG A O 1
ATOM 3268 N N . THR A 1 407 ? 0.221 21.200 24.364 1.00 86.56 407 THR A N 1
ATOM 3269 C CA . THR A 1 407 ? -0.401 22.167 23.451 1.00 86.56 407 THR A CA 1
ATOM 3270 C C . THR A 1 407 ? 0.267 23.534 23.567 1.00 86.56 407 THR A C 1
ATOM 3272 O O . THR A 1 407 ? 0.646 24.108 22.550 1.00 86.56 407 THR A O 1
ATOM 3275 N N . ALA A 1 408 ? 0.498 24.017 24.791 1.00 83.31 408 ALA A N 1
ATOM 3276 C CA . ALA A 1 408 ? 1.154 25.301 25.035 1.00 83.31 408 ALA A CA 1
ATOM 3277 C C . ALA A 1 408 ? 2.589 25.349 24.476 1.00 83.31 408 ALA A C 1
ATOM 3279 O O . ALA A 1 408 ? 3.016 26.370 23.948 1.00 83.31 408 ALA A O 1
ATOM 3280 N N . LEU A 1 409 ? 3.322 24.229 24.499 1.00 82.94 409 LEU A N 1
ATOM 3281 C CA . LEU A 1 409 ? 4.672 24.138 23.927 1.00 82.94 409 LEU A CA 1
ATOM 3282 C C . LEU A 1 409 ? 4.723 24.251 22.395 1.00 82.94 409 LEU A C 1
ATOM 3284 O O . LEU A 1 409 ? 5.783 24.574 21.862 1.00 82.94 409 LEU A O 1
ATOM 3288 N N . LYS A 1 410 ? 3.617 23.972 21.693 1.00 82.44 410 LYS A N 1
ATOM 3289 C CA . LYS A 1 410 ? 3.533 24.071 20.226 1.00 82.44 410 LYS A CA 1
ATOM 3290 C C . LYS A 1 410 ? 3.216 25.490 19.735 1.00 82.44 410 LYS A C 1
ATOM 3292 O O . LYS A 1 410 ? 3.408 25.764 18.554 1.00 82.44 410 LYS A O 1
ATOM 3297 N N . ALA A 1 411 ? 2.728 26.376 20.604 1.00 77.62 411 ALA A N 1
ATOM 3298 C CA . ALA A 1 411 ? 2.408 27.760 20.259 1.00 77.62 411 ALA A CA 1
ATOM 3299 C C . ALA A 1 411 ? 3.665 28.659 20.259 1.00 77.62 411 ALA A C 1
ATOM 3301 O O . ALA A 1 411 ? 4.638 28.385 20.966 1.00 77.62 411 ALA A O 1
ATOM 3302 N N . LYS A 1 412 ? 3.658 29.749 19.468 1.00 68.94 412 LYS A N 1
ATOM 3303 C CA . LYS A 1 412 ? 4.702 30.792 19.533 1.00 68.94 412 LYS A CA 1
ATOM 3304 C C . LYS A 1 412 ? 4.672 31.433 20.923 1.00 68.94 412 LYS A C 1
ATOM 3306 O O . LYS A 1 412 ? 3.622 31.893 21.351 1.00 68.94 412 LYS A O 1
ATOM 3311 N N . LYS A 1 413 ? 5.818 31.449 21.603 1.00 69.69 413 LYS A N 1
ATOM 3312 C CA . LYS A 1 413 ? 5.914 31.785 23.028 1.00 69.69 413 LYS A CA 1
ATOM 3313 C C . LYS A 1 413 ? 5.982 33.297 23.249 1.00 69.69 413 LYS A C 1
ATOM 3315 O O . LYS A 1 413 ? 6.901 33.935 22.739 1.00 69.69 413 LYS A O 1
ATOM 3320 N N . SER A 1 414 ? 5.074 33.842 24.059 1.00 70.69 414 SER A N 1
ATOM 3321 C CA . SER A 1 414 ? 5.317 35.095 24.793 1.00 70.69 414 SER A CA 1
ATOM 3322 C C . SER A 1 414 ? 5.992 34.798 26.144 1.00 70.69 414 SER A C 1
ATOM 3324 O O . SER A 1 414 ? 5.971 33.656 26.614 1.00 70.69 414 SER A O 1
ATOM 3326 N N . ALA A 1 415 ? 6.596 35.807 26.778 1.00 68.81 415 ALA A N 1
ATOM 3327 C CA . ALA A 1 415 ? 7.223 35.657 28.097 1.00 68.81 415 ALA A CA 1
ATOM 3328 C C . ALA A 1 415 ? 6.220 35.211 29.186 1.00 68.81 415 ALA A C 1
ATOM 3330 O O . ALA A 1 415 ? 6.545 34.363 30.014 1.00 68.81 415 ALA A O 1
ATOM 3331 N N . ASP A 1 416 ? 4.979 35.702 29.123 1.00 73.62 416 ASP A N 1
ATOM 3332 C CA . ASP A 1 416 ? 3.897 35.350 30.054 1.00 73.62 416 ASP A CA 1
ATOM 3333 C C . ASP A 1 416 ? 3.478 33.871 29.928 1.00 73.62 416 ASP A C 1
ATOM 3335 O O . ASP A 1 416 ? 3.361 33.136 30.911 1.00 73.62 416 ASP A O 1
ATOM 3339 N N . GLN A 1 417 ? 3.395 33.364 28.694 1.00 74.94 417 GLN A N 1
ATOM 3340 C CA . GLN A 1 417 ? 3.104 31.949 28.440 1.00 74.94 417 GLN A CA 1
ATOM 3341 C C . GLN A 1 417 ? 4.212 31.015 28.947 1.00 74.94 417 GLN A C 1
ATOM 3343 O O . GLN A 1 417 ? 3.931 29.884 29.346 1.00 74.94 417 GLN A O 1
ATOM 3348 N N . ALA A 1 418 ? 5.473 31.459 28.951 1.00 78.38 418 ALA A N 1
ATOM 3349 C CA . ALA A 1 418 ? 6.579 30.666 29.483 1.00 78.38 418 ALA A CA 1
ATOM 3350 C C . ALA A 1 418 ? 6.479 30.486 31.009 1.00 78.38 418 ALA A C 1
ATOM 3352 O O . ALA A 1 418 ? 6.727 29.381 31.498 1.00 78.38 418 ALA A O 1
ATOM 3353 N N . SER A 1 419 ? 6.057 31.529 31.735 1.00 81.88 419 SER A N 1
ATOM 3354 C CA . SER A 1 419 ? 5.823 31.466 33.185 1.00 81.88 419 SER A CA 1
ATOM 3355 C C . SER A 1 419 ? 4.683 30.502 33.527 1.00 81.88 419 SER A C 1
ATOM 3357 O O . SER A 1 419 ? 4.869 29.562 34.300 1.00 81.88 419 SER A O 1
ATOM 3359 N N . GLN A 1 420 ? 3.541 30.632 32.843 1.00 82.12 420 GLN A N 1
ATOM 3360 C CA . GLN A 1 420 ? 2.381 29.750 33.037 1.00 82.12 420 GLN A CA 1
ATOM 3361 C C . GLN A 1 420 ? 2.707 28.272 32.758 1.00 82.12 420 GLN A C 1
ATOM 3363 O O . GLN A 1 420 ? 2.263 27.373 33.475 1.00 82.12 420 GLN A O 1
ATOM 3368 N N . ILE A 1 421 ? 3.521 27.985 31.733 1.00 84.06 421 ILE A N 1
ATOM 3369 C CA . ILE A 1 421 ? 3.981 26.615 31.451 1.00 84.06 421 ILE A CA 1
ATOM 3370 C C . ILE A 1 421 ? 4.836 26.075 32.602 1.00 84.06 421 ILE A C 1
ATOM 3372 O O . ILE A 1 421 ? 4.732 24.891 32.936 1.00 84.06 421 ILE A O 1
ATOM 3376 N N . GLN A 1 422 ? 5.687 26.910 33.199 1.00 85.62 422 GLN A N 1
ATOM 3377 C CA . GLN A 1 422 ? 6.552 26.494 34.296 1.00 85.62 422 GLN A CA 1
ATOM 3378 C C . GLN A 1 422 ? 5.752 26.207 35.573 1.00 85.62 422 GLN A C 1
ATOM 3380 O O . GLN A 1 422 ? 5.987 25.183 36.215 1.00 85.62 422 GLN A O 1
ATOM 3385 N N . GLU A 1 423 ? 4.744 27.021 35.886 1.00 87.25 423 GLU A N 1
ATOM 3386 C CA . GLU A 1 423 ? 3.806 26.761 36.987 1.00 87.25 423 GLU A CA 1
ATOM 3387 C C . GLU A 1 423 ? 3.028 25.453 36.785 1.00 87.25 423 GLU A C 1
ATOM 3389 O O . GLU A 1 423 ? 2.958 24.614 37.688 1.00 87.25 423 GLU A O 1
ATOM 3394 N N . LEU A 1 424 ? 2.510 25.218 35.572 1.00 87.25 424 LEU A N 1
ATOM 3395 C CA . LEU A 1 424 ? 1.823 23.969 35.232 1.00 87.25 424 LEU A CA 1
ATOM 3396 C C . LEU A 1 424 ? 2.745 22.749 35.360 1.00 87.25 424 LEU A C 1
ATOM 3398 O O . LEU A 1 424 ? 2.299 21.695 35.811 1.00 87.25 424 LEU A O 1
ATOM 3402 N N . ARG A 1 425 ? 4.029 22.874 35.001 1.00 89.06 425 ARG A N 1
ATOM 3403 C CA . ARG A 1 425 ? 5.029 21.808 35.177 1.00 89.06 425 ARG A CA 1
ATOM 3404 C C . ARG A 1 425 ? 5.302 21.514 36.646 1.00 89.06 425 ARG A C 1
ATOM 3406 O O . ARG A 1 425 ? 5.333 20.345 37.021 1.00 89.06 425 ARG A O 1
ATOM 3413 N N . LEU A 1 426 ? 5.479 22.543 37.472 1.00 89.00 426 LEU A N 1
ATOM 3414 C CA . LEU A 1 426 ? 5.696 22.375 38.911 1.00 89.00 426 LEU A CA 1
ATOM 3415 C C . LEU A 1 426 ? 4.486 21.710 39.578 1.00 89.00 426 LEU A C 1
ATOM 3417 O O . LEU A 1 426 ? 4.648 20.755 40.342 1.00 89.00 426 LEU A O 1
ATOM 3421 N N . SER A 1 427 ? 3.276 22.155 39.228 1.00 89.25 427 SER A N 1
ATOM 3422 C CA . SER A 1 427 ? 2.026 21.541 39.682 1.00 89.25 427 SER A CA 1
ATOM 3423 C C . SER A 1 427 ? 1.925 20.074 39.248 1.00 89.25 427 SER A C 1
ATOM 3425 O O . SER A 1 427 ? 1.670 19.200 40.081 1.00 89.25 427 SER A O 1
ATOM 3427 N N . LEU A 1 428 ? 2.230 19.780 37.978 1.00 90.94 428 LEU A N 1
ATOM 3428 C CA . LEU A 1 428 ? 2.235 18.419 37.446 1.00 90.94 428 LEU A CA 1
ATOM 3429 C C . LEU A 1 428 ? 3.213 17.517 38.206 1.00 90.94 428 LEU A C 1
ATOM 3431 O O . LEU A 1 428 ? 2.822 16.436 38.626 1.00 90.94 428 LEU A O 1
ATOM 3435 N N . ILE A 1 429 ? 4.458 17.953 38.421 1.00 90.81 429 ILE A N 1
ATOM 3436 C CA . ILE A 1 429 ? 5.478 17.166 39.134 1.00 90.81 429 ILE A CA 1
ATOM 3437 C C . ILE A 1 429 ? 5.018 16.853 40.561 1.00 90.81 429 ILE A C 1
ATOM 3439 O O . ILE A 1 429 ? 5.139 15.715 41.020 1.00 90.81 429 ILE A O 1
ATOM 3443 N N . LYS A 1 430 ? 4.459 17.847 41.263 1.00 90.00 430 LYS A N 1
ATOM 3444 C CA . LYS A 1 430 ? 3.951 17.667 42.628 1.00 90.00 430 LYS A CA 1
ATOM 3445 C C . LYS A 1 430 ? 2.812 16.647 42.667 1.00 90.00 430 LYS A C 1
ATOM 3447 O O . LYS A 1 430 ? 2.844 15.733 43.488 1.00 90.00 430 LYS A O 1
ATOM 3452 N N . GLN A 1 431 ? 1.824 16.785 41.784 1.00 90.12 431 GLN A N 1
ATOM 3453 C CA . GLN A 1 431 ? 0.674 15.882 41.738 1.00 90.12 431 GLN A CA 1
ATOM 3454 C C . GLN A 1 431 ? 1.058 14.477 41.251 1.00 90.12 431 GLN A C 1
ATOM 3456 O O . GLN A 1 431 ? 0.537 13.497 41.781 1.00 90.12 431 GLN A O 1
ATOM 3461 N N . MET A 1 432 ? 2.004 14.364 40.311 1.00 90.06 432 MET A N 1
ATOM 3462 C CA . MET A 1 432 ? 2.538 13.082 39.846 1.00 90.06 432 MET A CA 1
ATOM 3463 C C . MET A 1 432 ? 3.173 12.308 40.993 1.00 90.06 432 MET A C 1
ATOM 3465 O O . MET A 1 432 ? 2.761 11.183 41.228 1.00 90.06 432 MET A O 1
ATOM 3469 N N . ARG A 1 433 ? 4.076 12.906 41.781 1.00 89.12 433 ARG A N 1
ATOM 3470 C CA . ARG A 1 433 ? 4.708 12.207 42.919 1.00 89.12 433 ARG A CA 1
ATOM 3471 C C . ARG A 1 433 ? 3.693 11.669 43.928 1.00 89.12 433 ARG A C 1
ATOM 3473 O O . ARG A 1 433 ? 3.869 10.582 44.472 1.00 89.12 433 ARG A O 1
ATOM 3480 N N . THR A 1 434 ? 2.628 12.423 44.195 1.00 87.75 434 THR A N 1
ATOM 3481 C CA . THR A 1 434 ? 1.543 11.963 45.073 1.00 87.75 434 THR A CA 1
ATOM 3482 C C . THR A 1 434 ? 0.781 10.801 44.439 1.00 87.75 434 THR A C 1
ATOM 3484 O O . THR A 1 434 ? 0.551 9.787 45.093 1.00 87.75 434 THR A O 1
ATOM 3487 N N . PHE A 1 435 ? 0.435 10.917 43.157 1.00 89.38 435 PHE A N 1
ATOM 3488 C CA . PHE A 1 435 ? -0.261 9.871 42.414 1.00 89.38 435 PHE A CA 1
ATOM 3489 C C . PHE A 1 435 ? 0.575 8.598 42.265 1.00 89.38 435 PHE A C 1
ATOM 3491 O O . PHE A 1 435 ? 0.037 7.507 42.378 1.00 89.38 435 PHE A O 1
ATOM 3498 N N . GLU A 1 436 ? 1.890 8.711 42.089 1.00 87.44 436 GLU A N 1
ATOM 3499 C CA . GLU A 1 436 ? 2.817 7.583 41.995 1.00 87.44 436 GLU A CA 1
ATOM 3500 C C . GLU A 1 436 ? 2.820 6.735 43.265 1.00 87.44 436 GLU A C 1
ATOM 3502 O O . GLU A 1 436 ? 2.820 5.512 43.159 1.00 87.44 436 GLU A O 1
ATOM 3507 N N . LYS A 1 437 ? 2.771 7.371 44.444 1.00 85.88 437 LYS A N 1
ATOM 3508 C CA . LYS A 1 437 ? 2.654 6.675 45.736 1.00 85.88 437 LYS A CA 1
ATOM 3509 C C . LYS A 1 437 ? 1.324 5.942 45.863 1.00 85.88 437 LYS A C 1
ATOM 3511 O O . LYS A 1 437 ? 1.279 4.829 46.368 1.00 85.88 437 LYS A O 1
ATOM 3516 N N . LEU A 1 438 ? 0.245 6.568 45.401 1.00 85.56 438 LEU A N 1
ATOM 3517 C CA . LEU A 1 438 ? -1.089 5.973 45.421 1.00 85.56 438 LEU A CA 1
ATOM 3518 C C . LEU A 1 438 ? -1.187 4.817 44.425 1.00 85.56 438 LEU A C 1
ATOM 3520 O O . LEU A 1 438 ? -1.729 3.770 44.751 1.00 85.56 438 LEU A O 1
ATOM 3524 N N . GLN A 1 439 ? -0.598 4.962 43.242 1.00 86.75 439 GLN A N 1
ATOM 3525 C CA . GLN A 1 439 ? -0.622 3.952 42.192 1.00 86.75 439 GLN A CA 1
ATOM 3526 C C . GLN A 1 439 ? -0.014 2.619 42.640 1.00 86.75 439 GLN A C 1
ATOM 3528 O O . GLN A 1 439 ? -0.460 1.585 42.165 1.00 86.75 439 GLN A O 1
ATOM 3533 N N . LEU A 1 440 ? 0.932 2.613 43.582 1.00 84.69 440 LEU A N 1
ATOM 3534 C CA . LEU A 1 440 ? 1.474 1.373 44.152 1.00 84.69 440 LEU A CA 1
ATOM 3535 C C . LEU A 1 440 ? 0.437 0.579 44.954 1.00 84.69 440 LEU A C 1
ATOM 3537 O O . LEU A 1 440 ? 0.472 -0.646 44.944 1.00 84.69 440 LEU A O 1
ATOM 3541 N N . THR A 1 441 ? -0.512 1.266 45.591 1.00 82.75 441 THR A N 1
ATOM 3542 C CA . THR A 1 441 ? -1.628 0.638 46.307 1.00 82.75 441 THR A CA 1
ATOM 3543 C C . THR A 1 441 ? -2.715 0.150 45.338 1.00 82.75 441 THR A C 1
ATOM 3545 O O . THR A 1 441 ? -3.198 -0.968 45.477 1.00 82.75 441 THR A O 1
ATOM 3548 N N . TYR A 1 442 ? -3.102 0.957 44.340 1.00 81.31 442 TYR A N 1
ATOM 3549 C CA . TYR A 1 442 ? -4.209 0.622 43.417 1.00 81.31 442 TYR A CA 1
ATOM 3550 C C . TYR A 1 442 ? -3.787 -0.242 42.219 1.00 81.31 442 TYR A C 1
ATOM 3552 O O . TYR A 1 442 ? -4.624 -0.883 41.590 1.00 81.31 442 TYR A O 1
ATOM 3560 N N . MET A 1 443 ? -2.503 -0.235 41.862 1.00 86.12 443 MET A N 1
ATOM 3561 C CA . MET A 1 443 ? -1.941 -0.927 40.701 1.00 86.12 443 MET A CA 1
ATOM 3562 C C . MET A 1 443 ? -0.571 -1.538 41.059 1.00 86.12 443 MET A C 1
ATOM 3564 O O . MET A 1 443 ? 0.459 -1.092 40.545 1.00 86.12 443 MET A O 1
ATOM 3568 N N . PRO A 1 444 ? -0.522 -2.571 41.919 1.00 79.69 444 PRO A N 1
ATOM 3569 C CA . PRO A 1 444 ? 0.730 -3.104 42.470 1.00 79.69 444 PRO A CA 1
ATOM 3570 C C . PRO A 1 444 ? 1.729 -3.587 41.403 1.00 79.69 444 PRO A C 1
ATOM 3572 O O . PRO A 1 444 ? 2.939 -3.474 41.586 1.00 79.69 444 PRO A O 1
ATOM 3575 N N . GLY A 1 445 ? 1.248 -4.037 40.238 1.00 81.00 445 GLY A N 1
ATOM 3576 C CA . GLY A 1 445 ? 2.098 -4.437 39.108 1.00 81.00 445 GLY A CA 1
ATOM 3577 C C . GLY A 1 445 ? 2.861 -3.292 38.420 1.00 81.00 445 GLY A C 1
ATOM 3578 O O . GLY A 1 445 ? 3.741 -3.553 37.603 1.00 81.00 445 GLY A O 1
ATOM 3579 N N . VAL A 1 446 ? 2.561 -2.025 38.730 1.00 84.69 446 VAL A N 1
ATOM 3580 C CA . VAL A 1 446 ? 3.218 -0.864 38.099 1.00 84.69 446 VAL A CA 1
ATOM 3581 C C . VAL A 1 446 ? 4.667 -0.702 38.547 1.00 84.69 446 VAL A C 1
ATOM 3583 O O . VAL A 1 446 ? 5.474 -0.200 37.766 1.00 84.69 446 VAL A O 1
ATOM 3586 N N . GLN A 1 447 ? 5.021 -1.141 39.758 1.00 82.12 447 GLN A N 1
ATOM 3587 C CA . GLN A 1 447 ? 6.394 -1.027 40.253 1.00 82.12 447 GLN A CA 1
ATOM 3588 C C . GLN A 1 447 ? 7.375 -1.764 39.330 1.00 82.12 447 GLN A C 1
ATOM 3590 O O . GLN A 1 447 ? 8.308 -1.151 38.822 1.00 82.12 447 GLN A O 1
ATOM 3595 N N . GLY A 1 448 ? 7.074 -3.019 38.976 1.00 80.38 448 GLY A N 1
ATOM 3596 C CA . GLY A 1 448 ? 7.907 -3.801 38.057 1.00 80.38 448 GLY A CA 1
ATOM 3597 C C . GLY A 1 448 ? 8.017 -3.202 36.647 1.00 80.38 448 GLY A C 1
ATOM 3598 O O . GLY A 1 448 ? 9.046 -3.351 35.997 1.00 80.38 448 GLY A O 1
ATOM 3599 N N . LEU A 1 449 ? 6.993 -2.476 36.177 1.00 80.94 449 LEU A N 1
ATOM 3600 C CA . LEU A 1 449 ? 7.050 -1.762 34.893 1.00 80.94 449 LEU A CA 1
ATOM 3601 C C . LEU A 1 449 ? 7.942 -0.516 34.950 1.00 80.94 449 LEU A C 1
ATOM 3603 O O . LEU A 1 449 ? 8.565 -0.176 33.948 1.00 80.94 449 LEU A O 1
ATOM 3607 N N . ARG A 1 450 ? 7.991 0.178 36.093 1.00 79.38 450 ARG A N 1
ATOM 3608 C CA . ARG A 1 450 ? 8.883 1.331 36.290 1.00 79.38 450 ARG A CA 1
ATOM 3609 C C . ARG A 1 450 ? 10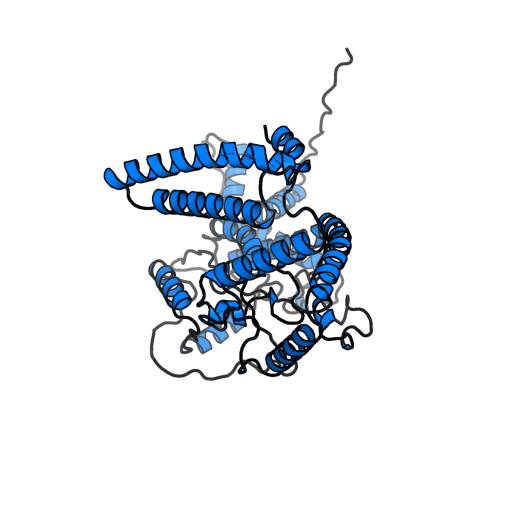.328 0.896 36.428 1.00 79.38 450 ARG A C 1
ATOM 3611 O O . ARG A 1 450 ? 11.187 1.497 35.797 1.00 79.38 450 ARG A O 1
ATOM 3618 N N . ASP A 1 451 ? 10.561 -0.163 37.191 1.00 78.50 451 ASP A N 1
ATOM 3619 C CA . ASP A 1 451 ? 11.900 -0.702 37.419 1.00 78.50 451 ASP A CA 1
ATOM 3620 C C . ASP A 1 451 ? 12.520 -1.253 36.126 1.00 78.50 451 ASP A C 1
ATOM 3622 O O . ASP A 1 451 ? 13.731 -1.210 35.966 1.00 78.50 451 ASP A O 1
ATOM 3626 N N . ALA A 1 452 ? 11.699 -1.710 35.173 1.00 73.81 452 ALA A N 1
ATOM 3627 C CA . ALA A 1 452 ? 12.144 -2.132 33.842 1.00 73.81 452 ALA A CA 1
ATOM 3628 C C . ALA A 1 452 ? 12.338 -0.979 32.831 1.00 73.81 452 ALA A C 1
ATOM 3630 O O . ALA A 1 452 ? 12.835 -1.217 31.729 1.00 73.81 452 ALA A O 1
ATOM 3631 N N . ALA A 1 453 ? 11.880 0.239 33.151 1.00 62.00 453 ALA A N 1
ATOM 3632 C CA . ALA A 1 453 ? 11.938 1.415 32.274 1.00 62.00 453 ALA A CA 1
ATOM 3633 C C . ALA A 1 453 ? 13.070 2.399 32.630 1.00 62.00 453 ALA A C 1
ATOM 3635 O O . ALA A 1 453 ? 13.319 3.332 31.859 1.00 62.00 453 ALA A O 1
ATOM 3636 N N . VAL A 1 454 ? 13.710 2.206 33.787 1.00 50.59 454 VAL A N 1
ATOM 3637 C CA . VAL A 1 454 ? 14.980 2.829 34.198 1.00 50.59 454 VAL A CA 1
ATOM 3638 C C . VAL A 1 454 ? 16.124 1.964 33.689 1.00 50.59 454 VAL A C 1
ATOM 3640 O O . VAL A 1 454 ? 17.116 2.555 33.206 1.00 50.59 454 VAL A O 1
#

Foldseek 3Di:
DDDDDPPPPPPPPDDPVNVLVVCLVCCLQVVAALVNVVVVVVCVVPVPCPDDDPDCSVVSLVVSLVVLLVVLLVQLVQVVDDVRLVPQDFASSEDDFPQFADPVPPDDPCLVVDDLQQLLSRDGDDFDDPPQDFAADDDDPFDDAAAPCQRRHDDHHPVVVVVVLQVCLPDDDPPPFPLVVVVVVVVVVPDDDDPDDNDDDDDDDDDPPPPCPVPDDDDAADAQVCLVSGDPVNSQLRHLCLDGSSHDDRSCVVVVVSVSQRSSSVNLRHPGDRSSVSSSRSSSRVVSVVSNVPPVPCPVVVVVVVVVVVVVVVVVVVVVVDDPVVVVVLVVQSVVCNVPVVDDDSRDQDDDPSNDDDPVRVLVVVVVVLVVCVVVVNNQDQVNPDGPSVLVVLVVVLVVLVVVLVVLVVDDDDPVSVVVSVVSVVVSVVSVVVSVVVCCRVPVCVVVVVVVVD

InterPro domains:
  IPR040521 Kyakuja-Dileera-Zisupton transposase [PF18758] (213-285)

Sequence (454 aa):
MRGIRPRQQTLRPVQPSTFWRHFASCAPSQNINVQDYVRTLEKLTDSTGLEKVPDRRVAFGRMARQYSYLKMMKRGGRGHEANGIVTTPPGALAVRCWACPDASRNLPSGWDKVPESKAYLYKLMLAFDANFRLKNKLRAGERMDPALTDGLGYLPRSGPYKEHIKTLVDEKDVQACAAFAALLQKETKLTTGLRRRTNEDNGRGYRRDIHQVDRIRLQYGLPVWHAEAHDPKCRIQFALRYLLGVGKTDGESTERLWSLLNPASWSTKEMGEGARHDVLEDKIDLINFEKNRSMGQLRRLIVAVAERQRQGIEFQELDDSVPKKKRREWAKMMDAWYKDNTQTNPFEVQGGKLAGPSEREISEELKRAEVEDARAGIKPLLEGKMTITAFIRAGMQLQAIQRRIRTALKAKKSADQASQIQELRLSLIKQMRTFEKLQLTYMPGVQGLRDAAV

Radius of gyration: 31.59 Å; chains: 1; bounding box: 77×60×86 Å

Secondary structure (DSSP, 8-state):
---------------HHHHHHHHHHHHHHHT--HHHHHHHHHHHH-SS--S-----HHHHHHHHHHHHHHHHHHHTTGGGSTTTTTTPPTTTTS---TTS--TTTTPPTTGGGS-GGGGGGTPPP----S---------TT------SSTTTSSSPPHHHHHHHHHHTTTPPP----HHHHHHHHHHHTT----S------------------TT------B-TTGGGGS-HHHHHHTBGGGSTTT-S----HHHHHHHHHTTHHHHHTT--HHHHHHHHHHHHHHHHHHHHHHTT-THHHHHHHHHHHHHHHHHHHHHHHS-HHHHHHHHHHHHHHHH-TTS--TTS---GGGS---HHHHHHHHHHHHHHHHHTT---EETTTEEHHHHHHHHHHHHHHHHHHHHHHHSPPPHHHHHHHHHHHHHHHHHHHHHHHHHHHH-TTHHHHHHTT-